Protein AF-A0A8T7MCA6-F1 (afdb_monomer)

pLDDT: mean 88.68, std 16.85, range [22.23, 98.94]

Mean predicted aligned error: 16.2 Å

Solvent-accessible surface area (backbone atoms only — not comparable to full-atom values): 36313 Å² total; per-residue (Å²): 134,82,89,86,83,89,87,86,90,84,88,85,86,79,86,85,81,88,82,90,80,91,78,89,70,98,66,91,70,82,91,66,84,82,69,84,79,74,80,73,45,58,72,67,42,73,68,58,46,52,60,44,46,25,47,30,48,39,39,66,70,66,76,43,86,56,69,65,77,42,37,90,57,46,75,36,53,56,42,80,40,65,19,64,82,14,74,93,35,35,20,44,32,34,36,16,40,30,25,49,43,30,34,49,55,87,87,52,61,81,86,44,85,71,41,58,40,60,61,51,46,35,42,25,33,20,66,8,43,43,72,35,34,97,87,40,64,48,83,51,56,40,32,83,50,60,52,53,59,42,97,85,46,83,44,22,35,20,29,39,35,49,44,89,40,49,68,62,57,72,86,49,63,67,41,72,58,24,45,26,39,36,40,89,48,54,74,45,89,24,50,94,74,39,48,85,68,74,44,31,25,62,44,63,41,80,91,54,25,23,36,37,40,37,72,56,52,54,60,38,67,35,69,40,75,26,36,48,98,86,69,46,82,42,82,37,60,72,37,74,57,60,45,60,76,31,39,57,47,45,22,56,60,33,35,25,48,23,28,48,91,90,40,80,38,68,31,36,38,31,40,17,29,22,24,37,43,37,38,29,80,89,44,59,82,61,55,20,57,45,66,26,54,43,15,47,53,37,51,38,58,74,48,43,66,70,86,73,67,95,66,43,57,36,26,39,37,33,40,29,24,60,41,47,72,52,17,68,54,36,45,31,18,53,52,24,24,51,48,28,47,31,66,78,28,74,64,69,35,43,49,87,76,32,32,59,46,80,46,83,40,61,16,28,37,85,91,72,36,30,70,34,65,68,46,28,38,49,50,40,54,52,48,69,64,36,57,45,52,46,36,36,40,32,27,52,52,45,62,45,33,69,52,25,41,30,59,33,27,65,64,48,33,26,32,35,13,33,50,33,26,50,47,37,75,55,39,70,37,73,64,43,66,37,55,90,57,35,27,57,70,41,27,77,65,75,52,86,33,49,34,28,70,28,42,39,21,63,55,49,12,37,44,51,36,51,50,49,42,74,74,68,51,41,39,30,34,39,34,20,40,72,40,69,50,8,42,21,29,37,30,14,23,61,64,42,20,57,85,68,63,32,44,75,79,46,76,50,71,46,63,54,79,63,95,71,42,53,70,57,25,53,52,51,58,75,67,62,50,57,30,37,39,39,12,35,37,30,82,43,41,46,14,44,43,42,29,32,28,42,73,68,68,52,81,54,48,39,36,36,36,50,51,46,57,51,72,60,18,39,64,54,13,44,84,48,32,54,60,28,34,28,33,37,66,48,72,55,77,90,74,44,54,70,70,32,49,50,49,54,52,53,43,38,76,73,74,39,85,81,42,84,51,21,66,35,19,20,39,47,37,43,54,50,50,51,22,44,53,74,57,60,56,101,45,32,64,55,32,30,52,43,50,62,64,37,60,72,41,79,52,64,91,44,75,36,29,40,42,101,56,24,44,39,67,59,46,36,27,26,36,31,31,25,54,95,80,37,83,39,83,74,51,72,46,73,56,85,129

Sequence (689 aa):
MIQHNKLSKTSKLTGLMVALIFIVSLFFVAVSSLPLATASPTFGDNAFQNLWNRTDKQVANGSTARSYLWGPDPNTTGLQEDYVEAPGGKRLVQYFDKSRMEITNPSGDQKSIYYVTNGLIAKELITGQLQLGDSKFEQRASAEIGVAGDPDDNNGPTYKTLNDLLQPTSDDVGNPITKAIDRSGNKRDGTAEFGKYNLAQATFIKETGHNIAKPFWDYLNQTGSVLNQAGQQVRGRIFEPVFFATGLPITEAWWAKVKVAGEVKDVLVQAFERRVLTYTPANSAAYQVEMGNVGQHYYQWRYSSSNTGSGTTVRIYSSLPLTGSSREESLSMVNAMQLALDDFTGGTRKIGDLTIDYIPLDDATAAKGQWDADQEKANANKVVNDPQTLAYIGTFNSGAAKVSLPILNQAGIAMISPANVNTCLTIFDADSGCDKSEPEVYYPSKIRNYFRLAARDNLQGKALASFVKSLGFKSIYVIDDSQIYGIGLANSFSTAAPALGLELIARNSISGWESDYKSLANTIKAQNPEAIVFGGISQQQAGRLVADIRAAGIKVPFFGGDGILDDVFIKDAGAAAEGTYATIAGALEQDLDPKAQDVLKRYRAKYGSTQAYTLFGYESMNVTLNAIKNVGKKDKAAVIQALSNIQDFEGVLGKWSFDKNGDISLSTFIVNQVKEGRWVEQSQISIRN

Nearest PDB structures (foldseek):
  3hut-assembly1_A  TM=7.286E-01  e=1.321E-25  Rhodospirillum rubrum ATCC 11170
  4evs-assembly1_A  TM=8.611E-01  e=3.607E-21  Rhodopseudomonas palustris CGA009
  4f06-assembly1_A  TM=8.631E-01  e=8.727E-21  Rhodopseudomonas palustris HaA2
  3n0w-assembly2_B  TM=8.144E-01  e=2.065E-18  Paraburkholderia xenovorans LB400
  3h5l-assembly1_A  TM=7.657E-01  e=9.020E-19  Ruegeria pomeroyi

Foldseek 3Di:
DDDDDDDDDDDDDDDDDDDDDDDDDLDDDDDDPDDDDDDAADEQDVLSVQLQLQFCVCVLVVVDQFAHLFANGWPDHWDWAAECQAVVRTWIWTFGQQFIWIARYPVDDSPDPPRIATALLLQCLLQVWDHRYPPDTDHDDRHLAFQDADRPKQWGAGSPLCNVFQDADADFFFPFAQWAATNVNDIDGRCVPCVVVVKGFHDADPVRNETDIPVLQPLLQDWDWTADPVRDTDIGGSHVVSCRSQAAWRGYWHWTFHYHPNDTFTWIWTHHSTWIWIAGPPDDPSVRIHTGSSRVSSCCVVQQPDDDDLQLEAEEEEEEACFADCNVVRVLLVLLLVVLCCVVVVPPCDQQSHRYDYYYDHQDDPVLRHGDLVSLLVVLVVQLRHNRYQAYEDDQELVSCLRNQLSCLVSLHAYEYLHHAAPQCQDDDVLLVHDPCTPVNSHVVPDQRYAYPWHHLLLQLLQQLVVCVVVPFAEEEEEEQPDSQFSSNSSSVVVNNVVSNHHHQYYYYHHLPDPACLVVLVVCVVSDGLEYETRAALSSVLLRNLQNNVVSVNDHEYEYELRCQDLSSLVSNPVSQAFHKYKTFADDLVPWDPVLVVSLVVSCVPPNDHGDSSQSSNVSSNLLSVLCSVVVDRDNNSSSVSQQPAAQDQGRRGTWGADNRNYIPGSKMWMWGQDPSHTDTDDIDGDDD

Structure (mmCIF, N/CA/C/O backbone):
data_AF-A0A8T7MCA6-F1
#
_entry.id   AF-A0A8T7MCA6-F1
#
loop_
_atom_site.group_PDB
_atom_site.id
_atom_site.type_symbol
_atom_site.label_atom_id
_atom_site.label_alt_id
_atom_site.label_comp_id
_atom_site.label_asym_id
_atom_site.label_entity_id
_atom_site.label_seq_id
_atom_site.pdbx_PDB_ins_code
_atom_site.Cartn_x
_atom_site.Cartn_y
_atom_site.Cartn_z
_atom_site.occupancy
_atom_site.B_iso_or_equiv
_atom_site.auth_seq_id
_atom_site.auth_comp_id
_atom_site.auth_asym_id
_atom_site.auth_atom_id
_atom_site.pdbx_PDB_model_num
ATOM 1 N N . MET A 1 1 ? 34.398 56.572 29.960 1.00 33.31 1 MET A N 1
ATOM 2 C CA . MET A 1 1 ? 35.804 56.939 29.707 1.00 33.31 1 MET A CA 1
ATOM 3 C C . MET A 1 1 ? 36.659 56.013 30.576 1.00 33.31 1 MET A C 1
ATOM 5 O O . MET A 1 1 ? 36.534 56.121 31.782 1.00 33.31 1 MET A O 1
ATOM 9 N N . ILE A 1 2 ? 37.422 55.096 29.947 1.00 33.28 2 ILE A N 1
ATOM 10 C CA . ILE A 1 2 ? 38.595 54.339 30.479 1.00 33.28 2 ILE A CA 1
ATOM 11 C C . ILE A 1 2 ? 38.264 53.245 31.539 1.00 33.28 2 ILE A C 1
ATOM 13 O O . ILE A 1 2 ? 37.758 53.558 32.604 1.00 33.28 2 ILE A O 1
ATOM 17 N N . GLN A 1 3 ? 38.282 51.934 31.205 1.00 26.94 3 GLN A N 1
ATOM 18 C CA . GLN A 1 3 ? 39.416 50.958 31.231 1.00 26.94 3 GLN A CA 1
ATOM 19 C C . GLN A 1 3 ? 40.078 50.813 32.626 1.00 26.94 3 GLN A C 1
ATOM 21 O O . GLN A 1 3 ? 40.249 51.804 33.309 1.00 26.94 3 GLN A O 1
ATOM 26 N N . HIS A 1 4 ? 40.533 49.669 33.151 1.00 29.19 4 HIS A N 1
ATOM 27 C CA . HIS A 1 4 ? 40.910 48.350 32.630 1.00 29.19 4 HIS A CA 1
ATOM 28 C C . HIS A 1 4 ? 41.186 47.422 33.843 1.00 29.19 4 HIS A C 1
ATOM 30 O O . HIS A 1 4 ? 41.758 47.898 34.819 1.00 29.19 4 HIS A O 1
ATOM 36 N N . ASN A 1 5 ? 40.953 46.103 33.743 1.00 26.33 5 ASN A N 1
ATOM 37 C CA . ASN A 1 5 ? 41.987 45.125 34.128 1.00 26.33 5 ASN A CA 1
ATOM 38 C C . ASN A 1 5 ? 41.792 43.721 33.499 1.00 26.33 5 ASN A C 1
ATOM 40 O O . ASN A 1 5 ? 40.780 43.059 33.691 1.00 26.33 5 ASN A O 1
ATOM 44 N N . LYS A 1 6 ? 42.813 43.358 32.704 1.00 30.47 6 LYS A N 1
ATOM 45 C CA . LYS A 1 6 ? 43.424 42.061 32.304 1.00 30.47 6 LYS A CA 1
ATOM 46 C C . LYS A 1 6 ? 43.133 40.843 33.220 1.00 30.47 6 LYS A C 1
ATOM 48 O O . LYS A 1 6 ? 42.987 41.054 34.411 1.00 30.47 6 LYS A O 1
ATOM 53 N N . LEU A 1 7 ? 43.129 39.548 32.846 1.00 27.17 7 LEU A N 1
ATOM 54 C CA . LEU A 1 7 ? 43.626 38.651 31.764 1.00 27.17 7 LEU A CA 1
ATOM 55 C C . LEU A 1 7 ? 42.757 37.350 31.851 1.00 27.17 7 LEU A C 1
ATOM 57 O O . LEU A 1 7 ? 42.269 37.061 32.934 1.00 27.17 7 LEU A O 1
ATOM 61 N N . SER A 1 8 ? 42.522 36.505 30.835 1.00 25.16 8 SER A N 1
ATOM 62 C CA . SER A 1 8 ? 43.515 35.621 30.208 1.00 25.16 8 SER A CA 1
ATOM 63 C C . SER A 1 8 ? 43.006 34.926 28.918 1.00 25.16 8 SER A C 1
ATOM 65 O O . SER A 1 8 ? 41.817 34.754 28.675 1.00 25.16 8 SER A O 1
ATOM 67 N N . LYS A 1 9 ? 44.003 34.582 28.093 1.00 27.22 9 LYS A N 1
ATOM 68 C CA . LYS A 1 9 ? 44.077 33.866 26.801 1.00 27.22 9 LYS A CA 1
ATOM 69 C C . LYS A 1 9 ? 43.139 32.637 26.686 1.00 27.22 9 LYS A C 1
ATOM 71 O O . LYS A 1 9 ? 43.083 31.837 27.606 1.00 27.22 9 LYS A O 1
ATOM 76 N N . THR A 1 10 ? 42.493 32.337 25.553 1.00 26.66 10 THR A N 1
ATOM 77 C CA . THR A 1 10 ? 43.125 31.807 24.322 1.00 26.66 10 THR A CA 1
ATOM 78 C C . THR A 1 10 ? 42.115 31.679 23.153 1.00 26.66 10 THR A C 1
ATOM 80 O O . THR A 1 10 ? 40.918 31.536 23.364 1.00 26.66 10 THR A O 1
ATOM 83 N N . SER A 1 11 ? 42.664 31.730 21.928 1.00 25.22 11 SER A N 1
ATOM 84 C CA . SER A 1 11 ? 42.131 31.387 20.589 1.00 25.22 11 SER A CA 1
ATOM 85 C C . SER A 1 11 ? 40.926 32.149 20.007 1.00 25.22 11 SER A C 1
ATOM 87 O O . SER A 1 11 ? 39.789 31.690 20.040 1.00 25.22 11 SER A O 1
ATOM 89 N N . LYS A 1 12 ? 41.234 33.246 19.298 1.00 25.12 12 LYS A N 1
ATOM 90 C CA . LYS A 1 12 ? 40.539 33.642 18.063 1.00 25.12 12 LYS A CA 1
ATOM 91 C C . LYS A 1 12 ? 41.435 33.313 16.868 1.00 25.12 12 LYS A C 1
ATOM 93 O O . LYS A 1 12 ? 42.558 33.805 16.812 1.00 25.12 12 LYS A O 1
ATOM 98 N N . LEU A 1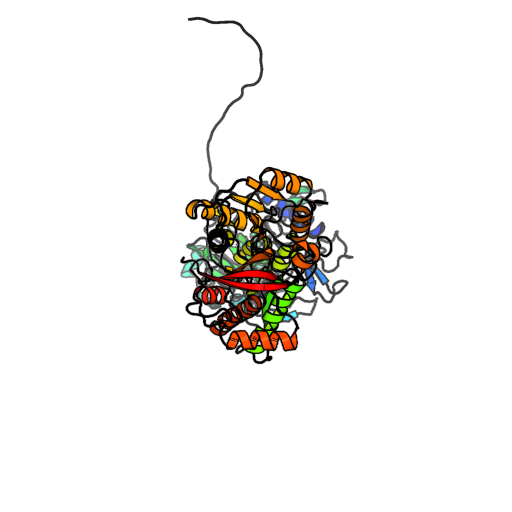 13 ? 40.901 32.585 15.897 1.00 25.23 13 LEU A N 1
ATOM 99 C CA . LEU A 1 13 ? 41.146 32.859 14.482 1.00 25.23 13 LEU A CA 1
ATOM 100 C C . LEU A 1 13 ? 39.852 32.557 13.724 1.00 25.23 13 LEU A C 1
ATOM 102 O O . LEU A 1 13 ? 39.540 31.434 13.351 1.00 25.23 13 LEU A O 1
ATOM 106 N N . THR A 1 14 ? 39.055 33.611 13.611 1.00 27.12 14 THR A N 1
ATOM 107 C CA . THR A 1 14 ? 37.921 33.756 12.707 1.00 27.12 14 THR A CA 1
ATOM 108 C C . THR A 1 14 ? 38.413 34.010 11.286 1.00 27.12 14 THR A C 1
ATOM 110 O O . THR A 1 14 ? 39.241 34.894 11.093 1.00 27.12 14 THR A O 1
ATOM 113 N N . GLY A 1 15 ? 37.787 33.331 10.323 1.00 25.53 15 GLY A N 1
ATOM 114 C CA . GLY A 1 15 ? 37.321 33.937 9.075 1.00 25.53 15 GLY A CA 1
ATOM 115 C C . GLY A 1 15 ? 38.341 34.159 7.958 1.00 25.53 15 GLY A C 1
ATOM 116 O O . GLY A 1 15 ? 39.076 35.140 7.966 1.00 25.53 15 GLY A O 1
ATOM 117 N N . LEU A 1 16 ? 38.217 33.356 6.900 1.00 24.52 16 LEU A N 1
ATOM 118 C CA . LEU A 1 16 ? 38.280 33.885 5.540 1.00 24.52 16 LEU A CA 1
ATOM 119 C C . LEU A 1 16 ? 37.115 33.299 4.728 1.00 24.52 16 LEU A C 1
ATOM 121 O O . LEU A 1 16 ? 36.999 32.088 4.554 1.00 24.52 16 LEU A O 1
ATOM 125 N N . MET A 1 17 ? 36.219 34.188 4.309 1.00 24.05 17 MET A N 1
ATOM 126 C CA . MET A 1 17 ? 35.115 33.953 3.383 1.00 24.05 17 MET A CA 1
ATOM 127 C C . MET A 1 17 ? 35.634 33.951 1.936 1.00 24.05 17 MET A C 1
ATOM 129 O O . MET A 1 17 ? 36.455 34.792 1.593 1.00 24.05 17 MET A O 1
ATOM 133 N N . VAL A 1 18 ? 35.019 33.085 1.119 1.00 27.05 18 VAL A N 1
ATOM 134 C CA . VAL A 1 18 ? 34.605 33.298 -0.287 1.00 27.05 18 VAL A CA 1
ATOM 135 C C . VAL A 1 18 ? 35.699 33.583 -1.327 1.00 27.05 18 VAL A C 1
ATOM 137 O O . VAL A 1 18 ? 36.245 34.677 -1.371 1.00 27.05 18 VAL A O 1
ATOM 140 N N . ALA A 1 19 ? 35.871 32.648 -2.276 1.00 22.23 19 ALA A N 1
ATOM 141 C CA . ALA A 1 19 ? 35.573 32.872 -3.703 1.00 22.23 19 ALA A CA 1
ATOM 142 C C . ALA A 1 19 ? 35.907 31.643 -4.588 1.00 22.23 19 ALA A C 1
ATOM 144 O O . ALA A 1 19 ? 37.055 31.218 -4.618 1.00 22.23 19 ALA A O 1
ATOM 145 N N . LEU A 1 20 ? 34.905 31.224 -5.391 1.00 22.80 20 LEU A N 1
ATOM 146 C CA . LEU A 1 20 ? 35.000 30.769 -6.801 1.00 22.80 20 LEU A CA 1
ATOM 147 C C . LEU A 1 20 ? 35.657 29.375 -7.068 1.00 22.80 20 LEU A C 1
ATOM 149 O O . LEU A 1 20 ? 36.683 29.060 -6.495 1.00 22.80 20 LEU A O 1
ATOM 153 N N . ILE A 1 21 ? 35.178 28.450 -7.924 1.00 24.88 21 ILE A N 1
ATOM 154 C CA . ILE A 1 21 ? 34.431 28.517 -9.199 1.00 24.88 21 ILE A CA 1
ATOM 155 C C . ILE A 1 21 ? 33.682 27.186 -9.452 1.00 24.88 21 ILE A C 1
ATOM 157 O O . ILE A 1 21 ? 34.200 26.108 -9.175 1.00 24.88 21 ILE A O 1
ATOM 161 N N . PHE A 1 22 ? 32.483 27.295 -10.034 1.00 27.45 22 PHE A N 1
ATOM 162 C CA . PHE A 1 22 ? 31.677 26.256 -10.688 1.00 27.45 22 PHE A CA 1
ATOM 163 C C . PHE A 1 22 ? 32.476 25.261 -11.556 1.00 27.45 22 PHE A C 1
ATOM 165 O O . PHE A 1 22 ? 33.197 25.678 -12.459 1.00 27.45 22 PHE A O 1
ATOM 172 N N . ILE A 1 23 ? 32.202 23.959 -11.422 1.00 25.97 23 ILE A N 1
ATOM 173 C CA . ILE A 1 23 ? 32.315 23.017 -12.546 1.00 25.97 23 ILE A CA 1
ATOM 174 C C . ILE A 1 23 ? 30.997 22.255 -12.660 1.00 25.97 23 ILE A C 1
ATOM 176 O O . ILE A 1 23 ? 30.527 21.628 -11.718 1.00 25.97 23 ILE A O 1
ATOM 180 N N . VAL A 1 24 ? 30.401 22.401 -13.839 1.00 25.50 24 VAL A N 1
ATOM 181 C CA . VAL A 1 24 ? 29.119 21.865 -14.288 1.00 25.50 24 VAL A CA 1
ATOM 182 C C . VAL A 1 24 ? 29.066 20.344 -14.127 1.00 25.50 24 VAL A C 1
ATOM 184 O O . VAL A 1 24 ? 29.687 19.614 -14.897 1.00 25.50 24 VAL A O 1
ATOM 187 N N . SER A 1 25 ? 28.270 19.883 -13.163 1.00 31.36 25 SER A N 1
ATOM 188 C CA . SER A 1 25 ? 27.605 18.583 -13.218 1.00 31.36 25 SER A CA 1
ATOM 189 C C . SER A 1 25 ? 26.272 18.811 -13.925 1.00 31.36 25 SER A C 1
ATOM 191 O O . SER A 1 25 ? 25.425 19.548 -13.421 1.00 31.36 25 SER A O 1
ATOM 193 N N . LEU A 1 26 ? 26.077 18.220 -15.101 1.00 29.33 26 LEU A N 1
ATOM 194 C CA . LEU A 1 26 ? 24.770 18.148 -15.757 1.00 29.33 26 LEU A CA 1
ATOM 195 C C . LEU A 1 26 ? 23.874 17.175 -14.967 1.00 29.33 26 LEU A C 1
ATOM 197 O O . LEU A 1 26 ? 23.645 16.045 -15.367 1.00 29.33 26 LEU A O 1
ATOM 201 N N . PHE A 1 27 ? 23.407 17.627 -13.806 1.00 31.83 27 PHE A N 1
ATOM 202 C CA . PHE A 1 27 ? 22.315 17.051 -13.031 1.00 31.83 27 PHE A CA 1
ATOM 203 C C . PHE A 1 27 ? 21.510 18.225 -12.476 1.00 31.83 27 PHE A C 1
ATOM 205 O O . PHE A 1 27 ? 21.839 18.776 -11.428 1.00 31.83 27 PHE A O 1
ATOM 212 N N . PHE A 1 28 ? 20.462 18.637 -13.186 1.00 27.94 28 PHE A N 1
ATOM 213 C CA . PHE A 1 28 ? 19.410 19.448 -12.582 1.00 27.94 28 PHE A CA 1
ATOM 214 C C . PHE A 1 28 ? 18.297 18.505 -12.122 1.00 27.94 28 PHE A C 1
ATOM 216 O O . PHE A 1 28 ? 17.383 18.182 -12.872 1.00 27.94 28 PHE A O 1
ATOM 223 N N . VAL A 1 29 ? 18.382 18.075 -10.865 1.00 31.11 29 VAL A N 1
ATOM 224 C CA . VAL A 1 29 ? 17.187 17.860 -10.045 1.00 31.11 29 VAL A CA 1
ATOM 225 C C . VAL A 1 29 ? 17.103 19.076 -9.131 1.00 31.11 29 VAL A C 1
ATOM 227 O O . VAL A 1 29 ? 18.103 19.480 -8.537 1.00 31.11 29 VAL A O 1
ATOM 230 N N . ALA A 1 30 ? 15.932 19.710 -9.091 1.00 26.88 30 ALA A N 1
ATOM 231 C CA . ALA A 1 30 ? 15.668 20.878 -8.265 1.00 26.88 30 ALA A CA 1
ATOM 232 C C . ALA A 1 30 ? 16.125 20.638 -6.817 1.00 26.88 30 ALA A C 1
ATOM 234 O O . ALA A 1 30 ? 15.816 19.606 -6.223 1.00 26.88 30 ALA A O 1
ATOM 235 N N . VAL A 1 31 ? 16.853 21.604 -6.253 1.00 28.55 31 VAL A N 1
ATOM 236 C CA . VAL A 1 31 ? 17.280 21.599 -4.850 1.00 28.55 31 VAL A CA 1
ATOM 237 C C . VAL A 1 31 ? 16.044 21.796 -3.970 1.00 28.55 31 VAL A C 1
ATOM 239 O O . VAL A 1 31 ? 15.683 22.911 -3.604 1.00 28.55 31 VAL A O 1
ATOM 242 N N . SER A 1 32 ? 15.363 20.698 -3.661 1.00 27.66 32 SER A N 1
ATOM 243 C CA . SER A 1 32 ? 14.471 20.580 -2.514 1.00 27.66 32 SER A CA 1
ATOM 244 C C . SER A 1 32 ? 15.310 20.230 -1.286 1.00 27.66 32 SER A C 1
ATOM 246 O O . SER A 1 32 ? 16.195 19.380 -1.360 1.00 27.66 32 SER A O 1
ATOM 248 N N . SER A 1 33 ? 15.042 20.912 -0.172 1.00 28.70 33 SER A N 1
ATOM 249 C CA . SER A 1 33 ? 15.604 20.665 1.161 1.00 28.70 33 SER A CA 1
ATOM 250 C C . SER A 1 33 ? 15.869 19.178 1.420 1.00 28.70 33 SER A C 1
ATOM 252 O O . SER A 1 33 ? 14.946 18.370 1.333 1.00 28.70 33 SER A O 1
ATOM 254 N N . LEU A 1 34 ? 17.127 18.845 1.725 1.00 24.34 34 LEU A N 1
ATOM 255 C CA . LEU A 1 34 ? 17.605 17.479 1.940 1.00 24.34 34 LEU A CA 1
ATOM 256 C C . LEU A 1 34 ? 16.741 16.749 2.988 1.00 24.34 34 LEU A C 1
ATOM 258 O O . LEU A 1 34 ? 16.735 17.172 4.148 1.00 24.34 34 LEU A O 1
ATOM 262 N N . PRO A 1 35 ? 16.041 15.658 2.628 1.00 30.53 35 PRO A N 1
ATOM 263 C CA . PRO A 1 35 ? 15.542 14.718 3.618 1.00 30.53 35 PRO A CA 1
ATOM 264 C C . PRO A 1 35 ? 16.742 14.021 4.280 1.00 30.53 35 PRO A C 1
ATOM 266 O O . PRO A 1 35 ? 17.801 13.869 3.666 1.00 30.53 35 PRO A O 1
ATOM 269 N N . LEU A 1 36 ? 16.595 13.606 5.540 1.00 28.95 36 LEU A N 1
ATOM 270 C CA . LEU A 1 36 ? 17.567 12.734 6.207 1.00 28.95 36 LEU A CA 1
ATOM 271 C C . LEU A 1 36 ? 17.847 11.527 5.300 1.00 28.95 36 LEU A C 1
ATOM 273 O O . LEU A 1 36 ? 16.916 10.819 4.919 1.00 28.95 36 LEU A O 1
ATOM 277 N N . ALA A 1 37 ? 19.113 11.329 4.927 1.00 29.48 37 ALA A N 1
ATOM 278 C CA . ALA A 1 37 ? 19.530 10.254 4.037 1.00 29.48 37 ALA A CA 1
ATOM 279 C C . ALA A 1 37 ? 19.065 8.901 4.597 1.00 29.48 37 ALA A C 1
ATOM 281 O O . ALA A 1 37 ? 19.524 8.459 5.651 1.00 29.48 37 ALA A O 1
ATOM 282 N N . THR A 1 38 ? 18.146 8.241 3.893 1.00 41.38 38 THR A N 1
ATOM 283 C CA . THR A 1 38 ? 17.886 6.814 4.083 1.00 41.38 38 THR A CA 1
ATOM 284 C C . THR A 1 38 ? 19.188 6.074 3.797 1.00 41.38 38 THR A C 1
ATOM 286 O O . THR A 1 38 ? 19.791 6.309 2.751 1.00 41.38 38 THR A O 1
ATOM 289 N N . ALA A 1 39 ? 19.652 5.224 4.713 1.00 45.50 39 ALA A N 1
ATOM 290 C CA . ALA A 1 39 ? 20.901 4.493 4.519 1.00 45.50 39 ALA A CA 1
ATOM 291 C C . ALA A 1 39 ? 20.846 3.661 3.225 1.00 45.50 39 ALA A C 1
ATOM 293 O O . ALA A 1 39 ? 19.875 2.932 3.005 1.00 45.50 39 ALA A O 1
ATOM 294 N N . SER A 1 40 ? 21.877 3.780 2.384 1.00 62.28 40 SER A N 1
ATOM 295 C CA . SER A 1 40 ? 22.012 2.990 1.159 1.00 62.28 40 SER A CA 1
ATOM 296 C C . SER A 1 40 ? 21.971 1.485 1.483 1.00 62.28 40 SER A C 1
ATOM 298 O O . SER A 1 40 ? 22.470 1.078 2.541 1.00 62.28 40 SER A O 1
ATOM 300 N N . PRO A 1 41 ? 21.390 0.638 0.610 1.00 76.75 41 PRO A N 1
ATOM 301 C CA . PRO A 1 41 ? 21.405 -0.810 0.787 1.00 76.75 41 PRO A CA 1
ATOM 302 C C . PRO A 1 41 ? 22.819 -1.344 1.032 1.00 76.75 41 PRO A C 1
ATOM 304 O O . PRO A 1 41 ? 23.789 -0.911 0.409 1.00 76.75 41 PRO A O 1
ATOM 307 N N . THR A 1 42 ? 22.944 -2.321 1.928 1.00 88.69 42 THR A N 1
ATOM 308 C CA . THR A 1 42 ? 24.229 -2.971 2.192 1.00 88.69 42 THR A CA 1
ATOM 309 C C . THR A 1 42 ? 24.663 -3.829 1.002 1.00 88.69 42 THR A C 1
ATOM 311 O O . THR A 1 42 ? 23.839 -4.389 0.273 1.00 88.69 42 THR A O 1
ATOM 314 N N . PHE A 1 43 ? 25.977 -3.959 0.796 1.00 91.81 43 PHE A N 1
ATOM 315 C CA . PHE A 1 43 ? 26.519 -4.886 -0.198 1.00 91.81 43 PHE A CA 1
ATOM 316 C C . PHE A 1 43 ? 26.112 -6.324 0.146 1.00 91.81 43 PHE A C 1
ATOM 318 O O . PHE A 1 43 ? 26.262 -6.760 1.285 1.00 91.81 43 PHE A O 1
ATOM 325 N N . GLY A 1 44 ? 25.601 -7.053 -0.847 1.00 86.56 44 GLY A N 1
ATOM 326 C CA . GLY A 1 44 ? 25.152 -8.437 -0.692 1.00 86.56 44 GLY A CA 1
ATOM 327 C C . GLY A 1 44 ? 26.295 -9.435 -0.489 1.00 86.56 44 GLY A C 1
ATOM 328 O O . GLY A 1 44 ? 26.044 -10.539 -0.022 1.00 86.56 44 GLY A O 1
ATOM 329 N N . ASP A 1 45 ? 27.529 -9.044 -0.823 1.00 95.31 45 ASP A N 1
ATOM 330 C CA . ASP A 1 45 ? 28.753 -9.817 -0.602 1.00 95.31 45 ASP A CA 1
ATOM 331 C C . ASP A 1 45 ? 29.981 -8.884 -0.523 1.00 95.31 45 ASP A C 1
ATOM 333 O O . ASP A 1 45 ? 30.025 -7.827 -1.165 1.00 95.31 45 ASP A O 1
ATOM 337 N N . ASN A 1 46 ? 31.014 -9.285 0.224 1.00 93.94 46 ASN A N 1
ATOM 338 C CA . ASN A 1 46 ? 32.269 -8.532 0.335 1.00 93.94 46 ASN A CA 1
ATOM 339 C C . ASN A 1 46 ? 32.993 -8.390 -1.013 1.00 93.94 46 ASN A C 1
ATOM 341 O O . ASN A 1 46 ? 33.655 -7.381 -1.256 1.00 93.94 46 ASN A O 1
ATOM 345 N N . ALA A 1 47 ? 32.872 -9.369 -1.910 1.00 94.88 47 ALA A N 1
ATOM 346 C CA . ALA A 1 47 ? 33.460 -9.304 -3.241 1.00 94.88 47 ALA A CA 1
ATOM 347 C C . ALA A 1 47 ? 32.832 -8.187 -4.090 1.00 94.88 47 ALA A C 1
ATOM 349 O O . ALA A 1 47 ? 33.557 -7.487 -4.802 1.00 94.88 47 ALA A O 1
ATOM 350 N N . PHE A 1 48 ? 31.520 -7.948 -3.957 1.00 95.94 48 PHE A N 1
ATOM 351 C CA . PHE A 1 48 ? 30.851 -6.813 -4.602 1.00 95.94 48 PHE A CA 1
ATOM 352 C C . PHE A 1 48 ? 31.388 -5.485 -4.070 1.00 95.94 48 PHE A C 1
ATOM 354 O O . PHE A 1 48 ? 31.766 -4.603 -4.846 1.00 95.94 48 PHE A O 1
ATOM 361 N N . GLN A 1 49 ? 31.510 -5.371 -2.746 1.00 94.69 49 GLN A N 1
ATOM 362 C CA . GLN A 1 49 ? 32.065 -4.177 -2.117 1.00 94.69 49 GLN A CA 1
ATOM 363 C C . GLN A 1 49 ? 33.514 -3.923 -2.546 1.00 94.69 49 GLN A C 1
ATOM 365 O O . GLN A 1 49 ? 33.879 -2.788 -2.841 1.00 94.69 49 GLN A O 1
ATOM 370 N N . ASN A 1 50 ? 34.347 -4.961 -2.620 1.00 92.75 50 ASN A N 1
ATOM 371 C CA . ASN A 1 50 ? 35.740 -4.845 -3.048 1.00 92.75 50 ASN A CA 1
ATOM 372 C C . ASN A 1 50 ? 35.857 -4.380 -4.505 1.00 92.75 50 ASN A C 1
ATOM 374 O O . ASN A 1 50 ? 36.674 -3.505 -4.808 1.00 92.75 50 ASN A O 1
ATOM 378 N N . LEU A 1 51 ? 35.013 -4.909 -5.396 1.00 93.38 51 LEU A N 1
ATOM 379 C CA . LEU A 1 51 ? 34.984 -4.502 -6.799 1.00 93.38 51 LEU A CA 1
ATOM 380 C C . LEU A 1 51 ? 34.520 -3.047 -6.967 1.00 93.38 51 LEU A C 1
ATOM 382 O O . LEU A 1 51 ? 35.124 -2.287 -7.732 1.00 93.38 51 LEU A O 1
ATOM 386 N N . TRP A 1 52 ? 33.501 -2.632 -6.210 1.00 94.81 52 TRP A N 1
ATOM 387 C CA . TRP A 1 52 ? 33.054 -1.240 -6.170 1.00 94.81 52 TRP A CA 1
ATOM 388 C C . TRP A 1 52 ? 34.148 -0.321 -5.601 1.00 94.81 52 TRP A C 1
ATOM 390 O O . TRP A 1 52 ? 34.523 0.671 -6.229 1.00 94.81 52 TRP A O 1
ATOM 400 N N . ASN A 1 53 ? 34.761 -0.706 -4.477 1.00 94.00 53 ASN A N 1
ATOM 401 C CA . ASN A 1 53 ? 35.833 0.036 -3.808 1.00 94.00 53 ASN A CA 1
ATOM 402 C C . ASN A 1 53 ? 37.028 0.304 -4.722 1.00 94.00 53 ASN A C 1
ATOM 404 O O . ASN A 1 53 ? 37.605 1.392 -4.678 1.00 94.00 53 ASN A O 1
ATOM 408 N N . ARG A 1 54 ? 37.388 -0.673 -5.562 1.00 92.94 54 ARG A N 1
ATOM 409 C CA . ARG A 1 54 ? 38.475 -0.550 -6.538 1.00 92.94 54 ARG A CA 1
ATOM 410 C C . ARG A 1 54 ? 38.327 0.698 -7.406 1.00 92.94 54 ARG A C 1
ATOM 412 O O . ARG A 1 54 ? 39.330 1.295 -7.779 1.00 92.94 54 ARG A O 1
ATOM 419 N N . THR A 1 55 ? 37.099 1.069 -7.760 1.00 92.94 55 THR A N 1
ATOM 420 C CA . THR A 1 55 ? 36.825 2.098 -8.768 1.00 92.94 55 THR A CA 1
ATOM 421 C C . THR A 1 55 ? 36.017 3.255 -8.198 1.00 92.94 55 THR A C 1
ATOM 423 O O . THR A 1 55 ? 36.528 4.372 -8.112 1.00 92.94 55 THR A O 1
ATOM 426 N N . ASP A 1 56 ? 34.777 3.011 -7.803 1.00 93.94 56 ASP A N 1
ATOM 427 C CA . ASP A 1 56 ? 33.784 4.057 -7.572 1.00 93.94 56 ASP A CA 1
ATOM 428 C C . ASP A 1 56 ? 33.870 4.700 -6.192 1.00 93.94 56 ASP A C 1
ATOM 430 O O . ASP A 1 56 ? 33.508 5.866 -6.063 1.00 93.94 56 ASP A O 1
ATOM 434 N N . LYS A 1 57 ? 34.502 4.052 -5.203 1.00 91.88 57 LYS A N 1
ATOM 435 C CA . LYS A 1 57 ? 34.791 4.689 -3.903 1.00 91.88 57 LYS A CA 1
ATOM 436 C C . LYS A 1 57 ? 35.558 6.002 -4.033 1.00 91.88 57 LYS A C 1
ATOM 438 O O . LYS A 1 57 ? 35.319 6.928 -3.267 1.00 91.88 57 LYS A O 1
ATOM 443 N N . GLN A 1 58 ? 36.477 6.078 -4.996 1.00 87.81 58 GLN A N 1
ATOM 444 C CA . GLN A 1 58 ? 37.284 7.273 -5.258 1.00 87.81 58 GLN A CA 1
ATOM 445 C C . GLN A 1 58 ? 36.484 8.393 -5.940 1.00 87.81 58 GLN A C 1
ATOM 447 O O . GLN A 1 58 ? 36.859 9.558 -5.865 1.00 87.81 58 GLN A O 1
ATOM 452 N N . VAL A 1 59 ? 35.406 8.041 -6.642 1.00 88.38 59 VAL A N 1
ATOM 453 C CA . VAL A 1 59 ? 34.479 9.013 -7.234 1.00 88.38 59 VAL A CA 1
ATOM 454 C C . VAL A 1 59 ? 33.505 9.486 -6.153 1.00 88.38 59 VAL A C 1
ATOM 456 O O . VAL A 1 59 ? 33.359 10.685 -5.942 1.00 88.38 59 VAL A O 1
ATOM 459 N N . ALA A 1 60 ? 32.935 8.547 -5.390 1.00 86.12 60 ALA A N 1
ATOM 460 C CA . ALA A 1 60 ? 31.983 8.804 -4.311 1.00 86.12 60 ALA A CA 1
ATOM 461 C C . ALA A 1 60 ? 32.560 9.681 -3.188 1.00 86.12 60 ALA A C 1
ATOM 463 O O . ALA A 1 60 ? 31.861 10.524 -2.635 1.00 86.12 60 ALA A O 1
ATOM 464 N N . ASN A 1 61 ? 33.848 9.531 -2.865 1.00 87.50 61 ASN A N 1
ATOM 465 C CA . ASN A 1 61 ? 34.522 10.365 -1.867 1.00 87.50 61 ASN A CA 1
ATOM 466 C C . ASN A 1 61 ? 35.114 11.673 -2.442 1.00 87.50 61 ASN A C 1
ATOM 468 O O . ASN A 1 61 ? 35.830 12.374 -1.729 1.00 87.50 61 ASN A O 1
ATOM 472 N N . GLY A 1 62 ? 34.884 11.972 -3.727 1.00 84.00 62 GLY A N 1
ATOM 473 C CA . GLY A 1 62 ? 35.394 13.170 -4.398 1.00 84.00 62 GLY A CA 1
ATOM 474 C C . GLY A 1 62 ? 36.904 13.183 -4.674 1.00 84.00 62 GLY A C 1
ATOM 475 O O . GLY A 1 62 ? 37.442 14.230 -5.026 1.00 84.00 62 GLY A O 1
ATOM 476 N N . SER A 1 63 ? 37.610 12.054 -4.538 1.00 83.19 63 SER A N 1
ATOM 477 C CA . SER A 1 63 ? 39.065 11.972 -4.775 1.00 83.19 63 SER A CA 1
ATOM 478 C C . SER A 1 63 ? 39.444 11.978 -6.260 1.00 83.19 63 SER A C 1
ATOM 480 O O . SER A 1 63 ? 40.611 12.169 -6.603 1.00 83.19 63 SER A O 1
ATOM 482 N N . THR A 1 64 ? 38.492 11.749 -7.168 1.00 84.88 64 THR A N 1
ATOM 483 C CA . THR A 1 64 ? 38.711 11.844 -8.614 1.00 84.88 64 THR A CA 1
ATOM 484 C C . THR A 1 64 ? 37.444 12.290 -9.346 1.00 84.88 64 THR A C 1
ATOM 486 O O . THR A 1 64 ? 36.341 11.877 -8.999 1.00 84.88 64 THR A O 1
ATOM 489 N N . ALA A 1 65 ? 37.603 13.123 -10.377 1.00 83.19 65 ALA A N 1
ATOM 490 C CA . ALA A 1 65 ? 36.507 13.629 -11.201 1.00 83.19 65 ALA A CA 1
ATOM 491 C C . ALA A 1 65 ? 36.401 12.822 -12.507 1.00 83.19 65 ALA A C 1
ATOM 493 O O . ALA A 1 65 ? 37.057 13.139 -13.499 1.00 83.19 65 ALA A O 1
ATOM 494 N N . ARG A 1 66 ? 35.598 11.752 -12.485 1.00 86.38 66 ARG A N 1
ATOM 495 C CA . ARG A 1 66 ? 35.217 10.935 -13.652 1.00 86.38 66 ARG A CA 1
ATOM 496 C C . ARG A 1 66 ? 33.829 10.325 -13.439 1.00 86.38 66 ARG A C 1
ATOM 498 O O . ARG A 1 66 ? 33.361 10.267 -12.306 1.00 86.38 66 ARG A O 1
ATOM 505 N N . SER A 1 67 ? 33.209 9.811 -14.500 1.00 84.81 67 SER A N 1
ATOM 506 C CA . SER A 1 67 ? 31.946 9.068 -14.402 1.00 84.81 67 SER A CA 1
ATOM 507 C C . SER A 1 67 ? 32.076 7.773 -13.578 1.00 84.81 67 SER A C 1
ATOM 509 O O . SER A 1 67 ? 33.139 7.137 -13.541 1.00 84.81 67 SER A O 1
ATOM 511 N N . TYR A 1 68 ? 30.981 7.395 -12.906 1.00 88.88 68 TYR A N 1
ATOM 512 C CA . TYR A 1 68 ? 30.848 6.131 -12.172 1.00 88.88 68 TYR A CA 1
ATOM 513 C C . TYR A 1 68 ? 30.887 4.925 -13.119 1.00 88.88 68 TYR A C 1
ATOM 515 O O . TYR A 1 68 ? 30.329 4.976 -14.216 1.00 88.88 68 TYR A O 1
ATOM 523 N N . LEU A 1 69 ? 31.510 3.831 -12.674 1.00 91.50 69 LEU A N 1
ATOM 524 C CA . LEU A 1 69 ? 31.543 2.554 -13.392 1.00 91.50 69 LEU A CA 1
ATOM 525 C C . LEU A 1 69 ? 30.348 1.650 -13.035 1.00 91.50 69 LEU A C 1
ATOM 527 O O . LEU A 1 69 ? 29.857 0.894 -13.875 1.00 91.50 69 LEU A O 1
ATOM 531 N N . TRP A 1 70 ? 29.896 1.739 -11.788 1.00 93.31 70 TRP A N 1
ATOM 532 C CA . TRP A 1 70 ? 28.805 0.986 -11.177 1.00 93.31 70 TRP A CA 1
ATOM 533 C C . TRP A 1 70 ? 27.677 1.924 -10.764 1.00 93.31 70 TRP A C 1
ATOM 535 O O . TRP A 1 70 ? 26.532 1.695 -11.138 1.00 93.31 70 TRP A O 1
ATOM 545 N N . GLY A 1 71 ? 28.008 2.991 -10.040 1.00 91.06 71 GLY A N 1
ATOM 546 C CA . GLY A 1 71 ? 27.061 3.925 -9.438 1.00 91.06 71 GLY A CA 1
ATOM 547 C C . GLY A 1 71 ? 27.564 4.432 -8.082 1.00 91.06 71 GLY A C 1
ATOM 548 O O . GLY A 1 71 ? 28.552 3.902 -7.563 1.00 91.06 71 GLY A O 1
ATOM 549 N N . PRO A 1 72 ? 26.906 5.449 -7.505 1.00 86.06 72 PRO A N 1
ATOM 550 C CA . PRO A 1 72 ? 27.278 5.995 -6.204 1.00 86.06 72 PRO A CA 1
ATOM 551 C C . PRO A 1 72 ? 27.131 4.972 -5.073 1.00 86.06 72 PRO A C 1
ATOM 553 O O . PRO A 1 72 ? 27.945 4.994 -4.163 1.00 86.06 72 PRO A O 1
ATOM 556 N N . ASP A 1 73 ? 26.155 4.065 -5.165 1.00 87.62 73 ASP A N 1
ATOM 557 C CA . ASP A 1 73 ? 25.853 3.013 -4.189 1.00 87.62 73 ASP A CA 1
ATOM 558 C C . ASP A 1 73 ? 25.083 1.853 -4.867 1.00 87.62 73 ASP A C 1
ATOM 560 O O . ASP A 1 73 ? 24.674 1.985 -6.028 1.00 87.62 73 ASP A O 1
ATOM 564 N N . PRO A 1 74 ? 24.871 0.704 -4.189 1.00 87.19 74 PRO A N 1
ATOM 565 C CA . PRO A 1 74 ? 23.928 -0.316 -4.645 1.00 87.19 74 PRO A CA 1
ATOM 566 C C . PRO A 1 74 ? 22.471 0.175 -4.627 1.00 87.19 74 PRO A C 1
ATOM 568 O O . PRO A 1 74 ? 22.032 0.814 -3.676 1.00 87.19 74 PRO A O 1
ATOM 571 N N . ASN A 1 75 ? 21.688 -0.220 -5.631 1.00 76.94 75 ASN A N 1
ATOM 572 C CA . ASN A 1 75 ? 20.258 0.098 -5.750 1.00 76.94 75 ASN A CA 1
ATOM 573 C C . ASN A 1 75 ? 19.352 -0.911 -5.030 1.00 76.94 75 ASN A C 1
ATOM 575 O O . ASN A 1 75 ? 18.196 -0.617 -4.736 1.00 76.94 75 ASN A O 1
ATOM 579 N N . THR A 1 76 ? 19.859 -2.114 -4.762 1.00 74.50 76 THR A N 1
ATOM 580 C CA . THR A 1 76 ? 19.126 -3.208 -4.110 1.00 74.50 76 THR A CA 1
ATOM 581 C C . THR A 1 76 ? 19.979 -3.821 -3.009 1.00 74.50 76 THR A C 1
ATOM 583 O O . THR A 1 76 ? 21.200 -3.683 -3.023 1.00 74.50 76 THR A O 1
ATOM 586 N N . THR A 1 77 ? 19.374 -4.574 -2.092 1.00 84.31 77 THR A N 1
ATOM 587 C CA . THR A 1 77 ? 20.109 -5.599 -1.332 1.00 84.31 77 THR A CA 1
ATOM 588 C C . THR A 1 77 ? 20.542 -6.743 -2.266 1.00 84.31 77 THR A C 1
ATOM 590 O O . THR A 1 77 ? 20.218 -6.742 -3.459 1.00 84.31 77 THR A O 1
ATOM 593 N N . GLY A 1 78 ? 21.296 -7.720 -1.752 1.00 84.25 78 GLY A N 1
ATOM 594 C CA . GLY A 1 78 ? 21.586 -8.951 -2.493 1.00 84.25 78 GLY A CA 1
ATOM 595 C C . GLY A 1 78 ? 20.306 -9.743 -2.796 1.00 84.25 78 GLY A C 1
ATOM 596 O O . GLY A 1 78 ? 19.504 -9.992 -1.897 1.00 84.25 78 GLY A O 1
ATOM 597 N N . LEU A 1 79 ? 20.124 -10.139 -4.054 1.00 80.44 79 LEU A N 1
ATOM 598 C CA . LEU A 1 79 ? 18.975 -10.894 -4.558 1.00 80.44 79 LEU A CA 1
ATOM 599 C C . LEU A 1 79 ? 19.417 -12.268 -5.069 1.00 80.44 79 LEU A C 1
ATOM 601 O O . LEU A 1 79 ? 20.546 -12.434 -5.520 1.00 80.44 79 LEU A O 1
ATOM 605 N N . GLN A 1 80 ? 18.512 -13.243 -5.042 1.00 89.31 80 GLN A N 1
ATOM 606 C CA . GLN A 1 80 ? 18.747 -14.579 -5.595 1.00 89.31 80 GLN A CA 1
ATOM 607 C C . GLN A 1 80 ? 17.994 -14.736 -6.918 1.00 89.31 80 GLN A C 1
ATOM 609 O O . GLN A 1 80 ? 16.769 -14.632 -6.955 1.00 89.31 80 GLN A O 1
ATOM 614 N N . GLU A 1 81 ? 18.716 -15.013 -8.002 1.00 86.81 81 GLU A N 1
ATOM 615 C CA . GLU A 1 81 ? 18.155 -15.227 -9.341 1.00 86.81 81 GLU A CA 1
ATOM 616 C C . GLU A 1 81 ? 18.354 -16.669 -9.803 1.00 86.81 81 GLU A C 1
ATOM 618 O O . GLU A 1 81 ? 19.379 -17.268 -9.500 1.00 86.81 81 GLU A O 1
ATOM 623 N N . ASP A 1 82 ? 17.407 -17.216 -10.571 1.00 87.69 82 ASP A N 1
ATOM 624 C CA . ASP A 1 82 ? 17.570 -18.531 -11.202 1.00 87.69 82 ASP A CA 1
ATOM 625 C C . ASP A 1 82 ? 18.778 -18.564 -12.142 1.00 87.69 82 ASP A C 1
ATOM 627 O O . ASP A 1 82 ? 18.918 -17.717 -13.030 1.00 87.69 82 ASP A O 1
ATOM 631 N N . TYR A 1 83 ? 19.629 -19.567 -11.940 1.00 92.94 83 TYR A N 1
ATOM 632 C CA . TYR A 1 83 ? 20.734 -19.910 -12.822 1.00 92.94 83 TYR A CA 1
ATOM 633 C C . TYR A 1 83 ? 21.007 -21.410 -12.703 1.00 92.94 83 TYR A C 1
ATOM 635 O O . TYR A 1 83 ? 21.457 -21.872 -11.655 1.00 92.94 83 TYR A O 1
ATOM 643 N N . VAL A 1 84 ? 20.682 -22.178 -13.743 1.00 92.75 84 VAL A N 1
ATOM 644 C CA . VAL A 1 84 ? 20.611 -23.650 -13.677 1.00 92.75 84 VAL A CA 1
ATOM 645 C C . VAL A 1 84 ? 21.917 -24.287 -13.204 1.00 92.75 84 VAL A C 1
ATOM 647 O O . VAL A 1 84 ? 21.884 -25.232 -12.422 1.00 92.75 84 VAL A O 1
ATOM 650 N N . GLU A 1 85 ? 23.053 -23.761 -13.642 1.00 93.56 85 GLU A N 1
ATOM 651 C CA . GLU A 1 85 ? 24.379 -24.295 -13.340 1.00 93.56 85 GLU A CA 1
ATOM 652 C C . GLU A 1 85 ? 24.955 -23.780 -12.006 1.00 93.56 85 GLU A C 1
ATOM 654 O O . GLU A 1 85 ? 26.007 -24.245 -11.568 1.00 93.56 85 GLU A O 1
ATOM 659 N N . ALA A 1 86 ? 24.282 -22.844 -11.329 1.00 92.69 86 ALA A N 1
ATOM 660 C CA . ALA A 1 86 ? 24.723 -22.352 -10.028 1.00 92.69 86 ALA A CA 1
ATOM 661 C C . ALA A 1 86 ? 24.393 -23.364 -8.911 1.00 92.69 86 ALA A C 1
ATOM 663 O O . ALA A 1 86 ? 23.363 -24.045 -8.981 1.00 92.69 86 ALA A O 1
ATOM 664 N N . PRO A 1 87 ? 25.205 -23.471 -7.841 1.00 88.81 87 PRO A N 1
ATOM 665 C CA . PRO A 1 87 ? 24.878 -24.312 -6.692 1.00 88.81 87 PRO A CA 1
ATOM 666 C C . PRO A 1 87 ? 23.496 -23.974 -6.113 1.00 88.81 87 PRO A C 1
ATOM 668 O O . PRO A 1 87 ? 23.227 -22.841 -5.728 1.00 88.81 87 PRO A O 1
ATOM 671 N N . GLY A 1 88 ? 22.599 -24.963 -6.068 1.00 89.06 88 GLY A N 1
ATOM 672 C CA . GLY A 1 88 ? 21.207 -24.757 -5.645 1.00 89.06 88 GLY A CA 1
ATOM 673 C C . GLY A 1 88 ? 20.304 -24.097 -6.696 1.00 89.06 88 GLY A C 1
ATOM 674 O O . GLY A 1 88 ? 19.191 -23.694 -6.365 1.00 89.06 88 GLY A O 1
ATOM 675 N N . GLY A 1 89 ? 20.758 -23.981 -7.949 1.00 91.12 89 GLY A N 1
ATOM 676 C CA . GLY A 1 89 ? 20.008 -23.396 -9.064 1.00 91.12 89 GLY A CA 1
ATOM 677 C C . GLY A 1 89 ? 19.831 -21.879 -8.972 1.00 91.12 89 GLY A C 1
ATOM 678 O O . GLY A 1 89 ? 18.993 -21.320 -9.683 1.00 91.12 89 GLY A O 1
ATOM 679 N N . LYS A 1 90 ? 20.569 -21.210 -8.077 1.00 88.56 90 LYS A N 1
ATOM 680 C CA . LYS A 1 90 ? 20.452 -19.775 -7.805 1.00 88.56 90 LYS A CA 1
ATOM 681 C C . LYS A 1 90 ? 21.821 -19.104 -7.798 1.00 88.56 90 LYS A C 1
ATOM 683 O O . LYS A 1 90 ? 22.769 -19.636 -7.229 1.00 88.56 90 LYS A O 1
ATOM 688 N N . ARG A 1 91 ? 21.903 -17.907 -8.377 1.00 94.12 91 ARG A N 1
ATOM 689 C CA . ARG A 1 91 ? 23.057 -17.004 -8.269 1.00 94.12 91 ARG A CA 1
ATOM 690 C C . ARG A 1 91 ? 22.705 -15.790 -7.414 1.00 94.12 91 ARG A C 1
ATOM 692 O O . ARG A 1 91 ? 21.585 -15.280 -7.486 1.00 94.12 91 ARG A O 1
ATOM 699 N N . LEU A 1 92 ? 23.688 -15.286 -6.675 1.00 95.56 92 LEU A N 1
ATOM 700 C CA . LEU A 1 92 ? 23.566 -14.020 -5.959 1.00 95.56 92 LEU A CA 1
ATOM 701 C C . LEU A 1 92 ? 23.795 -12.867 -6.937 1.00 95.56 92 LEU A C 1
ATOM 703 O O . LEU A 1 92 ? 24.796 -12.863 -7.650 1.00 95.56 92 LEU A O 1
ATOM 707 N N . VAL A 1 93 ? 22.912 -11.873 -6.943 1.00 95.94 93 VAL A N 1
ATOM 708 C CA . VAL A 1 93 ? 23.056 -10.654 -7.747 1.00 95.94 93 VAL A CA 1
ATOM 709 C C . VAL A 1 93 ? 22.814 -9.398 -6.918 1.00 95.94 93 VAL A C 1
ATOM 711 O O . VAL A 1 93 ? 22.096 -9.428 -5.921 1.00 95.94 93 VAL A O 1
ATOM 714 N N . GLN A 1 94 ? 23.360 -8.269 -7.357 1.00 94.94 94 GLN A N 1
ATOM 715 C CA . GLN A 1 94 ? 23.040 -6.955 -6.800 1.00 94.94 94 GLN A CA 1
ATOM 716 C C . GLN A 1 94 ? 23.080 -5.884 -7.891 1.00 94.94 94 GLN A C 1
ATOM 718 O O . GLN A 1 94 ? 23.993 -5.877 -8.719 1.00 94.94 94 GLN A O 1
ATOM 723 N N . TYR A 1 95 ? 22.089 -4.992 -7.900 1.00 91.75 95 TYR A N 1
ATOM 724 C CA . TYR A 1 95 ? 21.930 -3.963 -8.928 1.00 91.75 95 TYR A CA 1
ATOM 725 C C . TYR A 1 95 ? 22.532 -2.624 -8.501 1.00 91.75 95 TYR A C 1
ATOM 727 O O . TYR A 1 95 ? 22.501 -2.259 -7.331 1.00 91.75 95 TYR A O 1
ATOM 735 N N . PHE A 1 96 ? 23.050 -1.890 -9.481 1.00 93.88 96 PHE A N 1
ATOM 736 C CA . PHE A 1 96 ? 23.625 -0.548 -9.398 1.00 93.88 96 PHE A CA 1
ATOM 737 C C . PHE A 1 96 ? 23.100 0.277 -10.587 1.00 93.88 96 PHE A C 1
ATOM 739 O O . PHE A 1 96 ? 22.467 -0.273 -11.490 1.00 93.88 96 PHE A O 1
ATOM 746 N N . ASP A 1 97 ? 23.374 1.579 -10.642 1.00 86.44 97 ASP A N 1
ATOM 747 C CA . ASP A 1 97 ? 22.891 2.434 -11.739 1.00 86.44 97 ASP A CA 1
ATOM 748 C C . ASP A 1 97 ? 23.340 1.920 -13.106 1.00 86.44 97 ASP A C 1
ATOM 750 O O . ASP A 1 97 ? 22.542 1.746 -14.029 1.00 86.44 97 ASP A O 1
ATOM 754 N N . LYS A 1 98 ? 24.635 1.631 -13.231 1.00 91.31 98 LYS A N 1
ATOM 755 C CA . LYS A 1 98 ? 25.282 1.304 -14.502 1.00 91.31 98 LYS A CA 1
ATOM 756 C C . LYS A 1 98 ? 25.289 -0.198 -14.797 1.00 91.31 98 LYS A C 1
ATOM 758 O O . LYS A 1 98 ? 25.508 -0.572 -15.945 1.00 91.31 98 LYS A O 1
ATOM 763 N N . SER A 1 99 ? 25.050 -1.062 -13.801 1.00 93.25 99 SER A N 1
ATOM 764 C CA . SER A 1 99 ? 25.178 -2.526 -13.936 1.00 93.25 99 SER A CA 1
ATOM 765 C C . SER A 1 99 ? 24.407 -3.352 -12.906 1.00 93.25 99 SER A C 1
ATOM 767 O O . SER A 1 99 ? 23.782 -2.823 -12.000 1.00 93.25 99 SER A O 1
ATOM 769 N N . ARG A 1 100 ? 24.579 -4.675 -12.974 1.00 94.50 100 ARG A N 1
ATOM 770 C CA . ARG A 1 100 ? 24.594 -5.561 -11.808 1.00 94.50 100 ARG A CA 1
ATOM 771 C C . ARG A 1 100 ? 25.968 -6.205 -11.583 1.00 94.50 100 ARG A C 1
ATOM 773 O O . ARG A 1 100 ? 26.775 -6.271 -12.514 1.00 94.50 100 ARG A O 1
ATOM 780 N N . MET A 1 101 ? 26.193 -6.712 -10.379 1.00 96.88 101 MET A N 1
ATOM 781 C CA . MET A 1 101 ? 27.243 -7.682 -10.052 1.00 96.88 101 MET A CA 1
ATOM 782 C C . MET A 1 101 ? 26.595 -9.032 -9.740 1.00 96.88 101 MET A C 1
ATOM 784 O O . MET A 1 101 ? 25.487 -9.055 -9.203 1.00 96.88 101 MET A O 1
ATOM 788 N N . GLU A 1 102 ? 27.255 -10.140 -10.076 1.00 96.25 102 GLU A N 1
ATOM 789 C CA . GLU A 1 102 ? 26.728 -11.485 -9.816 1.00 96.25 102 GLU A CA 1
ATOM 790 C C . GLU A 1 102 ? 27.822 -12.476 -9.376 1.00 96.25 102 GLU A C 1
ATOM 792 O O . GLU A 1 102 ? 28.963 -12.397 -9.832 1.00 96.25 102 GLU A O 1
ATOM 797 N N . ILE A 1 103 ? 27.465 -13.397 -8.476 1.00 97.06 103 ILE A N 1
ATOM 798 C CA . ILE A 1 103 ? 28.270 -14.557 -8.071 1.00 97.06 103 ILE A CA 1
ATOM 799 C C . ILE A 1 103 ? 27.460 -15.807 -8.414 1.00 97.06 103 ILE A C 1
ATOM 801 O O . ILE A 1 103 ? 26.470 -16.130 -7.753 1.00 97.06 103 ILE A O 1
ATOM 805 N N . THR A 1 104 ? 27.894 -16.507 -9.462 1.00 93.88 104 THR A N 1
ATOM 806 C CA . THR A 1 104 ? 27.257 -17.742 -9.950 1.00 93.88 104 THR A CA 1
ATOM 807 C C . THR A 1 104 ? 27.823 -18.987 -9.266 1.00 93.88 104 THR A C 1
ATOM 809 O O . THR A 1 104 ? 27.090 -19.932 -9.000 1.00 93.88 104 THR A O 1
ATOM 812 N N . ASN A 1 105 ? 29.118 -18.988 -8.931 1.00 93.75 105 ASN A N 1
ATOM 813 C CA . ASN A 1 105 ? 29.766 -20.073 -8.194 1.00 93.75 105 ASN A CA 1
ATOM 814 C C . ASN A 1 105 ? 30.380 -19.535 -6.887 1.00 93.75 105 ASN A C 1
ATOM 816 O O . ASN A 1 105 ? 31.541 -19.119 -6.890 1.00 93.75 105 ASN A O 1
ATOM 820 N N . PRO A 1 106 ? 29.637 -19.551 -5.764 1.00 92.69 106 PRO A N 1
ATOM 821 C CA . PRO A 1 106 ? 30.128 -19.051 -4.477 1.00 92.69 106 PRO A CA 1
ATOM 822 C C . PRO A 1 106 ? 31.304 -19.861 -3.907 1.00 92.69 106 PRO A C 1
ATOM 824 O O . PRO A 1 106 ? 32.018 -19.375 -3.034 1.00 92.69 106 PRO A O 1
ATOM 827 N N . SER A 1 107 ? 31.538 -21.082 -4.399 1.00 91.69 107 SER A N 1
ATOM 828 C CA . SER A 1 107 ? 32.702 -21.906 -4.041 1.00 91.69 107 SER A CA 1
ATOM 829 C C . SER A 1 107 ? 33.901 -21.699 -4.977 1.00 91.69 107 SER A C 1
ATOM 831 O O . SER A 1 107 ? 34.897 -22.411 -4.860 1.00 91.69 107 SER A O 1
ATOM 833 N N . GLY A 1 108 ? 33.807 -20.762 -5.925 1.00 91.50 108 GLY A N 1
ATOM 834 C CA . GLY A 1 108 ? 34.884 -20.423 -6.850 1.00 91.50 108 GLY A CA 1
ATOM 835 C C . GLY A 1 108 ? 36.054 -19.687 -6.187 1.00 91.50 108 GLY A C 1
ATOM 836 O O . GLY A 1 108 ? 35.990 -19.261 -5.034 1.00 91.50 108 GLY A O 1
ATOM 837 N N . ASP A 1 109 ? 37.139 -19.508 -6.942 1.00 92.75 109 ASP A N 1
ATOM 838 C CA . ASP A 1 109 ? 38.301 -18.745 -6.480 1.00 92.75 109 ASP A CA 1
ATOM 839 C C . ASP A 1 109 ? 37.967 -17.251 -6.360 1.00 92.75 109 ASP A C 1
ATOM 841 O O . ASP A 1 109 ? 37.918 -16.538 -7.361 1.00 92.75 109 ASP A O 1
ATOM 845 N N . GLN A 1 110 ? 37.804 -16.763 -5.128 1.00 90.38 110 GLN A N 1
ATOM 846 C CA . GLN A 1 110 ? 37.508 -15.358 -4.820 1.00 90.38 110 GLN A CA 1
ATOM 847 C C . GLN A 1 110 ? 38.605 -14.374 -5.251 1.00 90.38 110 GLN A C 1
ATOM 849 O O . GLN A 1 110 ? 38.367 -13.167 -5.296 1.00 90.38 110 GLN A O 1
ATOM 854 N N . LYS A 1 111 ? 39.815 -14.862 -5.557 1.00 86.56 111 LYS A N 1
ATOM 855 C CA . LYS A 1 111 ? 40.909 -14.032 -6.082 1.00 86.56 111 LYS A CA 1
ATOM 856 C C . LYS A 1 111 ? 40.835 -13.858 -7.594 1.00 86.56 111 LYS A C 1
ATOM 858 O O . LYS A 1 111 ? 41.497 -12.967 -8.128 1.00 86.56 111 LYS A O 1
ATOM 863 N N . SER A 1 112 ? 40.050 -14.687 -8.278 1.00 89.38 112 SER A N 1
ATOM 864 C CA . SER A 1 112 ? 39.815 -14.546 -9.705 1.00 89.38 112 SER A CA 1
ATOM 865 C C . SER A 1 112 ? 39.095 -13.232 -9.987 1.00 89.38 112 SER A C 1
ATOM 867 O O . SER A 1 112 ? 38.080 -12.910 -9.372 1.00 89.38 112 SER A O 1
ATOM 869 N N . ILE A 1 113 ? 39.570 -12.502 -10.995 1.00 83.06 113 ILE A N 1
ATOM 870 C CA . ILE A 1 113 ? 38.879 -11.313 -11.513 1.00 83.06 113 ILE A CA 1
ATOM 871 C C . ILE A 1 113 ? 37.485 -11.639 -12.072 1.00 83.06 113 ILE A C 1
ATOM 873 O O . ILE A 1 113 ? 36.665 -10.741 -12.212 1.00 83.06 113 ILE A O 1
ATOM 877 N N . TYR A 1 114 ? 37.213 -12.914 -12.362 1.00 89.62 114 TYR A N 1
ATOM 878 C CA . TYR A 1 114 ? 35.926 -13.412 -12.844 1.00 89.62 114 TYR A CA 1
ATOM 879 C C . TYR A 1 114 ? 35.076 -14.047 -11.736 1.00 89.62 114 TYR A C 1
ATOM 881 O O . TYR A 1 114 ? 34.052 -14.646 -12.042 1.00 89.62 114 TYR A O 1
ATOM 889 N N . TYR A 1 115 ? 35.477 -13.942 -10.462 1.00 94.56 115 TYR A N 1
ATOM 890 C CA . TYR A 1 115 ? 34.635 -14.394 -9.348 1.00 94.56 115 TYR A CA 1
ATOM 891 C C . TYR A 1 115 ? 33.326 -13.603 -9.279 1.00 94.56 115 TYR A C 1
ATOM 893 O O . TYR A 1 115 ? 32.251 -14.178 -9.126 1.00 94.56 115 TYR A O 1
ATOM 901 N N . VAL A 1 116 ? 33.428 -12.281 -9.443 1.00 95.12 116 VAL A N 1
ATOM 902 C CA . VAL A 1 116 ? 32.279 -11.411 -9.684 1.00 95.12 116 VAL A CA 1
ATOM 903 C C . VAL A 1 116 ? 32.165 -11.200 -11.183 1.00 95.12 116 VAL A C 1
ATOM 905 O O . VAL A 1 116 ? 33.050 -10.605 -11.802 1.00 95.12 116 VAL A O 1
ATOM 908 N N . THR A 1 117 ? 31.068 -11.658 -11.771 1.00 93.06 117 THR A N 1
ATOM 909 C CA . THR A 1 117 ? 30.762 -11.396 -13.176 1.00 93.06 117 THR A CA 1
ATOM 910 C C . THR A 1 117 ? 29.705 -10.309 -13.307 1.00 93.06 117 THR A C 1
ATOM 912 O O . THR A 1 117 ? 29.231 -9.705 -12.341 1.00 93.06 117 THR A O 1
ATOM 915 N N . ASN A 1 118 ? 29.400 -9.992 -14.557 1.00 91.94 118 ASN A N 1
ATOM 916 C CA . ASN A 1 118 ? 28.401 -9.020 -14.940 1.00 91.94 118 ASN A CA 1
ATOM 917 C C . ASN A 1 118 ? 27.492 -9.713 -15.948 1.00 91.94 118 ASN A C 1
ATOM 919 O O . ASN A 1 118 ? 27.986 -10.254 -16.946 1.00 91.94 118 ASN A O 1
ATOM 923 N N . GLY A 1 119 ? 26.187 -9.616 -15.719 1.00 90.12 119 GLY A N 1
ATOM 924 C CA . GLY A 1 119 ? 25.199 -10.119 -16.659 1.00 90.12 119 GLY A CA 1
ATOM 925 C C . GLY A 1 119 ? 25.341 -9.502 -18.043 1.00 90.12 119 GLY A C 1
ATOM 926 O O . GLY A 1 119 ? 25.862 -8.393 -18.189 1.00 90.12 119 GLY A O 1
ATOM 927 N N . LEU A 1 120 ? 24.787 -10.171 -19.053 1.00 94.94 120 LEU A N 1
ATOM 928 C CA . LEU A 1 120 ? 24.698 -9.674 -20.431 1.00 94.94 120 LEU A CA 1
ATOM 929 C C . LEU A 1 120 ? 23.596 -8.608 -20.570 1.00 94.94 120 LEU A C 1
ATOM 931 O O . LEU A 1 120 ? 22.858 -8.572 -21.546 1.00 94.94 120 LEU A O 1
ATOM 935 N N . ILE A 1 121 ? 23.452 -7.742 -19.565 1.00 95.44 121 ILE A N 1
ATOM 936 C CA . ILE A 1 121 ? 22.236 -6.968 -19.307 1.00 95.44 121 ILE A CA 1
ATOM 937 C C . ILE A 1 121 ? 21.827 -6.059 -20.471 1.00 95.44 121 ILE A C 1
ATOM 939 O O . ILE A 1 121 ? 20.639 -5.909 -20.729 1.00 95.44 121 ILE A O 1
ATOM 943 N N . ALA A 1 122 ? 22.776 -5.495 -21.221 1.00 97.12 122 ALA A N 1
ATOM 944 C CA . ALA A 1 122 ? 22.451 -4.691 -22.396 1.00 97.12 122 ALA A CA 1
ATOM 945 C C . ALA A 1 122 ? 21.983 -5.577 -23.557 1.00 97.12 122 ALA A C 1
ATOM 947 O O . ALA A 1 122 ? 20.957 -5.286 -24.165 1.00 97.12 122 ALA A O 1
ATOM 948 N N . LYS A 1 123 ? 22.673 -6.694 -23.822 1.00 97.56 123 LYS A N 1
ATOM 949 C CA . LYS A 1 123 ? 22.251 -7.678 -24.828 1.00 97.56 123 LYS A CA 1
ATOM 950 C C . LYS A 1 123 ? 20.866 -8.235 -24.512 1.00 97.56 123 LYS A C 1
ATOM 952 O O . LYS A 1 123 ? 20.018 -8.255 -25.391 1.00 97.56 123 LYS A O 1
ATOM 957 N N . GLU A 1 124 ? 20.621 -8.626 -23.267 1.00 96.88 124 GLU A N 1
ATOM 958 C CA . GLU A 1 124 ? 19.335 -9.156 -22.806 1.00 96.88 124 GLU A CA 1
ATOM 959 C C . GLU A 1 124 ? 18.202 -8.117 -22.926 1.00 96.88 124 GLU A C 1
ATOM 961 O O . GLU A 1 124 ? 17.107 -8.468 -23.356 1.00 96.88 124 GLU A O 1
ATOM 966 N N . LEU A 1 125 ? 18.457 -6.831 -22.635 1.00 96.12 125 LEU A N 1
ATOM 967 C CA . LEU A 1 125 ? 17.494 -5.742 -22.877 1.00 96.12 125 LEU A CA 1
ATOM 968 C C . LEU A 1 125 ? 17.172 -5.566 -24.368 1.00 96.12 125 LEU A C 1
ATOM 970 O O . LEU A 1 125 ? 16.026 -5.290 -24.722 1.00 96.12 125 LEU A O 1
ATOM 974 N N . ILE A 1 126 ? 18.176 -5.701 -25.239 1.00 97.56 126 ILE A N 1
ATOM 975 C CA . ILE A 1 126 ? 18.029 -5.536 -26.692 1.00 97.56 126 ILE A CA 1
ATOM 976 C C . ILE A 1 126 ? 17.273 -6.721 -27.303 1.00 97.56 126 ILE A C 1
ATOM 978 O O . ILE A 1 126 ? 16.321 -6.525 -28.058 1.00 97.56 126 ILE A O 1
ATOM 982 N N . THR A 1 127 ? 17.665 -7.950 -26.967 1.00 96.75 127 THR A N 1
ATOM 983 C CA . THR A 1 127 ? 17.122 -9.178 -27.575 1.00 96.75 127 THR A CA 1
ATOM 984 C C . THR A 1 127 ? 15.883 -9.713 -26.864 1.00 96.75 127 THR A C 1
ATOM 986 O O . THR A 1 127 ? 15.174 -10.565 -27.399 1.00 96.75 127 THR A O 1
ATOM 989 N N . GLY A 1 128 ? 15.647 -9.274 -25.630 1.00 93.62 128 GLY A N 1
ATOM 990 C CA . GLY A 1 128 ? 14.639 -9.840 -24.750 1.00 93.62 128 GLY A CA 1
ATOM 991 C C . GLY A 1 128 ? 15.007 -11.213 -24.169 1.00 93.62 128 GLY A C 1
ATOM 992 O O . GLY A 1 128 ? 14.163 -11.841 -23.541 1.00 93.62 128 GLY A O 1
ATOM 993 N N . GLN A 1 129 ? 16.223 -11.725 -24.380 1.00 94.50 129 GLN A N 1
ATOM 994 C CA . GLN A 1 129 ? 16.608 -13.076 -23.949 1.00 94.50 129 GLN A CA 1
ATOM 995 C C . GLN A 1 129 ? 17.167 -13.071 -22.529 1.00 94.50 129 GLN A C 1
ATOM 997 O O . GLN A 1 129 ? 18.365 -12.911 -22.334 1.00 94.50 129 GLN A O 1
ATOM 1002 N N . LEU A 1 130 ? 16.309 -13.276 -21.534 1.00 92.69 130 LEU A N 1
ATOM 1003 C CA . LEU A 1 130 ? 16.703 -13.353 -20.133 1.00 92.69 130 LEU A CA 1
ATOM 1004 C C . LEU A 1 130 ? 17.577 -14.584 -19.875 1.00 92.69 130 LEU A C 1
ATOM 1006 O O . LEU A 1 130 ? 17.114 -15.711 -20.042 1.00 92.69 130 LEU A O 1
ATOM 1010 N N . GLN A 1 131 ? 18.810 -14.399 -19.407 1.00 94.12 131 GLN A N 1
ATOM 1011 C CA . GLN A 1 131 ? 19.688 -15.531 -19.104 1.00 94.12 131 GLN A CA 1
ATOM 1012 C C . GLN A 1 131 ? 19.295 -16.211 -17.782 1.00 94.12 131 GLN A C 1
ATOM 1014 O O . GLN A 1 131 ? 19.249 -15.562 -16.730 1.00 94.12 131 GLN A O 1
ATOM 1019 N N . LEU A 1 132 ? 19.061 -17.525 -17.844 1.00 90.81 132 LEU A N 1
ATOM 1020 C CA . LEU A 1 132 ? 18.710 -18.413 -16.724 1.00 90.81 132 LEU A CA 1
ATOM 1021 C C . LEU A 1 132 ? 19.704 -19.575 -16.550 1.00 90.81 132 LEU A C 1
ATOM 1023 O O . LEU A 1 132 ? 19.457 -20.491 -15.767 1.00 90.81 132 LEU A O 1
ATOM 1027 N N . GLY A 1 133 ? 20.789 -19.577 -17.315 1.00 92.69 133 GLY A N 1
ATOM 1028 C CA . GLY A 1 133 ? 21.861 -20.561 -17.266 1.00 92.69 133 GLY A CA 1
ATOM 1029 C C . GLY A 1 133 ? 22.895 -20.302 -18.360 1.00 92.69 133 GLY A C 1
ATOM 1030 O O . GLY A 1 133 ? 22.739 -19.367 -19.151 1.00 92.69 133 GLY A O 1
ATOM 1031 N N . ASP A 1 134 ? 23.921 -21.142 -18.447 1.00 91.75 134 ASP A N 1
ATOM 1032 C CA . ASP A 1 134 ? 25.006 -21.003 -19.431 1.00 91.75 134 ASP A CA 1
ATOM 1033 C C . ASP A 1 134 ? 24.467 -21.042 -20.868 1.00 91.75 134 ASP A C 1
ATOM 1035 O O . ASP A 1 134 ? 24.902 -20.285 -21.735 1.00 91.75 134 ASP A O 1
ATOM 1039 N N . SER A 1 135 ? 23.467 -21.896 -21.104 1.00 91.19 135 SER A N 1
ATOM 1040 C CA . SER A 1 135 ? 22.793 -22.053 -22.401 1.00 91.19 135 SER A CA 1
ATOM 1041 C C . SER A 1 135 ? 21.269 -21.900 -22.335 1.00 91.19 135 SER A C 1
ATOM 1043 O O . SER A 1 135 ? 20.588 -22.023 -23.355 1.00 91.19 135 SER A O 1
ATOM 1045 N N . LYS A 1 136 ? 20.713 -21.617 -21.150 1.00 92.00 136 LYS A N 1
ATOM 1046 C CA . LYS A 1 136 ? 19.267 -21.501 -20.937 1.00 92.00 136 LYS A CA 1
ATOM 1047 C C . LYS A 1 136 ? 18.833 -20.042 -20.906 1.00 92.00 136 LYS A C 1
ATOM 1049 O O . LYS A 1 136 ? 19.301 -19.263 -20.077 1.00 92.00 136 LYS A O 1
ATOM 1054 N N . PHE A 1 137 ? 17.861 -19.712 -21.750 1.00 91.62 137 PHE A N 1
ATOM 1055 C CA . PHE A 1 137 ? 17.280 -18.377 -21.839 1.00 91.62 137 PHE A CA 1
ATOM 1056 C C . PHE A 1 137 ? 15.754 -18.440 -21.775 1.00 91.62 137 PHE A C 1
ATOM 1058 O O . PHE A 1 137 ? 15.138 -19.384 -22.270 1.00 91.62 137 PHE A O 1
ATOM 1065 N N . GLU A 1 138 ? 15.145 -17.423 -21.180 1.00 87.12 138 GLU A N 1
ATOM 1066 C CA . GLU A 1 138 ? 13.712 -17.144 -21.263 1.00 87.12 138 GLU A CA 1
ATOM 1067 C C . GLU A 1 138 ? 13.503 -15.966 -22.218 1.00 87.12 138 GLU A C 1
ATOM 1069 O O . GLU A 1 138 ? 14.103 -14.906 -22.049 1.00 87.12 138 GLU A O 1
ATOM 1074 N N . GLN A 1 139 ? 12.652 -16.136 -23.230 1.00 91.25 139 GLN A N 1
ATOM 1075 C CA . GLN A 1 139 ? 12.327 -15.050 -24.150 1.00 91.25 139 GLN A CA 1
ATOM 1076 C C . GLN A 1 139 ? 11.291 -14.110 -23.528 1.00 91.25 139 GLN A C 1
ATOM 1078 O O . GLN A 1 139 ? 10.214 -14.531 -23.109 1.00 91.25 139 GLN A O 1
ATOM 1083 N N . ARG A 1 140 ? 11.597 -12.817 -23.546 1.00 83.31 140 ARG A N 1
ATOM 1084 C CA . ARG A 1 140 ? 10.727 -11.706 -23.155 1.00 83.31 140 ARG A CA 1
ATOM 1085 C C . ARG A 1 140 ? 10.636 -10.681 -24.282 1.00 83.31 140 ARG A C 1
ATOM 1087 O O . ARG A 1 140 ? 11.301 -10.796 -25.313 1.00 83.31 140 ARG A O 1
ATOM 1094 N N . ALA A 1 141 ? 9.809 -9.664 -24.070 1.00 83.69 141 ALA A N 1
ATOM 1095 C CA . ALA A 1 141 ? 9.805 -8.461 -24.887 1.00 83.69 141 ALA A CA 1
ATOM 1096 C C . ALA A 1 141 ? 11.164 -7.753 -24.799 1.00 83.69 141 ALA A C 1
ATOM 1098 O O . ALA A 1 141 ? 11.672 -7.561 -23.694 1.00 83.69 141 ALA A O 1
ATOM 1099 N N . SER A 1 142 ? 11.726 -7.312 -25.924 1.00 88.75 142 SER A N 1
ATOM 1100 C CA . SER A 1 142 ? 12.832 -6.347 -25.906 1.00 88.75 142 SER A CA 1
ATOM 1101 C C . SER A 1 142 ? 12.403 -5.060 -25.199 1.00 88.75 142 SER A C 1
ATOM 1103 O O . SER A 1 142 ? 11.253 -4.631 -25.313 1.00 88.75 142 SER A O 1
ATOM 1105 N N . ALA A 1 143 ? 13.319 -4.411 -24.487 1.00 87.12 143 ALA A N 1
ATOM 1106 C CA . ALA A 1 143 ? 12.986 -3.243 -23.686 1.00 87.12 143 ALA A CA 1
ATOM 1107 C C . ALA A 1 143 ? 12.726 -1.995 -24.547 1.00 87.12 143 ALA A C 1
ATOM 1109 O O . ALA A 1 143 ? 13.588 -1.538 -25.299 1.00 87.12 143 ALA A O 1
ATOM 1110 N N . GLU A 1 144 ? 11.560 -1.373 -24.362 1.00 87.69 144 GLU A N 1
ATOM 1111 C CA . GLU A 1 144 ? 11.197 -0.082 -24.978 1.00 87.69 144 GLU A CA 1
ATOM 1112 C C . GLU A 1 144 ? 11.701 1.136 -24.176 1.00 87.69 144 GLU A C 1
ATOM 1114 O O . GLU A 1 144 ? 11.251 2.267 -24.361 1.00 87.69 144 GLU A O 1
ATOM 1119 N N . ILE A 1 145 ? 12.665 0.906 -23.284 1.00 86.25 145 ILE A N 1
ATOM 1120 C CA . ILE A 1 145 ? 13.324 1.933 -22.475 1.00 86.25 145 ILE A CA 1
ATOM 1121 C C . ILE A 1 145 ? 14.369 2.644 -23.345 1.00 86.25 145 ILE A C 1
ATOM 1123 O O . ILE A 1 145 ? 15.116 1.980 -24.070 1.00 86.25 145 ILE A O 1
ATOM 1127 N N . GLY A 1 146 ? 14.430 3.977 -23.270 1.00 89.12 146 GLY A N 1
ATOM 1128 C CA . GLY A 1 146 ? 15.471 4.770 -23.930 1.00 89.12 146 GLY A CA 1
ATOM 1129 C C . GLY A 1 146 ? 16.869 4.343 -23.477 1.00 89.12 146 GLY A C 1
ATOM 1130 O O . GLY A 1 146 ? 17.112 4.124 -22.289 1.00 89.12 146 GLY A O 1
ATOM 1131 N N . VAL A 1 147 ? 17.800 4.194 -24.421 1.00 90.06 147 VAL A N 1
ATOM 1132 C CA . VAL A 1 147 ? 19.184 3.789 -24.098 1.00 90.06 147 VAL A CA 1
ATOM 1133 C C . VAL A 1 147 ? 20.002 4.927 -23.483 1.00 90.06 147 VAL A C 1
ATOM 1135 O O . VAL A 1 147 ? 21.021 4.683 -22.839 1.00 90.06 147 VAL A O 1
ATOM 1138 N N . ALA A 1 148 ? 19.540 6.162 -23.677 1.00 85.06 148 ALA A N 1
ATOM 1139 C CA . ALA A 1 148 ? 20.110 7.400 -23.174 1.00 85.06 148 ALA A CA 1
ATOM 1140 C C . ALA A 1 148 ? 19.006 8.463 -23.073 1.00 85.06 148 ALA A C 1
ATOM 1142 O O . ALA A 1 148 ? 18.014 8.374 -23.796 1.00 85.06 148 ALA A O 1
ATOM 1143 N N . GLY A 1 149 ? 19.217 9.483 -22.239 1.00 81.56 149 GLY A N 1
ATOM 1144 C CA . GLY A 1 149 ? 18.331 10.646 -22.149 1.00 81.56 149 GLY A CA 1
ATOM 1145 C C . GLY A 1 149 ? 17.271 10.588 -21.054 1.00 81.56 149 GLY A C 1
ATOM 1146 O O . GLY A 1 149 ? 17.295 9.726 -20.176 1.00 81.56 149 GLY A O 1
ATOM 1147 N N . ASP A 1 150 ? 16.371 11.565 -21.105 1.00 70.12 150 ASP A N 1
ATOM 1148 C CA . ASP A 1 150 ? 15.268 11.746 -20.169 1.00 70.12 150 ASP A CA 1
ATOM 1149 C C . ASP A 1 150 ? 14.229 10.615 -20.328 1.00 70.12 150 ASP A C 1
ATOM 1151 O O . ASP A 1 150 ? 13.986 10.155 -21.448 1.00 70.12 150 ASP A O 1
ATOM 1155 N N . PRO A 1 151 ? 13.551 10.179 -19.247 1.00 66.81 151 PRO A N 1
ATOM 1156 C CA . PRO A 1 151 ? 12.533 9.125 -19.328 1.00 66.81 151 PRO A CA 1
ATOM 1157 C C . PRO A 1 151 ? 11.359 9.430 -20.273 1.00 66.81 151 PRO A C 1
ATOM 1159 O O . PRO A 1 151 ? 10.686 8.504 -20.721 1.00 66.81 151 PRO A O 1
ATOM 1162 N N . ASP A 1 152 ? 11.101 10.709 -20.562 1.00 70.75 152 ASP A N 1
ATOM 1163 C CA . ASP A 1 152 ? 10.044 11.179 -21.462 1.00 70.75 152 ASP A CA 1
ATOM 1164 C C . ASP A 1 152 ? 10.542 11.483 -22.892 1.00 70.75 152 ASP A C 1
ATOM 1166 O O . ASP A 1 152 ? 9.818 12.093 -23.686 1.00 70.75 152 ASP A O 1
ATOM 1170 N N . ASP A 1 153 ? 11.770 11.076 -23.243 1.00 74.56 153 ASP A N 1
ATOM 1171 C CA . ASP A 1 153 ? 12.318 11.272 -24.584 1.00 74.56 153 ASP A CA 1
ATOM 1172 C C . ASP A 1 153 ? 11.634 10.382 -25.633 1.00 74.56 153 ASP A C 1
ATOM 1174 O O . ASP A 1 153 ? 11.707 9.149 -25.606 1.00 74.56 153 ASP A O 1
ATOM 1178 N N . ASN A 1 154 ? 11.038 11.033 -26.630 1.00 84.25 154 ASN A N 1
ATOM 1179 C CA . ASN A 1 154 ? 10.413 10.385 -27.779 1.00 84.25 154 ASN A CA 1
ATOM 1180 C C . ASN A 1 154 ? 11.316 10.357 -29.028 1.00 84.25 154 ASN A C 1
ATOM 1182 O O . ASN A 1 154 ? 10.888 9.852 -30.065 1.00 84.25 154 ASN A O 1
ATOM 1186 N N . ASN A 1 155 ? 12.549 10.874 -28.953 1.00 88.81 155 ASN A N 1
ATOM 1187 C CA . ASN A 1 155 ? 13.465 10.987 -30.095 1.00 88.81 155 ASN A CA 1
ATOM 1188 C C . ASN A 1 155 ? 14.530 9.885 -30.117 1.00 88.81 155 ASN A C 1
ATOM 1190 O O . ASN A 1 155 ? 14.802 9.309 -31.175 1.00 88.81 155 ASN A O 1
ATOM 1194 N N . GLY A 1 156 ? 15.133 9.603 -28.959 1.00 90.44 156 GLY A N 1
ATOM 1195 C CA . GLY A 1 156 ? 16.259 8.687 -28.842 1.00 90.44 156 GLY A CA 1
ATOM 1196 C C . GLY A 1 156 ? 15.891 7.209 -29.040 1.00 90.44 156 GLY A C 1
ATOM 1197 O O . GLY A 1 156 ? 14.751 6.805 -28.767 1.00 90.44 156 GLY A O 1
ATOM 1198 N N . PRO A 1 157 ? 16.856 6.377 -29.483 1.00 95.31 157 PRO A N 1
ATOM 1199 C CA . PRO A 1 157 ? 16.665 4.940 -29.633 1.00 95.31 157 PRO A CA 1
ATOM 1200 C C . PRO A 1 157 ? 16.384 4.255 -28.290 1.00 95.31 157 PRO A C 1
ATOM 1202 O O . PRO A 1 157 ? 16.892 4.638 -27.234 1.00 95.31 157 PRO A O 1
ATOM 1205 N N . THR A 1 158 ? 15.587 3.193 -28.344 1.00 95.25 158 THR A N 1
ATOM 1206 C CA . THR A 1 158 ? 15.363 2.257 -27.231 1.00 95.25 158 THR A CA 1
ATOM 1207 C C . THR A 1 158 ? 16.253 1.027 -27.369 1.00 95.25 158 THR A C 1
ATOM 1209 O O . THR A 1 158 ? 16.815 0.791 -28.437 1.00 95.25 158 THR A O 1
ATOM 1212 N N . TYR A 1 159 ? 16.365 0.190 -26.334 1.00 96.00 159 TYR A N 1
ATOM 1213 C CA . TYR A 1 159 ? 17.093 -1.081 -26.474 1.00 96.00 159 TYR A CA 1
ATOM 1214 C C . TYR A 1 159 ? 16.498 -1.955 -27.586 1.00 96.00 159 TYR A C 1
ATOM 1216 O O . TYR A 1 159 ? 17.241 -2.489 -28.405 1.00 96.00 159 TYR A O 1
ATOM 1224 N N . LYS A 1 160 ? 15.164 -2.019 -27.692 1.00 94.69 160 LYS A N 1
ATOM 1225 C CA . LYS A 1 160 ? 14.453 -2.681 -28.798 1.00 94.69 160 LYS A CA 1
ATOM 1226 C C . LYS A 1 160 ? 14.869 -2.150 -30.173 1.00 94.69 160 LYS A C 1
ATOM 1228 O O . LYS A 1 160 ? 15.015 -2.937 -31.100 1.00 94.69 160 LYS A O 1
ATOM 1233 N N . THR A 1 161 ? 15.108 -0.843 -30.295 1.00 95.50 161 THR A N 1
ATOM 1234 C CA . THR A 1 161 ? 15.565 -0.210 -31.550 1.00 95.50 161 THR A CA 1
ATOM 1235 C C . THR A 1 161 ? 16.900 -0.788 -32.025 1.00 95.50 161 THR A C 1
ATOM 1237 O O . THR A 1 161 ? 17.134 -0.930 -33.222 1.00 95.50 161 THR A O 1
ATOM 1240 N N . LEU A 1 162 ? 17.785 -1.142 -31.089 1.00 96.50 162 LEU A N 1
ATOM 1241 C CA . LEU A 1 162 ? 19.127 -1.631 -31.403 1.00 96.50 162 LEU A CA 1
ATOM 1242 C C . LEU A 1 162 ? 19.155 -3.103 -31.842 1.00 96.50 162 LEU A C 1
ATOM 1244 O O . LEU A 1 162 ? 20.196 -3.575 -32.293 1.00 96.50 162 LEU A O 1
ATOM 1248 N N . ASN A 1 163 ? 18.043 -3.835 -31.736 1.00 95.38 163 ASN A N 1
ATOM 1249 C CA . ASN A 1 163 ? 17.996 -5.260 -32.071 1.00 95.38 163 ASN A CA 1
ATOM 1250 C C . ASN A 1 163 ? 18.350 -5.516 -33.549 1.00 95.38 163 ASN A C 1
ATOM 1252 O O . ASN A 1 163 ? 19.115 -6.425 -33.868 1.00 95.38 163 ASN A O 1
ATOM 1256 N N . ASP A 1 164 ? 17.910 -4.626 -34.440 1.00 92.00 164 ASP A N 1
ATOM 1257 C CA . ASP A 1 164 ? 18.182 -4.688 -35.885 1.00 92.00 164 ASP A CA 1
ATOM 1258 C C . ASP A 1 164 ? 19.606 -4.227 -36.263 1.00 92.00 164 ASP A C 1
ATOM 1260 O O . ASP A 1 164 ? 19.943 -4.080 -37.448 1.00 92.00 164 ASP A O 1
ATOM 1264 N N . LEU A 1 165 ? 20.447 -3.950 -35.262 1.00 95.94 165 LEU A N 1
ATOM 1265 C CA . LEU A 1 165 ? 21.844 -3.537 -35.408 1.00 95.94 165 LEU A CA 1
ATOM 1266 C C . LEU A 1 165 ? 22.840 -4.593 -34.919 1.00 95.94 165 LEU A C 1
ATOM 1268 O O . LEU A 1 165 ? 24.041 -4.352 -34.996 1.00 95.94 165 LEU A O 1
ATOM 1272 N N . LEU A 1 166 ? 22.365 -5.744 -34.431 1.00 96.75 166 LEU A N 1
ATOM 1273 C CA . LEU A 1 166 ? 23.226 -6.776 -33.843 1.00 96.75 166 LEU A CA 1
ATOM 1274 C C . LEU A 1 166 ? 24.067 -7.557 -34.865 1.00 96.75 166 LEU A C 1
ATOM 1276 O O . LEU A 1 166 ? 24.983 -8.288 -34.486 1.00 96.75 166 LEU A O 1
ATOM 1280 N N . GLN A 1 167 ? 23.745 -7.434 -36.154 1.00 96.31 167 GLN A N 1
ATOM 1281 C CA . GLN A 1 167 ? 24.407 -8.184 -37.219 1.00 96.31 167 GLN A CA 1
ATOM 1282 C C . GLN A 1 167 ? 25.859 -7.718 -37.421 1.00 96.31 167 GLN A C 1
ATOM 1284 O O . GLN A 1 167 ? 26.081 -6.507 -37.458 1.00 96.31 167 GLN A O 1
ATOM 1289 N N . PRO A 1 168 ? 26.822 -8.645 -37.602 1.00 95.62 168 PRO A N 1
ATOM 1290 C CA . PRO A 1 168 ? 28.212 -8.312 -37.902 1.00 95.62 168 PRO A CA 1
ATOM 1291 C C . PRO A 1 168 ? 28.376 -7.404 -39.128 1.00 95.62 168 PRO A C 1
ATOM 1293 O O . PRO A 1 168 ? 27.608 -7.481 -40.091 1.00 95.62 168 PRO A O 1
ATOM 1296 N N . THR A 1 169 ? 29.425 -6.591 -39.112 1.00 95.12 169 THR A N 1
ATOM 1297 C CA . THR A 1 169 ? 29.801 -5.618 -40.141 1.00 95.12 169 THR A CA 1
ATOM 1298 C C . THR A 1 169 ? 31.214 -5.886 -40.677 1.00 95.12 169 THR A C 1
ATOM 1300 O O . THR A 1 169 ? 31.892 -6.838 -40.279 1.00 95.12 169 THR A O 1
ATOM 1303 N N . SER A 1 170 ? 31.649 -5.076 -41.648 1.00 95.94 170 SER A N 1
ATOM 1304 C CA . SER A 1 170 ? 33.026 -5.072 -42.142 1.00 95.94 170 SER A CA 1
ATOM 1305 C C . SER A 1 170 ? 33.978 -4.368 -41.175 1.00 95.94 170 SER A C 1
ATOM 1307 O O . SER A 1 170 ? 33.576 -3.518 -40.381 1.00 95.94 170 SER A O 1
ATOM 1309 N N . ASP A 1 171 ? 35.262 -4.707 -41.279 1.00 97.88 171 ASP A N 1
ATOM 1310 C CA . ASP A 1 171 ? 36.337 -3.937 -40.655 1.00 97.88 171 ASP A CA 1
ATOM 1311 C C . ASP A 1 171 ? 36.429 -2.565 -41.337 1.00 97.88 171 ASP A C 1
ATOM 1313 O O . ASP A 1 171 ? 36.889 -2.446 -42.474 1.00 97.88 171 ASP A O 1
ATOM 1317 N N . ASP A 1 172 ? 35.938 -1.548 -40.634 1.00 97.00 172 ASP A N 1
ATOM 1318 C CA . ASP A 1 172 ? 35.796 -0.175 -41.108 1.00 97.00 172 ASP A CA 1
ATOM 1319 C C . ASP A 1 172 ? 36.728 0.764 -40.319 1.00 97.00 172 ASP A C 1
ATOM 1321 O O . ASP A 1 172 ? 36.462 1.964 -40.203 1.00 97.00 172 ASP A O 1
ATOM 1325 N N . VAL A 1 173 ? 37.817 0.245 -39.736 1.00 98.00 173 VAL A N 1
ATOM 1326 C CA . VAL A 1 173 ? 38.766 1.048 -38.951 1.00 98.00 173 VAL A CA 1
ATOM 1327 C C . VAL A 1 173 ? 39.274 2.246 -39.761 1.00 98.00 173 VAL A C 1
ATOM 1329 O O . VAL A 1 173 ? 39.733 2.123 -40.894 1.00 98.00 173 VAL A O 1
ATOM 1332 N N . GLY A 1 174 ? 39.201 3.433 -39.156 1.00 96.38 174 GLY A N 1
ATOM 1333 C CA . GLY A 1 174 ? 39.550 4.705 -39.789 1.00 96.38 174 GLY A CA 1
ATOM 1334 C C . GLY A 1 174 ? 38.413 5.368 -40.572 1.00 96.38 174 GLY A C 1
ATOM 1335 O O . GLY A 1 174 ? 38.504 6.568 -40.835 1.00 96.38 174 GLY A O 1
ATOM 1336 N N . ASN A 1 175 ? 37.323 4.659 -40.888 1.00 97.44 175 ASN A N 1
ATOM 1337 C CA . ASN A 1 175 ? 36.177 5.256 -41.574 1.00 97.44 175 ASN A CA 1
ATOM 1338 C C . ASN A 1 175 ? 35.418 6.236 -40.657 1.00 97.44 175 ASN A C 1
ATOM 1340 O O . ASN A 1 175 ? 35.343 6.018 -39.440 1.00 97.44 175 ASN A O 1
ATOM 1344 N N . PRO A 1 176 ? 34.826 7.308 -41.222 1.00 97.50 176 PRO A N 1
ATOM 1345 C CA . PRO A 1 176 ? 34.087 8.302 -40.453 1.00 97.50 176 PRO A CA 1
ATOM 1346 C C . PRO A 1 176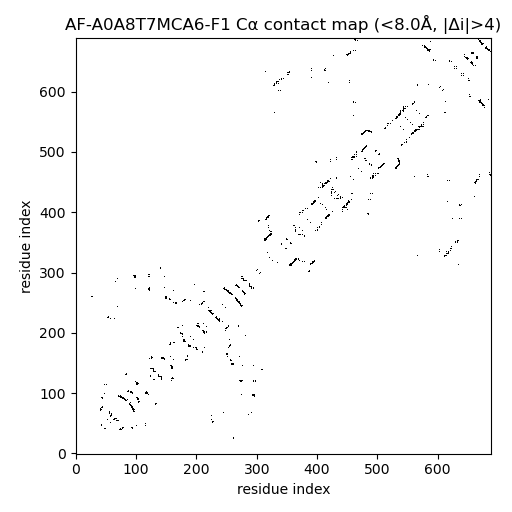 ? 32.756 7.758 -39.916 1.00 97.50 176 PRO A C 1
ATOM 1348 O O . PRO A 1 176 ? 32.054 6.997 -40.582 1.00 97.50 176 PRO A O 1
ATOM 1351 N N . ILE A 1 177 ? 32.369 8.213 -38.722 1.00 97.81 177 ILE A N 1
ATOM 1352 C CA . ILE A 1 177 ? 31.112 7.833 -38.064 1.00 97.81 177 ILE A CA 1
ATOM 1353 C C . ILE A 1 177 ? 30.093 8.955 -38.246 1.00 97.81 177 ILE A C 1
ATOM 1355 O O . ILE A 1 177 ? 30.072 9.926 -37.487 1.00 97.81 177 ILE A O 1
ATOM 1359 N N . THR A 1 178 ? 29.243 8.825 -39.263 1.00 96.88 178 THR A N 1
ATOM 1360 C CA . THR A 1 178 ? 28.236 9.844 -39.610 1.00 96.88 178 THR A CA 1
ATOM 1361 C C . THR A 1 178 ? 26.808 9.321 -39.703 1.00 96.88 178 THR A C 1
ATOM 1363 O O . THR A 1 178 ? 25.873 10.116 -39.775 1.00 96.88 178 THR A O 1
ATOM 1366 N N . LYS A 1 179 ? 26.609 8.001 -39.698 1.00 96.88 179 LYS A N 1
ATOM 1367 C CA . LYS A 1 179 ? 25.277 7.395 -39.790 1.00 96.88 179 LYS A CA 1
ATOM 1368 C C . LYS A 1 179 ? 24.479 7.639 -38.510 1.00 96.88 179 LYS A C 1
ATOM 1370 O O . LYS A 1 179 ? 25.039 7.663 -37.413 1.00 96.88 179 LYS A O 1
ATOM 1375 N N . ALA A 1 180 ? 23.169 7.798 -38.668 1.00 97.31 180 ALA A N 1
ATOM 1376 C CA . ALA A 1 180 ? 22.263 8.107 -37.573 1.00 97.31 180 ALA A CA 1
ATOM 1377 C C . ALA A 1 180 ? 21.047 7.182 -37.538 1.00 97.31 180 ALA A C 1
ATOM 1379 O O . ALA A 1 180 ? 20.660 6.619 -38.565 1.00 97.31 180 ALA A O 1
ATOM 1380 N N . ILE A 1 181 ? 20.464 7.044 -36.350 1.00 96.94 181 ILE A N 1
ATOM 1381 C CA . ILE A 1 181 ? 19.279 6.235 -36.079 1.00 96.94 181 ILE A CA 1
ATOM 1382 C C . ILE A 1 181 ? 18.260 7.032 -35.260 1.00 96.94 181 ILE A C 1
ATOM 1384 O O . ILE A 1 181 ? 18.633 7.835 -34.402 1.00 96.94 181 ILE A O 1
ATOM 1388 N N . ASP A 1 182 ? 16.975 6.826 -35.539 1.00 93.50 182 ASP A N 1
ATOM 1389 C CA . ASP A 1 182 ? 15.871 7.373 -34.745 1.00 93.50 182 ASP A CA 1
ATOM 1390 C C . ASP A 1 182 ? 15.237 6.316 -33.824 1.00 93.50 182 ASP A C 1
ATOM 1392 O O . ASP A 1 182 ? 15.557 5.129 -33.892 1.00 93.50 182 ASP A O 1
ATOM 1396 N N . ARG A 1 183 ? 14.301 6.739 -32.966 1.00 92.81 183 ARG A N 1
ATOM 1397 C CA . ARG A 1 183 ? 13.544 5.849 -32.070 1.00 92.81 183 ARG A CA 1
ATOM 1398 C C . ARG A 1 183 ? 12.801 4.707 -32.770 1.00 92.81 183 ARG A C 1
ATOM 1400 O O . ARG A 1 183 ? 12.554 3.679 -32.149 1.00 92.81 183 ARG A O 1
ATOM 1407 N N . SER A 1 184 ? 12.410 4.886 -34.030 1.00 89.88 184 SER A N 1
ATOM 1408 C CA . SER A 1 184 ? 11.687 3.864 -34.798 1.00 89.88 184 SER A CA 1
ATOM 1409 C C . SER A 1 184 ? 12.628 2.857 -35.466 1.00 89.88 184 SER A C 1
ATOM 1411 O O . SER A 1 184 ? 12.157 1.904 -36.079 1.00 89.88 184 SER A O 1
ATOM 1413 N N . GLY A 1 185 ? 13.945 3.052 -35.354 1.00 92.50 185 GLY A N 1
ATOM 1414 C CA . GLY A 1 185 ? 14.959 2.208 -35.983 1.00 92.50 185 GLY A CA 1
ATOM 1415 C C . GLY A 1 185 ? 15.309 2.622 -37.408 1.00 92.50 185 GLY A C 1
ATOM 1416 O O . GLY A 1 185 ? 16.071 1.920 -38.078 1.00 92.50 185 GLY A O 1
ATOM 1417 N N . ASN A 1 186 ? 14.806 3.765 -37.886 1.00 94.12 186 ASN A N 1
ATOM 1418 C CA . ASN A 1 186 ? 15.128 4.232 -39.226 1.00 94.12 186 ASN A CA 1
ATOM 1419 C C . ASN A 1 186 ? 16.575 4.719 -39.266 1.00 94.12 186 ASN A C 1
ATOM 1421 O O . ASN A 1 186 ? 16.988 5.602 -38.511 1.00 94.12 186 ASN A O 1
ATOM 1425 N N . LYS A 1 187 ? 17.339 4.142 -40.190 1.00 95.69 187 LYS A N 1
ATOM 1426 C CA . LYS A 1 187 ? 18.743 4.471 -40.436 1.00 95.69 187 LYS A CA 1
ATOM 1427 C C . LYS A 1 187 ? 18.802 5.565 -41.498 1.00 95.69 187 LYS A C 1
ATOM 1429 O O . LYS A 1 187 ? 18.134 5.458 -42.526 1.00 95.69 187 LYS A O 1
ATOM 1434 N N . ARG A 1 188 ? 19.627 6.589 -41.293 1.00 95.38 188 ARG A N 1
ATOM 1435 C CA . ARG A 1 188 ? 19.849 7.653 -42.285 1.00 95.38 188 ARG A CA 1
ATOM 1436 C C . ARG A 1 188 ? 21.318 8.032 -42.408 1.00 95.38 188 ARG A C 1
ATOM 1438 O O . ARG A 1 188 ? 22.097 7.871 -41.465 1.00 95.38 188 ARG A O 1
ATOM 1445 N N . ASP A 1 189 ? 21.674 8.579 -43.565 1.00 95.69 189 ASP A N 1
ATOM 1446 C CA . ASP A 1 189 ? 22.942 9.283 -43.729 1.00 95.69 189 ASP A CA 1
ATOM 1447 C C . ASP A 1 189 ? 22.880 10.612 -42.963 1.00 95.69 189 ASP A C 1
ATOM 1449 O O . ASP A 1 189 ? 21.992 11.440 -43.177 1.00 95.69 189 ASP A O 1
ATOM 1453 N N . GLY A 1 190 ? 23.797 10.786 -42.017 1.00 95.44 190 GLY A N 1
ATOM 1454 C CA . GLY A 1 190 ? 23.918 11.984 -41.198 1.00 95.44 190 GLY A CA 1
ATOM 1455 C C . GLY A 1 190 ? 25.196 12.773 -41.479 1.00 95.44 190 GLY A C 1
ATOM 1456 O O . GLY A 1 190 ? 25.571 13.618 -40.672 1.00 95.44 190 GLY A O 1
ATOM 1457 N N . THR A 1 191 ? 25.874 12.537 -42.608 1.00 95.75 191 THR A N 1
ATOM 1458 C CA . THR A 1 191 ? 27.161 13.173 -42.948 1.00 95.75 191 THR A CA 1
ATOM 1459 C C . THR A 1 191 ? 27.122 14.698 -42.876 1.00 95.75 191 THR A C 1
ATOM 1461 O O . THR A 1 191 ? 28.006 15.295 -42.263 1.00 95.75 191 THR A O 1
ATOM 1464 N N . ALA A 1 192 ? 26.069 15.333 -43.398 1.00 94.94 192 ALA A N 1
ATOM 1465 C CA . ALA A 1 192 ? 25.913 16.789 -43.335 1.00 94.94 192 ALA A CA 1
ATOM 1466 C C . ALA A 1 192 ? 25.762 17.333 -41.899 1.00 94.94 192 ALA A C 1
ATOM 1468 O O . ALA A 1 192 ? 26.109 18.479 -41.628 1.00 94.94 192 ALA A O 1
ATOM 1469 N N . GLU A 1 193 ? 25.247 16.523 -40.975 1.00 95.50 193 GLU A N 1
ATOM 1470 C CA . GLU A 1 193 ? 24.899 16.944 -39.618 1.00 95.50 193 GLU A CA 1
ATOM 1471 C C . GLU A 1 193 ? 25.988 16.606 -38.594 1.00 95.50 193 GLU A C 1
ATOM 1473 O O . GLU A 1 193 ? 26.319 17.430 -37.735 1.00 95.50 193 GLU A O 1
ATOM 1478 N N . PHE A 1 194 ? 26.554 15.404 -38.699 1.00 97.00 194 PHE A N 1
ATOM 1479 C CA . PHE A 1 194 ? 27.491 14.842 -37.729 1.00 97.00 194 PHE A CA 1
ATOM 1480 C C . PHE A 1 194 ? 28.939 14.822 -38.223 1.00 97.00 194 PHE A C 1
ATOM 1482 O O . PHE A 1 194 ? 29.850 14.667 -37.412 1.00 97.00 194 PHE A O 1
ATOM 1489 N N . GLY A 1 195 ? 29.187 15.062 -39.518 1.00 95.12 195 GLY A N 1
ATOM 1490 C CA . GLY A 1 195 ? 30.544 15.157 -40.070 1.00 95.12 195 GLY A CA 1
ATOM 1491 C C . GLY A 1 195 ? 31.404 16.222 -39.378 1.00 95.12 195 GLY A C 1
ATOM 1492 O O . GLY A 1 195 ? 32.611 16.045 -39.233 1.00 95.12 195 GLY A O 1
ATOM 1493 N N . LYS A 1 196 ? 30.769 17.271 -38.835 1.00 95.88 196 LYS A N 1
ATOM 1494 C CA . LYS A 1 196 ? 31.409 18.326 -38.029 1.00 95.88 196 LYS A CA 1
ATOM 1495 C C . LYS A 1 196 ? 32.169 17.803 -36.798 1.00 95.88 196 LYS A C 1
ATOM 1497 O O . LYS A 1 196 ? 33.056 18.494 -36.309 1.00 95.88 196 LYS A O 1
ATOM 1502 N N . TYR A 1 197 ? 31.832 16.612 -36.293 1.00 96.25 197 TYR A N 1
ATOM 1503 C CA . TYR A 1 197 ? 32.477 16.018 -35.118 1.00 96.25 197 TYR A CA 1
ATOM 1504 C C . TYR A 1 197 ? 33.754 15.232 -35.441 1.00 96.25 197 TYR A C 1
ATOM 1506 O O . TYR A 1 197 ? 34.503 14.921 -34.519 1.00 96.25 197 TYR A O 1
ATOM 1514 N N . ASN A 1 198 ? 34.016 14.929 -36.720 1.00 95.94 198 ASN A N 1
ATOM 1515 C CA . ASN A 1 198 ? 35.235 14.259 -37.194 1.00 95.94 198 ASN A CA 1
ATOM 1516 C C . ASN A 1 198 ? 35.618 12.993 -36.391 1.00 95.94 198 ASN A C 1
ATOM 1518 O O . ASN A 1 198 ? 36.777 12.790 -36.026 1.00 95.94 198 ASN A O 1
ATOM 1522 N N . LEU A 1 199 ? 34.624 12.158 -36.070 1.00 97.19 199 LEU A N 1
ATOM 1523 C CA . LEU A 1 199 ? 34.832 10.890 -35.369 1.00 97.19 199 LEU A CA 1
ATOM 1524 C C . LEU A 1 199 ? 35.074 9.751 -36.359 1.00 97.19 199 LEU A C 1
ATOM 1526 O O . LEU A 1 199 ? 34.483 9.731 -37.438 1.00 97.19 199 LEU A O 1
ATOM 1530 N N . ALA A 1 200 ? 35.881 8.774 -35.948 1.00 97.38 200 ALA A N 1
ATOM 1531 C CA . ALA A 1 200 ? 36.206 7.594 -36.740 1.00 97.38 200 ALA A CA 1
ATOM 1532 C C . ALA A 1 200 ? 36.148 6.306 -35.907 1.00 97.38 200 ALA A C 1
ATOM 1534 O O . ALA A 1 200 ? 36.238 6.336 -34.671 1.00 97.38 200 ALA A O 1
ATOM 1535 N N . GLN A 1 201 ? 36.024 5.179 -36.602 1.00 97.94 201 GLN A N 1
ATOM 1536 C CA . GLN A 1 201 ? 36.161 3.843 -36.026 1.00 97.94 201 GLN A CA 1
ATOM 1537 C C . GLN A 1 201 ? 37.616 3.598 -35.607 1.00 97.94 201 GLN A C 1
ATOM 1539 O O . GLN A 1 201 ? 38.537 3.878 -36.375 1.00 97.94 201 GLN A O 1
ATOM 1544 N N . ALA A 1 202 ? 37.845 3.097 -34.393 1.00 98.06 202 ALA A N 1
ATOM 1545 C CA . ALA A 1 202 ? 39.191 2.937 -33.833 1.00 98.06 202 ALA A CA 1
ATOM 1546 C C . ALA A 1 202 ? 39.732 1.509 -33.882 1.00 98.06 202 ALA A C 1
ATOM 1548 O O . ALA A 1 202 ? 40.936 1.325 -34.038 1.00 98.06 202 ALA A O 1
ATOM 1549 N N . THR A 1 203 ? 38.877 0.507 -33.698 1.00 98.00 203 THR A N 1
ATOM 1550 C CA . THR A 1 203 ? 39.287 -0.901 -33.701 1.00 98.00 203 THR A CA 1
ATOM 1551 C C . THR A 1 203 ? 38.126 -1.795 -34.117 1.00 98.00 203 THR A C 1
ATOM 1553 O O . THR A 1 203 ? 36.976 -1.440 -33.860 1.00 98.00 203 THR A O 1
ATOM 1556 N N . PHE A 1 204 ? 38.429 -2.949 -34.709 1.00 98.38 204 PHE A N 1
ATOM 1557 C CA . PHE A 1 204 ? 37.463 -3.971 -35.105 1.00 98.38 204 PHE A CA 1
ATOM 1558 C C . PHE A 1 204 ? 37.607 -5.215 -34.225 1.00 98.38 204 PHE A C 1
ATOM 1560 O O . PHE A 1 204 ? 38.703 -5.761 -34.070 1.00 98.38 204 PHE A O 1
ATOM 1567 N N . ILE A 1 205 ? 36.498 -5.668 -33.639 1.00 98.19 205 ILE A N 1
ATOM 1568 C CA . ILE A 1 205 ? 36.454 -6.845 -32.768 1.00 98.19 205 ILE A CA 1
ATOM 1569 C C . ILE A 1 205 ? 35.955 -8.033 -33.582 1.00 98.19 205 ILE A C 1
ATOM 1571 O O . ILE A 1 205 ? 34.774 -8.122 -33.905 1.00 98.19 205 ILE A O 1
ATOM 1575 N N . LYS A 1 206 ? 36.858 -8.959 -33.918 1.00 97.38 206 LYS A N 1
ATOM 1576 C CA . LYS A 1 206 ? 36.566 -10.096 -34.809 1.00 97.38 206 LYS A CA 1
ATOM 1577 C C . LYS A 1 206 ? 35.569 -11.083 -34.208 1.00 97.38 206 LYS A C 1
ATOM 1579 O O . LYS A 1 206 ? 34.842 -11.734 -34.947 1.00 97.38 206 LYS A O 1
ATOM 1584 N N . GLU A 1 207 ? 35.548 -11.196 -32.886 1.00 97.31 207 GLU A N 1
ATOM 1585 C CA . GLU A 1 207 ? 34.703 -12.118 -32.131 1.00 97.31 207 GLU A CA 1
ATOM 1586 C C . GLU A 1 207 ? 33.214 -11.798 -32.286 1.00 97.31 207 GLU A C 1
ATOM 1588 O O . GLU A 1 207 ? 32.392 -12.710 -32.319 1.00 97.31 207 GLU A O 1
ATOM 1593 N N . THR A 1 208 ? 32.868 -10.513 -32.395 1.00 97.62 208 THR A N 1
ATOM 1594 C CA . THR A 1 208 ? 31.485 -10.059 -32.600 1.00 97.62 208 THR A CA 1
ATOM 1595 C C . THR A 1 208 ? 31.251 -9.481 -33.993 1.00 97.62 208 THR A C 1
ATOM 1597 O O . THR A 1 208 ? 30.104 -9.375 -34.418 1.00 97.62 208 THR A O 1
ATOM 1600 N N . GLY A 1 209 ? 32.323 -9.146 -34.711 1.00 98.00 209 GLY A N 1
ATOM 1601 C CA . GLY A 1 209 ? 32.287 -8.515 -36.022 1.00 98.00 209 GLY A CA 1
ATOM 1602 C C . GLY A 1 209 ? 31.782 -7.077 -35.971 1.00 98.00 209 GLY A C 1
ATOM 1603 O O . GLY A 1 209 ? 31.011 -6.697 -36.838 1.00 98.00 209 GLY A O 1
ATOM 1604 N N . HIS A 1 210 ? 32.167 -6.300 -34.955 1.00 98.50 210 HIS A N 1
ATOM 1605 C CA . HIS A 1 210 ? 31.758 -4.897 -34.806 1.00 98.50 210 HIS A CA 1
ATOM 1606 C C . HIS A 1 210 ? 32.963 -3.989 -34.559 1.00 98.50 210 HIS A C 1
ATOM 1608 O O . HIS A 1 210 ? 33.911 -4.361 -33.857 1.00 98.50 210 HIS A O 1
ATOM 1614 N N . ASN A 1 211 ? 32.913 -2.776 -35.103 1.00 98.62 211 ASN A N 1
ATOM 1615 C CA . ASN A 1 211 ? 33.902 -1.733 -34.846 1.00 98.62 211 ASN A CA 1
ATOM 1616 C C . ASN A 1 211 ? 33.576 -0.985 -33.549 1.00 98.62 211 ASN A C 1
ATOM 1618 O O . ASN A 1 211 ? 32.430 -0.951 -33.120 1.00 98.62 211 ASN A O 1
ATOM 1622 N N . ILE A 1 212 ? 34.565 -0.352 -32.918 1.00 98.62 212 ILE A N 1
ATOM 1623 C CA . ILE A 1 212 ? 34.380 0.523 -31.750 1.00 98.62 212 ILE A CA 1
ATOM 1624 C C . ILE A 1 212 ? 34.723 1.958 -32.131 1.00 98.62 212 ILE A C 1
ATOM 1626 O O . ILE A 1 212 ? 35.821 2.226 -32.629 1.00 98.62 212 ILE A O 1
ATOM 1630 N N . ALA A 1 213 ? 33.831 2.899 -31.814 1.00 98.50 213 ALA A N 1
ATOM 1631 C CA . ALA A 1 213 ? 34.098 4.315 -32.046 1.00 98.50 213 ALA A CA 1
ATOM 1632 C C . ALA A 1 213 ? 35.279 4.815 -31.208 1.00 98.50 213 ALA A C 1
ATOM 1634 O O . ALA A 1 213 ? 35.410 4.476 -30.028 1.00 98.50 213 ALA A O 1
ATOM 1635 N N . LYS A 1 214 ? 36.106 5.697 -31.779 1.00 97.94 214 LYS A N 1
ATOM 1636 C CA . LYS A 1 214 ? 37.298 6.221 -31.101 1.00 97.94 214 LYS A CA 1
ATOM 1637 C C . LYS A 1 214 ? 37.055 6.782 -29.690 1.00 97.94 214 LYS A C 1
ATOM 1639 O O . LYS A 1 214 ? 37.806 6.384 -28.800 1.00 97.94 214 LYS A O 1
ATOM 1644 N N . PRO A 1 215 ? 36.027 7.614 -29.421 1.00 97.44 215 PRO A N 1
ATOM 1645 C CA . PRO A 1 215 ? 35.778 8.099 -28.061 1.00 97.44 215 PRO A CA 1
ATOM 1646 C C . PRO A 1 215 ? 35.545 6.968 -27.052 1.00 97.44 215 PRO A C 1
ATOM 1648 O O . PRO A 1 215 ? 36.026 7.030 -25.924 1.00 97.44 215 PRO A O 1
ATOM 1651 N N . PHE A 1 216 ? 34.853 5.905 -27.465 1.00 98.00 216 PHE A N 1
ATOM 1652 C CA . PHE A 1 216 ? 34.593 4.743 -26.619 1.00 98.00 216 PHE A CA 1
ATOM 1653 C C . PHE A 1 216 ? 35.842 3.887 -26.426 1.00 98.00 216 PHE A C 1
ATOM 1655 O O . PHE A 1 216 ? 36.118 3.458 -25.309 1.00 98.00 216 PHE A O 1
ATOM 1662 N N . TRP A 1 217 ? 36.639 3.690 -27.477 1.00 97.81 217 TRP A N 1
ATOM 1663 C CA . TRP A 1 217 ? 37.907 2.972 -27.372 1.00 97.81 217 TRP A CA 1
ATOM 1664 C C . TRP A 1 217 ? 38.897 3.671 -26.432 1.00 97.81 217 TRP A C 1
ATOM 1666 O O . TRP A 1 217 ? 39.512 3.020 -25.583 1.00 97.81 217 TRP A O 1
ATOM 1676 N N . ASP A 1 218 ? 39.012 4.995 -26.538 1.00 96.06 218 ASP A N 1
ATOM 1677 C CA . ASP A 1 218 ? 39.865 5.798 -25.662 1.00 96.06 218 ASP A CA 1
ATOM 1678 C C . ASP A 1 218 ? 39.365 5.734 -24.204 1.00 96.06 218 ASP A C 1
ATOM 1680 O O . ASP A 1 218 ? 40.161 5.526 -23.285 1.00 96.06 218 ASP A O 1
ATOM 1684 N N . TYR A 1 219 ? 38.045 5.820 -23.990 1.00 95.38 219 TYR A N 1
ATOM 1685 C CA . TYR A 1 219 ? 37.421 5.688 -22.669 1.00 95.38 219 TYR A CA 1
ATOM 1686 C C . TYR A 1 219 ? 37.692 4.323 -22.020 1.00 95.38 219 TYR A C 1
ATOM 1688 O O . TYR A 1 219 ? 38.072 4.258 -20.851 1.00 95.38 219 TYR A O 1
ATOM 1696 N N . LEU A 1 220 ? 37.572 3.226 -22.774 1.00 95.56 220 LEU A N 1
ATOM 1697 C CA . LEU A 1 220 ? 37.852 1.875 -22.275 1.00 95.56 220 LEU A CA 1
ATOM 1698 C C . LEU A 1 220 ? 39.337 1.656 -21.945 1.00 95.56 220 LEU A C 1
ATOM 1700 O O . LEU A 1 220 ? 39.669 0.855 -21.073 1.00 95.56 220 LEU A O 1
ATOM 1704 N N . ASN A 1 221 ? 40.245 2.388 -22.594 1.00 95.44 221 ASN A N 1
ATOM 1705 C CA . ASN A 1 221 ? 41.685 2.290 -22.349 1.00 95.44 221 ASN A CA 1
ATOM 1706 C C . ASN A 1 221 ? 42.212 3.269 -21.291 1.00 95.44 221 ASN A C 1
ATOM 1708 O O . ASN A 1 221 ? 43.420 3.304 -21.031 1.00 95.44 221 ASN A O 1
ATOM 1712 N N . GLN A 1 222 ? 41.336 4.042 -20.647 1.00 93.19 222 GLN A N 1
ATOM 1713 C CA . GLN A 1 222 ? 41.758 5.063 -19.700 1.00 93.19 222 GLN A CA 1
ATOM 1714 C C . GLN A 1 222 ? 42.433 4.484 -18.442 1.00 93.19 222 GLN A C 1
ATOM 1716 O O . GLN A 1 222 ? 42.073 3.425 -17.910 1.00 93.19 222 GLN A O 1
ATOM 1721 N N . THR A 1 223 ? 43.388 5.249 -17.911 1.00 93.38 223 THR A N 1
ATOM 1722 C CA . THR A 1 223 ? 44.015 5.002 -16.607 1.00 93.38 223 THR A CA 1
ATOM 1723 C C . THR A 1 223 ? 43.658 6.115 -15.632 1.00 93.38 223 THR A C 1
ATOM 1725 O O . THR A 1 223 ? 43.554 7.279 -16.013 1.00 93.38 223 THR A O 1
ATOM 1728 N N . GLY A 1 224 ? 43.495 5.774 -14.360 1.00 91.62 224 GLY A N 1
ATOM 1729 C CA . GLY A 1 224 ? 43.152 6.723 -13.311 1.00 91.62 224 GLY A CA 1
ATOM 1730 C C . GLY A 1 224 ? 43.391 6.150 -11.921 1.00 91.62 224 GLY A C 1
ATOM 1731 O O . GLY A 1 224 ? 44.052 5.123 -11.764 1.00 91.62 224 GLY A O 1
ATOM 1732 N N . SER A 1 225 ? 42.877 6.846 -10.910 1.00 91.19 225 SER A N 1
ATOM 1733 C CA . SER A 1 225 ? 42.961 6.411 -9.515 1.00 91.19 225 SER A CA 1
ATOM 1734 C C . SER A 1 225 ? 42.087 5.177 -9.275 1.00 91.19 225 SER A C 1
ATOM 1736 O O . SER A 1 225 ? 40.886 5.216 -9.551 1.00 91.19 225 SER A O 1
ATOM 1738 N N . VAL A 1 226 ? 42.681 4.102 -8.757 1.00 92.88 226 VAL A N 1
ATOM 1739 C CA . VAL A 1 226 ? 42.006 2.856 -8.361 1.00 92.88 226 VAL A CA 1
ATOM 1740 C C . VAL A 1 226 ? 42.560 2.362 -7.024 1.00 92.88 226 VAL A C 1
ATOM 1742 O O . VAL A 1 226 ? 43.681 2.711 -6.657 1.00 92.88 226 VAL A O 1
ATOM 1745 N N . LEU A 1 227 ? 41.813 1.535 -6.294 1.00 92.19 227 LEU A N 1
ATOM 1746 C CA . LEU A 1 227 ? 42.349 0.836 -5.120 1.00 92.19 227 LEU A CA 1
ATOM 1747 C C . LEU A 1 227 ? 42.934 -0.522 -5.520 1.00 92.19 227 LEU A C 1
ATOM 1749 O O . LEU A 1 227 ? 42.306 -1.274 -6.262 1.00 92.19 227 LEU A O 1
ATOM 1753 N N . ASN A 1 228 ? 44.130 -0.848 -5.031 1.00 88.88 228 ASN A N 1
ATOM 1754 C CA . ASN A 1 228 ? 44.702 -2.189 -5.159 1.00 88.88 228 ASN A CA 1
ATOM 1755 C C . ASN A 1 228 ? 44.090 -3.160 -4.122 1.00 88.88 228 ASN A C 1
ATOM 1757 O O . ASN A 1 228 ? 43.279 -2.766 -3.285 1.00 88.88 228 ASN A O 1
ATOM 1761 N N . GLN A 1 229 ? 44.496 -4.434 -4.145 1.00 81.62 229 GLN A N 1
ATOM 1762 C CA . GLN A 1 229 ? 43.993 -5.454 -3.208 1.00 81.62 229 GLN A CA 1
ATOM 1763 C C . GLN A 1 229 ? 44.309 -5.156 -1.730 1.00 81.62 229 GLN A C 1
ATOM 1765 O O . GLN A 1 229 ? 43.602 -5.634 -0.850 1.00 81.62 229 GLN A O 1
ATOM 1770 N N . ALA A 1 230 ? 45.333 -4.345 -1.449 1.00 84.94 230 ALA A N 1
ATOM 1771 C CA . ALA A 1 230 ? 45.660 -3.876 -0.102 1.00 84.94 230 ALA A CA 1
ATOM 1772 C C . ALA A 1 230 ? 44.860 -2.618 0.307 1.00 84.94 230 ALA A C 1
ATOM 1774 O O . ALA A 1 230 ? 45.123 -2.035 1.356 1.00 84.94 230 ALA A O 1
ATOM 1775 N N . GLY A 1 231 ? 43.912 -2.164 -0.524 1.00 85.06 231 GLY A N 1
ATOM 1776 C CA . GLY A 1 231 ? 43.117 -0.956 -0.294 1.00 85.06 231 GLY A CA 1
ATOM 1777 C C . GLY A 1 231 ? 43.880 0.351 -0.521 1.00 85.06 231 GLY A C 1
ATOM 1778 O O . GLY A 1 231 ? 43.377 1.418 -0.173 1.00 85.06 231 GLY A O 1
ATOM 1779 N N . GLN A 1 232 ? 45.082 0.292 -1.097 1.00 89.88 232 GLN A N 1
ATOM 1780 C CA . GLN A 1 232 ? 45.913 1.462 -1.360 1.00 89.88 232 GLN A CA 1
ATOM 1781 C C . GLN A 1 232 ? 45.543 2.089 -2.700 1.00 89.88 232 GLN A C 1
ATOM 1783 O O . GLN A 1 232 ? 45.343 1.391 -3.696 1.00 89.88 232 GLN A O 1
ATOM 1788 N N . GLN A 1 233 ? 45.510 3.415 -2.730 1.00 91.69 233 GLN A N 1
ATOM 1789 C CA . GLN A 1 233 ? 45.276 4.175 -3.946 1.00 91.69 233 GLN A CA 1
ATOM 1790 C C . GLN A 1 233 ? 46.500 4.106 -4.866 1.00 91.69 233 GLN A C 1
ATOM 1792 O O . GLN A 1 233 ? 47.605 4.483 -4.481 1.00 91.69 233 GLN A O 1
ATOM 1797 N N . VAL A 1 234 ? 46.297 3.632 -6.092 1.00 94.06 234 VAL A N 1
ATOM 1798 C CA . VAL A 1 234 ? 47.320 3.522 -7.137 1.00 94.06 234 VAL A CA 1
ATOM 1799 C C . VAL A 1 234 ? 46.778 4.058 -8.459 1.00 94.06 234 VAL A C 1
ATOM 1801 O O . VAL A 1 234 ? 45.567 4.137 -8.669 1.00 94.06 234 VAL A O 1
ATOM 1804 N N . ARG A 1 235 ? 47.670 4.415 -9.386 1.00 94.00 235 ARG A N 1
ATOM 1805 C CA . ARG A 1 235 ? 47.273 4.697 -10.769 1.00 94.00 235 ARG A CA 1
ATOM 1806 C C . ARG A 1 235 ? 47.209 3.382 -11.545 1.00 94.00 235 ARG A C 1
ATOM 1808 O O . ARG A 1 235 ? 48.214 2.688 -11.647 1.00 94.00 235 ARG A O 1
ATOM 1815 N N . GLY A 1 236 ? 46.052 3.055 -12.108 1.00 92.75 236 GLY A N 1
ATOM 1816 C CA . GLY A 1 236 ? 45.840 1.822 -12.868 1.00 92.75 236 GLY A CA 1
ATOM 1817 C C . GLY A 1 236 ? 44.759 1.977 -13.932 1.00 92.75 236 GLY A C 1
ATOM 1818 O O . GLY A 1 236 ? 44.152 3.040 -14.063 1.00 92.75 236 GLY A O 1
ATOM 1819 N N . ARG A 1 237 ? 44.512 0.925 -14.716 1.00 93.38 237 ARG A N 1
ATOM 1820 C CA . ARG A 1 237 ? 43.395 0.913 -15.668 1.00 93.38 237 ARG A CA 1
ATOM 1821 C C . ARG A 1 237 ? 42.065 0.996 -14.932 1.00 93.38 237 ARG A C 1
ATOM 1823 O O . ARG A 1 237 ? 41.864 0.307 -13.932 1.00 93.38 237 ARG A O 1
ATOM 1830 N N . ILE A 1 238 ? 41.148 1.820 -15.430 1.00 92.25 238 ILE A N 1
ATOM 1831 C CA . ILE A 1 238 ? 39.788 1.866 -14.875 1.00 92.25 238 ILE A CA 1
ATOM 1832 C C . ILE A 1 238 ? 39.037 0.585 -15.255 1.00 92.25 238 ILE A C 1
ATOM 1834 O O . ILE A 1 238 ? 38.460 -0.056 -14.377 1.00 92.25 238 ILE A O 1
ATOM 1838 N N . PHE A 1 239 ? 39.156 0.171 -16.519 1.00 91.31 239 PHE A N 1
ATOM 1839 C CA . PHE A 1 239 ? 38.633 -1.081 -17.061 1.00 91.31 239 PHE A CA 1
ATOM 1840 C C . PHE A 1 239 ? 39.728 -2.142 -17.093 1.00 91.31 239 PHE A C 1
ATOM 1842 O O . PHE A 1 239 ? 40.639 -2.081 -17.918 1.00 91.31 239 PHE A O 1
ATOM 1849 N N . GLU A 1 240 ? 39.661 -3.099 -16.172 1.00 88.81 240 GLU A N 1
ATOM 1850 C CA . GLU A 1 240 ? 40.648 -4.171 -16.075 1.00 88.81 240 GLU A CA 1
ATOM 1851 C C . GLU A 1 240 ? 39.953 -5.526 -15.897 1.00 88.81 240 GLU A C 1
ATOM 1853 O O . GLU A 1 240 ? 39.364 -5.757 -14.838 1.00 88.81 240 GLU A O 1
ATOM 1858 N N . PRO A 1 241 ? 40.048 -6.434 -16.884 1.00 90.56 241 PRO A N 1
ATOM 1859 C CA . PRO A 1 241 ? 40.467 -6.205 -18.275 1.00 90.56 241 PRO A CA 1
ATOM 1860 C C . PRO A 1 241 ? 39.567 -5.212 -19.039 1.00 90.56 241 PRO A C 1
ATOM 1862 O O . PRO A 1 241 ? 38.468 -4.889 -18.592 1.00 90.56 241 PRO A O 1
ATOM 1865 N N . VAL A 1 242 ? 40.002 -4.762 -20.223 1.00 92.50 242 VAL A N 1
ATOM 1866 C CA . VAL A 1 242 ? 39.346 -3.698 -21.026 1.00 92.50 242 VAL A CA 1
ATOM 1867 C C . VAL A 1 242 ? 37.831 -3.904 -21.200 1.00 92.50 242 VAL A C 1
ATOM 1869 O O . VAL A 1 242 ? 37.059 -2.971 -21.010 1.00 92.50 242 VAL A O 1
ATOM 1872 N N . PHE A 1 243 ? 37.388 -5.128 -21.501 1.00 93.94 243 PHE A N 1
ATOM 1873 C CA . PHE A 1 243 ? 35.971 -5.452 -21.727 1.00 93.94 243 PHE A CA 1
ATOM 1874 C C . PHE A 1 243 ? 35.270 -6.082 -20.520 1.00 93.94 243 PHE A C 1
ATOM 1876 O O . PHE A 1 243 ? 34.154 -6.583 -20.645 1.00 93.94 243 PHE A O 1
ATOM 1883 N N . PHE A 1 244 ? 35.897 -6.081 -19.343 1.00 90.00 244 PHE A N 1
ATOM 1884 C CA . PHE A 1 244 ? 35.320 -6.708 -18.154 1.00 90.00 244 PHE A CA 1
ATOM 1885 C C . PHE A 1 244 ? 33.944 -6.123 -17.811 1.00 90.00 244 PHE A C 1
ATOM 1887 O O . PHE A 1 244 ? 32.961 -6.855 -17.710 1.00 90.00 244 PHE A O 1
ATOM 1894 N N . ALA A 1 245 ? 33.860 -4.795 -17.701 1.00 89.56 245 ALA A N 1
ATOM 1895 C CA . ALA A 1 245 ? 32.626 -4.122 -17.302 1.00 89.56 245 ALA A CA 1
ATOM 1896 C C . ALA A 1 245 ? 31.609 -3.994 -18.449 1.00 89.56 245 ALA A C 1
ATOM 1898 O O . ALA A 1 245 ? 30.408 -4.031 -18.205 1.00 89.56 245 ALA A O 1
ATOM 1899 N N . THR A 1 246 ? 32.062 -3.840 -19.697 1.00 94.25 246 THR A N 1
ATOM 1900 C CA . THR A 1 246 ? 31.178 -3.591 -20.850 1.00 94.25 246 THR A CA 1
ATOM 1901 C C . THR A 1 246 ? 30.790 -4.839 -21.627 1.00 94.25 246 THR A C 1
ATOM 1903 O O . THR A 1 246 ? 29.738 -4.843 -22.256 1.00 94.25 246 THR A O 1
ATOM 1906 N N . GLY A 1 247 ? 31.610 -5.890 -21.597 1.00 95.44 247 GLY A N 1
ATOM 1907 C CA . GLY A 1 247 ? 31.592 -6.931 -22.626 1.00 95.44 247 GLY A CA 1
ATOM 1908 C C . GLY A 1 247 ? 32.053 -6.419 -23.987 1.00 95.44 247 GLY A C 1
ATOM 1909 O O . GLY A 1 247 ? 32.558 -5.297 -24.091 1.00 95.44 247 GLY A O 1
ATOM 1910 N N . LEU A 1 248 ? 31.916 -7.266 -25.005 1.00 97.88 248 LEU A N 1
ATOM 1911 C CA . LEU A 1 248 ? 32.309 -6.954 -26.381 1.00 97.88 248 LEU A CA 1
ATOM 1912 C C . LEU A 1 248 ? 31.262 -6.053 -27.068 1.00 97.88 248 LEU A C 1
ATOM 1914 O O . LEU A 1 248 ? 30.101 -6.054 -26.650 1.00 97.88 248 LEU A O 1
ATOM 1918 N N . PRO A 1 249 ? 31.634 -5.252 -28.086 1.00 98.31 249 PRO A N 1
ATOM 1919 C CA . PRO A 1 249 ? 30.668 -4.465 -28.851 1.00 98.31 249 PRO A CA 1
ATOM 1920 C C . PRO A 1 249 ? 29.722 -5.393 -29.614 1.00 98.31 249 PRO A C 1
ATOM 1922 O O . PRO A 1 249 ? 30.157 -6.389 -30.188 1.00 98.31 249 PRO A O 1
ATOM 1925 N N . ILE A 1 250 ? 28.436 -5.058 -29.628 1.00 98.19 250 ILE A N 1
ATOM 1926 C CA . ILE A 1 250 ? 27.396 -5.829 -30.329 1.00 98.19 250 ILE A CA 1
ATOM 1927 C C . ILE A 1 250 ? 26.635 -4.993 -31.355 1.00 98.19 250 ILE A C 1
ATOM 1929 O O . ILE A 1 250 ? 25.747 -5.514 -32.015 1.00 98.19 250 ILE A O 1
ATOM 1933 N N . THR A 1 251 ? 26.965 -3.709 -31.485 1.00 98.25 251 THR A N 1
ATOM 1934 C CA . THR A 1 251 ? 26.501 -2.837 -32.564 1.00 98.25 251 THR A CA 1
ATOM 1935 C C . THR A 1 251 ? 27.646 -1.942 -33.017 1.00 98.25 251 THR A C 1
ATOM 1937 O O . THR A 1 251 ? 28.554 -1.644 -32.238 1.00 98.25 251 THR A O 1
ATOM 1940 N N . GLU A 1 252 ? 27.531 -1.390 -34.221 1.00 97.94 252 GLU A N 1
ATOM 1941 C CA . GLU A 1 252 ? 28.245 -0.168 -34.603 1.00 97.94 252 GLU A CA 1
ATOM 1942 C C . GLU A 1 252 ? 27.821 1.034 -33.741 1.00 97.94 252 GLU A C 1
ATOM 1944 O O . GLU A 1 252 ? 26.813 0.983 -33.026 1.00 97.94 252 GLU A O 1
ATOM 1949 N N . ALA A 1 253 ? 28.577 2.131 -33.818 1.00 97.88 253 ALA A N 1
ATOM 1950 C CA . ALA A 1 253 ? 28.199 3.398 -33.202 1.00 97.88 253 ALA A CA 1
ATOM 1951 C C . ALA A 1 253 ? 27.283 4.220 -34.123 1.00 97.88 253 ALA A C 1
ATOM 1953 O O . ALA A 1 253 ? 27.584 4.417 -35.302 1.00 97.88 253 ALA A O 1
ATOM 1954 N N . TRP A 1 254 ? 26.185 4.736 -33.571 1.00 97.88 254 TRP A N 1
ATOM 1955 C CA . TRP A 1 254 ? 25.169 5.488 -34.310 1.00 97.88 254 TRP A CA 1
ATOM 1956 C C . TRP A 1 254 ? 24.900 6.835 -33.658 1.00 97.88 254 TRP A C 1
ATOM 1958 O O . TRP A 1 254 ? 24.770 6.927 -32.438 1.00 97.88 254 TRP A O 1
ATOM 1968 N N . TRP A 1 255 ? 24.778 7.884 -34.468 1.00 98.25 255 TRP A N 1
ATOM 1969 C CA . TRP A 1 255 ? 24.297 9.172 -33.983 1.00 98.25 255 TRP A CA 1
ATOM 1970 C C . TRP A 1 255 ? 22.790 9.141 -33.740 1.00 98.25 255 TRP A C 1
ATOM 1972 O O . TRP A 1 255 ? 22.031 8.586 -34.530 1.00 98.25 255 TRP A O 1
ATOM 1982 N N . ALA A 1 256 ? 22.351 9.786 -32.669 1.00 96.94 256 ALA A N 1
ATOM 1983 C CA . ALA A 1 256 ? 20.952 9.951 -32.324 1.00 96.94 256 ALA A CA 1
ATOM 1984 C C . ALA A 1 256 ? 20.698 11.357 -31.775 1.00 96.94 256 ALA A C 1
ATOM 1986 O O . ALA A 1 256 ? 21.586 12.011 -31.221 1.00 96.94 256 ALA A O 1
ATOM 1987 N N . LYS A 1 257 ? 19.452 11.807 -31.917 1.00 95.12 257 LYS A N 1
ATOM 1988 C CA . LYS A 1 257 ? 18.931 12.971 -31.203 1.00 95.12 257 LYS A CA 1
ATOM 1989 C C . LYS A 1 257 ? 18.313 12.476 -29.909 1.00 95.12 257 LYS A C 1
ATOM 1991 O O . LYS A 1 257 ? 17.380 11.683 -29.960 1.00 95.12 257 LYS A O 1
ATOM 1996 N N . VAL A 1 258 ? 18.839 12.926 -28.779 1.00 92.94 258 VAL A N 1
ATOM 1997 C CA . VAL A 1 258 ? 18.415 12.458 -27.457 1.00 92.94 258 VAL A CA 1
ATOM 1998 C C . VAL A 1 258 ? 18.081 13.658 -26.591 1.00 92.94 258 VAL A C 1
ATOM 2000 O O . VAL A 1 258 ? 18.868 14.601 -26.516 1.00 92.94 258 VAL A O 1
ATOM 2003 N N . LYS A 1 259 ? 16.923 13.641 -25.935 1.00 87.44 259 LYS A N 1
ATOM 2004 C CA . LYS A 1 259 ? 16.549 14.678 -24.968 1.00 87.44 259 LYS A CA 1
ATOM 2005 C C . LYS A 1 259 ? 17.289 14.434 -23.652 1.00 87.44 259 LYS A C 1
ATOM 2007 O O . LYS A 1 259 ? 17.181 13.357 -23.082 1.00 87.44 259 LYS A O 1
ATOM 2012 N N . VAL A 1 260 ? 18.058 15.412 -23.186 1.00 79.00 260 VAL A N 1
ATOM 2013 C CA . VAL A 1 260 ? 18.835 15.356 -21.942 1.00 79.00 260 VAL A CA 1
ATOM 2014 C C . VAL A 1 260 ? 18.607 16.650 -21.173 1.00 79.00 260 VAL A C 1
ATOM 2016 O O . VAL A 1 260 ? 18.994 17.722 -21.644 1.00 79.00 260 VAL A O 1
ATOM 2019 N N . ALA A 1 261 ? 18.024 16.546 -19.980 1.00 75.25 261 ALA A N 1
ATOM 2020 C CA . ALA A 1 261 ? 17.648 17.678 -19.138 1.00 75.25 261 ALA A CA 1
ATOM 2021 C C . ALA A 1 261 ? 16.746 18.693 -19.868 1.00 75.25 261 ALA A C 1
ATOM 2023 O O . ALA A 1 261 ? 16.943 19.902 -19.773 1.00 75.25 261 ALA A O 1
ATOM 2024 N N . GLY A 1 262 ? 15.763 18.198 -20.625 1.00 79.06 262 GLY A N 1
ATOM 2025 C CA . GLY A 1 262 ? 14.819 19.028 -21.375 1.00 79.06 262 GLY A CA 1
ATOM 2026 C C . GLY A 1 262 ? 15.276 19.425 -22.781 1.00 79.06 262 GLY A C 1
ATOM 2027 O O . GLY A 1 262 ? 14.438 19.825 -23.587 1.00 79.06 262 GLY A O 1
ATOM 2028 N N . GLU A 1 263 ? 16.562 19.280 -23.107 1.00 87.81 263 GLU A N 1
ATOM 2029 C CA . GLU A 1 263 ? 17.141 19.745 -24.371 1.00 87.81 263 GLU A CA 1
ATOM 2030 C C . GLU A 1 263 ? 17.537 18.588 -25.285 1.00 87.81 263 GLU A C 1
ATOM 2032 O O . GLU A 1 263 ? 18.177 17.632 -24.856 1.00 87.81 263 GLU A O 1
ATOM 2037 N N . VAL A 1 264 ? 17.217 18.690 -26.575 1.00 93.25 264 VAL A N 1
ATOM 2038 C CA . VAL A 1 264 ? 17.652 17.700 -27.568 1.00 93.25 264 VAL A CA 1
ATOM 2039 C C . VAL A 1 264 ? 19.127 17.915 -27.907 1.00 93.25 264 VAL A C 1
ATOM 2041 O O . VAL A 1 264 ? 19.521 18.993 -28.351 1.00 93.25 264 VAL A O 1
ATOM 2044 N N . LYS A 1 265 ? 19.937 16.868 -27.741 1.00 94.38 265 LYS A N 1
ATOM 2045 C CA . LYS A 1 265 ? 21.384 16.861 -27.978 1.00 94.38 265 LYS A CA 1
ATOM 2046 C C . LYS A 1 265 ? 21.785 15.809 -29.009 1.00 94.38 265 LYS A C 1
ATOM 2048 O O . LYS A 1 265 ? 21.107 14.796 -29.183 1.00 94.38 265 LYS A O 1
ATOM 2053 N N . ASP A 1 266 ? 22.918 16.060 -29.662 1.00 96.69 266 ASP A N 1
ATOM 2054 C CA . ASP A 1 266 ? 23.602 15.096 -30.528 1.00 96.69 266 ASP A CA 1
ATOM 2055 C C . ASP A 1 266 ? 24.357 14.103 -29.641 1.00 96.69 266 ASP A C 1
ATOM 2057 O O . ASP A 1 266 ? 25.296 14.488 -28.939 1.00 96.69 266 ASP A O 1
ATOM 2061 N N . VAL A 1 267 ? 23.940 12.838 -29.662 1.00 97.19 267 VAL A N 1
ATOM 2062 C CA . VAL A 1 267 ? 24.535 11.772 -28.849 1.00 97.19 267 VAL A CA 1
ATOM 2063 C C . VAL A 1 267 ? 24.922 10.613 -29.754 1.00 97.19 267 VAL A C 1
ATOM 2065 O O . VAL A 1 267 ? 24.091 10.080 -30.485 1.00 97.19 267 VAL A O 1
ATOM 2068 N N . LEU A 1 268 ? 26.188 10.211 -29.708 1.00 98.25 268 LEU A N 1
ATOM 2069 C CA . LEU A 1 268 ? 26.639 8.970 -30.325 1.00 98.25 268 LEU A CA 1
ATOM 2070 C C . LEU A 1 268 ? 26.382 7.823 -29.345 1.00 98.25 268 LEU A C 1
ATOM 2072 O O . LEU A 1 268 ? 26.742 7.930 -28.177 1.00 98.25 268 LEU A O 1
ATOM 2076 N N . VAL A 1 269 ? 25.778 6.733 -29.804 1.00 97.81 269 VAL A N 1
ATOM 2077 C CA . VAL A 1 269 ? 25.393 5.582 -28.979 1.00 97.81 269 VAL A CA 1
ATOM 2078 C C . VAL A 1 269 ? 26.029 4.316 -29.539 1.00 97.81 269 VAL A C 1
ATOM 2080 O O . VAL A 1 269 ? 25.970 4.081 -30.745 1.00 97.81 269 VAL A O 1
ATOM 2083 N N . GLN A 1 270 ? 26.602 3.478 -28.674 1.00 98.31 270 GLN A N 1
ATOM 2084 C CA . GLN A 1 270 ? 27.067 2.141 -29.043 1.00 98.31 270 GLN A CA 1
ATOM 2085 C C . GLN A 1 270 ? 26.743 1.118 -27.951 1.00 98.31 270 GLN A C 1
ATOM 2087 O O . GLN A 1 270 ? 27.052 1.333 -26.776 1.00 98.31 270 GLN A O 1
ATOM 2092 N N . ALA A 1 271 ? 26.148 -0.012 -28.339 1.00 97.94 271 ALA A N 1
ATOM 2093 C CA . ALA A 1 271 ? 25.867 -1.107 -27.424 1.00 97.94 271 ALA A CA 1
ATOM 2094 C C . ALA A 1 271 ? 27.013 -2.126 -27.380 1.00 97.94 271 ALA A C 1
ATOM 2096 O O . ALA A 1 271 ? 27.563 -2.555 -28.394 1.00 97.94 271 ALA A O 1
ATOM 2097 N N . PHE A 1 272 ? 27.318 -2.543 -26.160 1.00 98.25 272 PHE A N 1
ATOM 2098 C CA . PHE A 1 272 ? 28.173 -3.664 -25.806 1.00 98.25 272 PHE A CA 1
ATOM 2099 C C . PHE A 1 272 ? 27.316 -4.706 -25.081 1.00 98.25 272 PHE A C 1
ATOM 2101 O O . PHE A 1 272 ? 26.193 -4.416 -24.676 1.00 98.25 272 PHE A O 1
ATOM 2108 N N . GLU A 1 273 ? 27.821 -5.922 -24.881 1.00 97.50 273 GLU A N 1
ATOM 2109 C CA . GLU A 1 273 ? 27.034 -7.009 -24.278 1.00 97.50 273 GLU A CA 1
ATOM 2110 C C . GLU A 1 273 ? 26.435 -6.654 -22.907 1.00 97.50 273 GLU A C 1
ATOM 2112 O O . GLU A 1 273 ? 25.346 -7.108 -22.562 1.00 97.50 273 GLU A O 1
ATOM 2117 N N . ARG A 1 274 ? 27.131 -5.828 -22.120 1.00 96.69 274 ARG A N 1
ATOM 2118 C CA . ARG A 1 274 ? 26.790 -5.516 -20.724 1.00 96.69 274 ARG A CA 1
ATOM 2119 C C . ARG A 1 274 ? 26.491 -4.038 -20.484 1.00 96.69 274 ARG A C 1
ATOM 2121 O O . ARG A 1 274 ? 26.003 -3.692 -19.410 1.00 96.69 274 ARG A O 1
ATOM 2128 N N . ARG A 1 275 ? 26.799 -3.150 -21.435 1.00 95.56 275 ARG A N 1
ATOM 2129 C CA . ARG A 1 275 ? 26.640 -1.689 -21.301 1.00 95.56 275 ARG A CA 1
ATOM 2130 C C . ARG A 1 275 ? 26.223 -1.048 -22.614 1.00 95.56 275 ARG A C 1
ATOM 2132 O O . ARG A 1 275 ? 26.514 -1.568 -23.680 1.00 95.56 275 ARG A O 1
ATOM 2139 N N . VAL A 1 276 ? 25.641 0.140 -22.520 1.00 95.88 276 VAL A N 1
ATOM 2140 C CA . VAL A 1 276 ? 25.537 1.073 -23.642 1.00 95.88 276 VAL A CA 1
ATOM 2141 C C . VAL A 1 276 ? 26.384 2.290 -23.302 1.00 95.88 276 VAL A C 1
ATOM 2143 O O . VAL A 1 276 ? 26.231 2.866 -22.220 1.00 95.88 276 VAL A O 1
ATOM 2146 N N . LEU A 1 277 ? 27.303 2.636 -24.201 1.00 96.94 277 LEU A N 1
ATOM 2147 C CA . LEU A 1 277 ? 28.137 3.825 -24.086 1.00 96.94 277 LEU A CA 1
ATOM 2148 C C . LEU A 1 277 ? 27.537 4.954 -24.915 1.00 96.94 277 LEU A C 1
ATOM 2150 O O . LEU A 1 277 ? 27.079 4.741 -26.039 1.00 96.94 277 LEU A O 1
ATOM 2154 N N . THR A 1 278 ? 27.563 6.155 -24.348 1.00 96.69 278 THR A N 1
ATOM 2155 C CA . THR A 1 278 ? 27.080 7.376 -24.991 1.00 96.69 278 THR A CA 1
ATOM 2156 C C . THR A 1 278 ? 28.193 8.402 -25.057 1.00 96.69 278 THR A C 1
ATOM 2158 O O . THR A 1 278 ? 28.901 8.582 -24.066 1.00 96.69 278 THR A O 1
ATOM 2161 N N . TYR A 1 279 ? 28.343 9.078 -26.196 1.00 96.94 279 TYR A N 1
ATOM 2162 C CA . TYR A 1 279 ? 29.255 10.204 -26.360 1.00 96.94 279 TYR A CA 1
ATOM 2163 C C . TYR A 1 279 ? 28.487 11.477 -26.715 1.00 96.94 279 TYR A C 1
ATOM 2165 O O . TYR A 1 279 ? 27.824 11.534 -27.751 1.00 96.94 279 TYR A O 1
ATOM 2173 N N . THR A 1 280 ? 28.606 12.495 -25.865 1.00 95.44 280 THR A N 1
ATOM 2174 C CA . THR A 1 280 ? 27.935 13.792 -26.020 1.00 95.44 280 THR A CA 1
ATOM 2175 C C . THR A 1 280 ? 28.996 14.887 -26.162 1.00 95.44 280 THR A C 1
ATOM 2177 O O . THR A 1 280 ? 29.563 15.317 -25.155 1.00 95.44 280 THR A O 1
ATOM 2180 N N . PRO A 1 281 ? 29.274 15.385 -27.383 1.00 93.50 281 PRO A N 1
ATOM 2181 C CA . PRO A 1 281 ? 30.338 16.365 -27.634 1.00 93.50 281 PRO A CA 1
ATOM 2182 C C . PRO A 1 281 ? 30.225 17.644 -26.795 1.00 93.50 281 PRO A C 1
ATOM 2184 O O . PRO A 1 281 ? 31.236 18.245 -26.443 1.00 93.50 281 PRO A O 1
ATOM 2187 N N . ALA A 1 282 ? 28.991 18.052 -26.482 1.00 88.56 282 ALA A N 1
ATOM 2188 C CA . ALA A 1 282 ? 28.688 19.262 -25.722 1.00 88.56 282 ALA A CA 1
ATOM 2189 C C . ALA A 1 282 ? 29.027 19.159 -24.222 1.00 88.56 282 ALA A C 1
ATOM 2191 O O . ALA A 1 282 ? 29.058 20.182 -23.539 1.00 88.56 282 ALA A O 1
ATOM 2192 N N . ASN A 1 283 ? 29.268 17.954 -23.698 1.00 87.44 283 ASN A N 1
ATOM 2193 C CA . ASN A 1 283 ? 29.655 17.767 -22.303 1.00 87.44 283 ASN A CA 1
ATOM 2194 C C . ASN A 1 283 ? 31.131 18.143 -22.086 1.00 87.44 283 ASN A C 1
ATOM 2196 O O . ASN A 1 283 ? 31.946 18.147 -23.012 1.00 87.44 283 ASN A O 1
ATOM 2200 N N . SER A 1 284 ? 31.499 18.435 -20.836 1.00 86.44 284 SER A N 1
ATOM 2201 C CA . SER A 1 284 ? 32.903 18.648 -20.471 1.00 86.44 284 SER A CA 1
ATOM 2202 C C . SER A 1 284 ? 33.702 17.346 -20.605 1.00 86.44 284 SER A C 1
ATOM 2204 O O . SER A 1 284 ? 33.153 16.257 -20.461 1.00 86.44 284 SER A O 1
ATOM 2206 N N . ALA A 1 285 ? 35.007 17.447 -20.881 1.00 85.50 285 ALA A N 1
ATOM 2207 C CA . ALA A 1 285 ? 35.844 16.316 -21.308 1.00 85.50 285 ALA A CA 1
ATOM 2208 C C . ALA A 1 285 ? 35.730 15.055 -20.424 1.00 85.50 285 ALA A C 1
ATOM 2210 O O . ALA A 1 285 ? 35.673 13.945 -20.945 1.00 85.50 285 ALA A O 1
ATOM 2211 N N . ALA A 1 286 ? 35.636 15.215 -19.099 1.00 81.75 286 ALA A N 1
ATOM 2212 C CA . ALA A 1 286 ? 35.517 14.099 -18.151 1.00 81.75 286 ALA A CA 1
ATOM 2213 C C . ALA A 1 286 ? 34.169 13.344 -18.215 1.00 81.75 286 ALA A C 1
ATOM 2215 O O . ALA A 1 286 ? 34.067 12.237 -17.688 1.00 81.75 286 ALA A O 1
ATOM 2216 N N . TYR A 1 287 ? 33.157 13.934 -18.856 1.00 85.56 287 TYR A N 1
ATOM 2217 C CA . TYR A 1 287 ? 31.784 13.426 -18.977 1.00 85.56 287 TYR A CA 1
ATOM 2218 C C . TYR A 1 287 ? 31.314 13.392 -20.435 1.00 85.56 287 TYR A C 1
ATOM 2220 O O . TYR A 1 287 ? 30.121 13.314 -20.717 1.00 85.56 287 TYR A O 1
ATOM 2228 N N . GLN A 1 288 ? 32.245 13.487 -21.387 1.00 91.88 288 GLN A N 1
ATOM 2229 C CA . GLN A 1 288 ? 31.908 13.329 -22.795 1.00 91.88 288 GLN A CA 1
ATOM 2230 C C . GLN A 1 288 ? 31.505 11.897 -23.110 1.00 91.88 288 GLN A C 1
ATOM 2232 O O . GLN A 1 288 ? 30.624 11.723 -23.938 1.00 91.88 288 GLN A O 1
ATOM 2237 N N . VAL A 1 289 ? 32.117 10.902 -22.458 1.00 94.31 289 VAL A N 1
ATOM 2238 C CA . VAL A 1 289 ? 31.692 9.500 -22.523 1.00 94.31 289 VAL A CA 1
ATOM 2239 C C . VAL A 1 289 ? 31.095 9.081 -21.190 1.00 94.31 289 VAL A C 1
ATOM 2241 O O . VAL A 1 289 ? 31.721 9.213 -20.134 1.00 94.31 289 VAL A O 1
ATOM 2244 N N . GLU A 1 290 ? 29.893 8.527 -21.253 1.00 87.75 290 GLU A N 1
ATOM 2245 C CA . GLU A 1 290 ? 29.158 8.043 -20.093 1.00 87.75 290 GLU A CA 1
ATOM 2246 C C . GLU A 1 290 ? 28.558 6.665 -20.372 1.00 87.75 290 GLU A C 1
ATOM 2248 O O . GLU A 1 290 ? 28.356 6.260 -21.519 1.00 87.75 290 GLU A O 1
ATOM 2253 N N . MET A 1 291 ? 28.282 5.935 -19.294 1.00 87.12 291 MET A N 1
ATOM 2254 C CA . MET A 1 291 ? 27.475 4.724 -19.349 1.00 87.12 291 MET A CA 1
ATOM 2255 C C . MET A 1 291 ? 26.027 5.078 -19.039 1.00 87.12 291 MET A C 1
ATOM 2257 O O . MET A 1 291 ? 25.761 5.753 -18.036 1.00 87.12 291 MET A O 1
ATOM 2261 N N . GLY A 1 292 ? 25.095 4.577 -19.850 1.00 78.75 292 GLY A N 1
ATOM 2262 C CA . GLY A 1 292 ? 23.669 4.646 -19.528 1.00 78.75 292 GLY A CA 1
ATOM 2263 C C . GLY A 1 292 ? 23.354 3.959 -18.193 1.00 78.75 292 GLY A C 1
ATOM 2264 O O . GLY A 1 292 ? 24.146 3.156 -17.689 1.00 78.75 292 GLY A O 1
ATOM 2265 N N . ASN A 1 293 ? 22.184 4.241 -17.617 1.00 87.31 293 ASN A N 1
ATOM 2266 C CA . ASN A 1 293 ? 21.716 3.601 -16.379 1.00 87.31 293 ASN A CA 1
ATOM 2267 C C . ASN A 1 293 ? 21.213 2.164 -16.639 1.00 87.31 293 ASN A C 1
ATOM 2269 O O . ASN A 1 293 ? 20.104 1.786 -16.269 1.00 87.31 293 ASN A O 1
ATOM 2273 N N . VAL A 1 294 ? 22.025 1.351 -17.322 1.00 91.56 294 VAL A N 1
ATOM 2274 C CA . VAL A 1 294 ? 21.650 0.018 -17.815 1.00 91.56 294 VAL A CA 1
ATOM 2275 C C . VAL A 1 294 ? 21.289 -0.930 -16.674 1.00 91.56 294 VAL A C 1
ATOM 2277 O O . VAL A 1 294 ? 20.388 -1.746 -16.832 1.00 91.56 294 VAL A O 1
ATOM 2280 N N . GLY A 1 295 ? 21.940 -0.818 -15.514 1.00 87.62 295 GLY A N 1
ATOM 2281 C CA . GLY A 1 295 ? 21.622 -1.644 -14.349 1.00 87.62 295 GLY A CA 1
ATOM 2282 C C . GLY A 1 295 ? 20.241 -1.334 -13.779 1.00 87.62 295 GLY A C 1
ATOM 2283 O O . GLY A 1 295 ? 19.460 -2.251 -13.526 1.00 87.62 295 GLY A O 1
ATOM 2284 N N . GLN A 1 296 ? 19.896 -0.049 -13.687 1.00 83.50 296 GLN A N 1
ATOM 2285 C CA . GLN A 1 296 ? 18.557 0.396 -13.306 1.00 83.50 296 GLN A CA 1
ATOM 2286 C C . GLN A 1 296 ? 17.508 -0.001 -14.356 1.00 83.50 296 GLN A C 1
ATOM 2288 O O . GLN A 1 296 ? 16.465 -0.547 -13.999 1.00 83.50 296 GLN A O 1
ATOM 2293 N N . HIS A 1 297 ? 17.790 0.214 -15.647 1.00 88.06 297 HIS A N 1
ATOM 2294 C CA . HIS A 1 297 ? 16.883 -0.145 -16.744 1.00 88.06 297 HIS A CA 1
ATOM 2295 C C . HIS A 1 297 ? 16.658 -1.659 -16.808 1.00 88.06 297 HIS A C 1
ATOM 2297 O O . HIS A 1 297 ? 15.542 -2.097 -17.060 1.00 88.06 297 HIS A O 1
ATOM 2303 N N . TYR A 1 298 ? 17.691 -2.466 -16.554 1.00 90.06 298 TYR A N 1
ATOM 2304 C CA . TYR A 1 298 ? 17.577 -3.920 -16.514 1.00 90.06 298 TYR A CA 1
ATOM 2305 C C . TYR A 1 298 ? 16.815 -4.393 -15.283 1.00 90.06 298 TYR A C 1
ATOM 2307 O O . TYR A 1 298 ? 15.967 -5.268 -15.416 1.00 90.06 298 TYR A O 1
ATOM 2315 N N . TYR A 1 299 ? 17.071 -3.828 -14.096 1.00 83.88 299 TYR A N 1
ATOM 2316 C CA . TYR A 1 299 ? 16.275 -4.138 -12.905 1.00 83.88 299 TYR A CA 1
ATOM 2317 C C . TYR A 1 299 ? 14.796 -3.846 -13.167 1.00 83.88 299 TYR A C 1
ATOM 2319 O O . TYR A 1 299 ? 13.943 -4.699 -12.940 1.00 83.88 299 TYR A O 1
ATOM 2327 N N . GLN A 1 300 ? 14.502 -2.683 -13.751 1.00 77.12 300 GLN A N 1
ATOM 2328 C CA . GLN A 1 300 ? 13.158 -2.348 -14.199 1.00 77.12 300 GLN A CA 1
ATOM 2329 C C . GLN A 1 300 ? 12.660 -3.365 -15.225 1.00 77.12 300 GLN A C 1
ATOM 2331 O O . GLN A 1 300 ? 11.691 -4.032 -14.963 1.00 77.12 300 GLN A O 1
ATOM 2336 N N . TRP A 1 301 ? 13.317 -3.609 -16.348 1.00 79.56 301 TRP A N 1
ATOM 2337 C CA . TRP A 1 301 ? 12.828 -4.572 -17.344 1.00 79.56 301 TRP A CA 1
ATOM 2338 C C . TRP A 1 301 ? 12.655 -6.016 -16.817 1.00 79.56 301 TRP A C 1
ATOM 2340 O O . TRP A 1 301 ? 11.730 -6.731 -17.213 1.00 79.56 301 TRP A O 1
ATOM 2350 N N . ARG A 1 302 ? 13.529 -6.462 -15.905 1.00 79.25 302 ARG A N 1
ATOM 2351 C CA . ARG A 1 302 ? 13.492 -7.808 -15.318 1.00 79.25 302 ARG A CA 1
ATOM 2352 C C . ARG A 1 302 ? 12.390 -7.956 -14.270 1.00 79.25 302 ARG A C 1
ATOM 2354 O O . ARG A 1 302 ? 11.740 -9.005 -14.251 1.00 79.25 302 ARG A O 1
ATOM 2361 N N . TYR A 1 303 ? 12.197 -6.949 -13.418 1.00 70.00 303 TYR A N 1
ATOM 2362 C CA . TYR A 1 303 ? 11.301 -7.002 -12.254 1.00 70.00 303 TYR A CA 1
ATOM 2363 C C . TYR A 1 303 ? 10.046 -6.132 -12.414 1.00 70.00 303 TYR A C 1
ATOM 2365 O O . TYR A 1 303 ? 8.961 -6.544 -12.016 1.00 70.00 303 TYR A O 1
ATOM 2373 N N . SER A 1 304 ? 10.151 -4.984 -13.074 1.00 59.16 304 SER A N 1
ATOM 2374 C CA . SER A 1 304 ? 9.031 -4.228 -13.649 1.00 59.16 304 SER A CA 1
ATOM 2375 C C . SER A 1 304 ? 8.665 -4.829 -15.008 1.00 59.16 304 SER A C 1
ATOM 2377 O O . SER A 1 304 ? 9.197 -4.465 -16.052 1.00 59.16 304 SER A O 1
ATOM 2379 N N . SER A 1 305 ? 7.727 -5.769 -15.032 1.00 39.09 305 SER A N 1
ATOM 2380 C CA . SER A 1 305 ? 7.203 -6.277 -16.302 1.00 39.09 305 SER A CA 1
ATOM 2381 C C . SER A 1 305 ? 6.518 -5.155 -17.099 1.00 39.09 305 SER A C 1
ATOM 2383 O O . SER A 1 305 ? 5.340 -4.871 -16.881 1.00 39.09 305 SER A O 1
ATOM 2385 N N . SER A 1 306 ? 7.237 -4.535 -18.039 1.00 33.38 306 SER A N 1
ATOM 2386 C CA . SER A 1 306 ? 6.649 -3.808 -19.160 1.00 33.38 306 SER A CA 1
ATOM 2387 C C . SER A 1 306 ? 6.257 -4.808 -20.257 1.00 33.38 306 SER A C 1
ATOM 2389 O O . SER A 1 306 ? 7.057 -5.594 -20.758 1.00 33.38 306 SER A O 1
ATOM 2391 N N . ASN A 1 307 ? 4.957 -4.804 -20.542 1.00 38.91 307 ASN A N 1
ATOM 2392 C CA . ASN A 1 307 ? 4.222 -5.463 -21.621 1.00 38.91 307 ASN A CA 1
ATOM 2393 C C . ASN A 1 307 ? 5.025 -5.826 -22.886 1.00 38.91 307 ASN A C 1
ATOM 2395 O O . ASN A 1 307 ? 5.431 -4.931 -23.615 1.00 38.91 307 ASN A O 1
ATOM 2399 N N . THR A 1 308 ? 5.110 -7.124 -23.208 1.00 32.44 308 THR A N 1
ATOM 2400 C CA . THR A 1 308 ? 4.347 -7.775 -24.312 1.00 32.44 308 THR A CA 1
ATOM 2401 C C . THR A 1 308 ? 4.248 -9.308 -24.141 1.00 32.44 308 THR A C 1
ATOM 2403 O O . THR A 1 308 ? 4.122 -10.055 -25.108 1.00 32.44 308 THR A O 1
ATOM 2406 N N . GLY A 1 309 ? 4.270 -9.817 -22.903 1.00 32.47 309 GLY A N 1
ATOM 2407 C CA . GLY A 1 309 ? 3.906 -11.209 -22.625 1.00 32.47 309 GLY A CA 1
ATOM 2408 C C . GLY A 1 309 ? 2.416 -11.302 -22.314 1.00 32.47 309 GLY A C 1
ATOM 2409 O O . GLY A 1 309 ? 1.935 -10.557 -21.464 1.00 32.47 309 GLY A O 1
ATOM 2410 N N . SER A 1 310 ? 1.696 -12.209 -22.973 1.00 34.88 310 SER A N 1
ATOM 2411 C CA . SER A 1 310 ? 0.284 -12.543 -22.749 1.00 34.88 310 SER A CA 1
ATOM 2412 C C . SER A 1 310 ? 0.037 -13.187 -21.371 1.00 34.88 310 SER A C 1
ATOM 2414 O O . SER A 1 310 ? -0.429 -14.321 -21.267 1.00 34.88 310 SER A O 1
ATOM 2416 N N . GLY A 1 311 ? 0.390 -12.491 -20.294 1.00 48.50 311 GLY A N 1
ATOM 2417 C CA . GLY A 1 311 ? -0.061 -12.804 -18.949 1.00 48.50 311 GLY A CA 1
ATOM 2418 C C . GLY A 1 311 ? -1.356 -12.051 -18.706 1.00 48.50 311 GLY A C 1
ATOM 2419 O O . GLY A 1 311 ? -1.331 -10.873 -18.371 1.00 48.50 311 GLY A O 1
ATOM 2420 N N . THR A 1 312 ? -2.484 -12.724 -18.885 1.00 66.88 312 THR A N 1
ATOM 2421 C CA . THR A 1 312 ? -3.803 -12.189 -18.541 1.00 66.88 312 THR A CA 1
ATOM 2422 C C . THR A 1 312 ? -3.972 -11.979 -17.036 1.00 66.88 312 THR A C 1
ATOM 2424 O O . THR A 1 312 ? -4.874 -11.270 -16.609 1.00 66.88 312 THR A O 1
ATOM 2427 N N . THR A 1 313 ? -3.115 -12.577 -16.208 1.00 84.88 313 THR A N 1
ATOM 2428 C CA . THR A 1 313 ? -3.264 -12.540 -14.755 1.00 84.88 313 THR A CA 1
ATOM 2429 C C . THR A 1 313 ? -2.827 -11.212 -14.141 1.00 84.88 313 THR A C 1
ATOM 2431 O O . THR A 1 313 ? -1.683 -10.803 -14.299 1.00 84.88 313 THR A O 1
ATOM 2434 N N . VAL A 1 314 ? -3.712 -10.582 -13.372 1.00 93.12 314 VAL A N 1
ATOM 2435 C CA . VAL A 1 314 ? -3.440 -9.427 -12.507 1.00 93.12 314 VAL A CA 1
ATOM 2436 C C . VAL A 1 314 ? -3.745 -9.793 -11.062 1.00 93.12 314 VAL A C 1
ATOM 2438 O O . VAL A 1 314 ? -4.638 -10.600 -10.801 1.00 93.12 314 VAL A O 1
ATOM 2441 N N . ARG A 1 315 ? -3.014 -9.200 -10.117 1.00 96.06 315 ARG A N 1
ATOM 2442 C CA . ARG A 1 315 ? -3.171 -9.474 -8.691 1.00 96.06 315 ARG A CA 1
ATOM 2443 C C . ARG A 1 315 ? -3.785 -8.323 -7.930 1.00 96.06 315 ARG A C 1
ATOM 2445 O O . ARG A 1 315 ? -3.399 -7.165 -8.093 1.00 96.06 315 ARG A O 1
ATOM 2452 N N . ILE A 1 316 ? -4.706 -8.683 -7.053 1.00 98.69 316 ILE A N 1
ATOM 2453 C CA . ILE A 1 316 ? -5.216 -7.823 -5.996 1.00 98.69 316 ILE A CA 1
ATOM 2454 C C . ILE A 1 3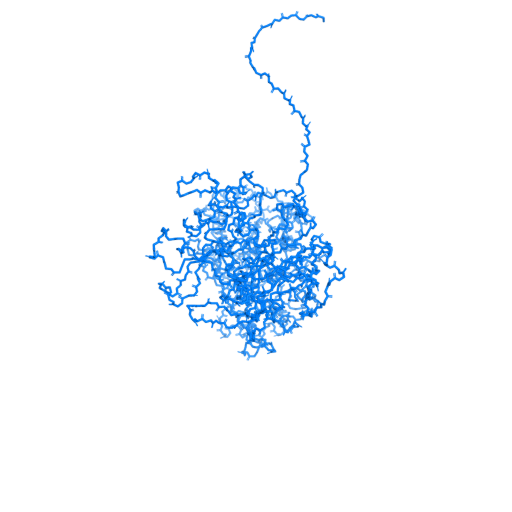16 ? -4.695 -8.416 -4.696 1.00 98.69 316 ILE A C 1
ATOM 2456 O O . ILE A 1 316 ? -4.913 -9.593 -4.413 1.00 98.69 316 ILE A O 1
ATOM 2460 N N . TYR A 1 317 ? -3.995 -7.612 -3.912 1.00 98.81 317 TYR A N 1
ATOM 2461 C CA . TYR A 1 317 ? -3.589 -8.011 -2.572 1.00 98.81 317 TYR A CA 1
ATOM 2462 C C . TYR A 1 317 ? -4.551 -7.431 -1.552 1.00 98.81 317 TYR A C 1
ATOM 2464 O O . TYR A 1 317 ? -5.094 -6.354 -1.780 1.00 98.81 317 TYR A O 1
ATOM 2472 N N . SER A 1 318 ? -4.720 -8.098 -0.416 1.00 98.75 318 SER A N 1
ATOM 2473 C CA . SER A 1 318 ? -5.168 -7.418 0.799 1.00 98.75 318 SER A CA 1
ATOM 2474 C C . SER A 1 318 ? -4.153 -7.578 1.917 1.00 98.75 318 SER A C 1
ATOM 2476 O O . SER A 1 318 ? -3.422 -8.563 1.923 1.00 98.75 318 SER A O 1
ATOM 2478 N N . SER A 1 319 ? -4.118 -6.644 2.861 1.00 98.50 319 SER A N 1
ATOM 2479 C CA . SER A 1 319 ? -3.280 -6.734 4.065 1.00 98.50 319 SER A CA 1
ATOM 2480 C C . SER A 1 319 ? -4.113 -6.351 5.274 1.00 98.50 319 SER A C 1
ATOM 2482 O O . SER A 1 319 ? -4.614 -5.226 5.352 1.00 98.50 319 SER A O 1
ATOM 2484 N N . LEU A 1 320 ? -4.372 -7.344 6.120 1.00 96.62 320 LEU A N 1
ATOM 2485 C CA . LEU A 1 320 ? -5.259 -7.269 7.278 1.00 96.62 320 LEU A CA 1
ATOM 2486 C C . LEU A 1 320 ? -4.688 -8.168 8.393 1.00 96.62 320 LEU A C 1
ATOM 2488 O O . LEU A 1 320 ? -3.991 -9.133 8.070 1.00 96.62 320 LEU A O 1
ATOM 2492 N N . PRO A 1 321 ? -5.005 -7.935 9.678 1.00 93.25 321 PRO A N 1
ATOM 2493 C CA . PRO A 1 321 ? -4.494 -8.764 10.767 1.00 93.25 321 PRO A CA 1
ATOM 2494 C C . PRO A 1 321 ? -5.249 -10.096 10.823 1.00 93.25 321 PRO A C 1
ATOM 2496 O O . PRO A 1 321 ? -6.311 -10.217 11.433 1.00 93.25 321 PRO A O 1
ATOM 2499 N N . LEU A 1 322 ? -4.695 -11.120 10.174 1.00 88.50 322 LEU A N 1
ATOM 2500 C CA . LEU A 1 322 ? -5.260 -12.473 10.069 1.00 88.50 322 LEU A CA 1
ATOM 2501 C C . LEU A 1 322 ? -4.829 -13.399 11.214 1.00 88.50 322 LEU A C 1
ATOM 2503 O O . LEU A 1 322 ? -5.283 -14.545 11.302 1.00 88.50 322 LEU A O 1
ATOM 2507 N N . THR A 1 323 ? -3.997 -12.886 12.116 1.00 83.38 323 THR A N 1
ATOM 2508 C CA . THR A 1 323 ? -3.605 -13.518 13.374 1.00 83.38 323 THR A CA 1
ATOM 2509 C C . THR A 1 323 ? -3.858 -12.563 14.540 1.00 83.38 323 THR A C 1
ATOM 2511 O O . THR A 1 323 ? -3.797 -11.343 14.402 1.00 83.38 323 THR A O 1
ATOM 2514 N N . GLY A 1 324 ? -4.117 -13.116 15.726 1.00 85.25 324 GLY A N 1
ATOM 2515 C CA . GLY A 1 324 ? -4.307 -12.323 16.937 1.00 85.25 324 GLY A CA 1
ATOM 2516 C C . GLY A 1 324 ? -5.752 -11.879 17.157 1.00 85.25 324 GLY A C 1
ATOM 2517 O O . GLY A 1 324 ? -6.688 -12.509 16.668 1.00 85.25 324 GLY A O 1
ATOM 2518 N N . SER A 1 325 ? -5.938 -10.822 17.946 1.00 79.94 325 SER A N 1
ATOM 2519 C CA . SER A 1 325 ? -7.255 -10.427 18.472 1.00 79.94 325 SER A CA 1
ATOM 2520 C C . SER A 1 325 ? -8.247 -9.945 17.407 1.00 79.94 325 SER A C 1
ATOM 2522 O O . SER A 1 325 ? -9.432 -10.218 17.539 1.00 79.94 325 SER A O 1
ATOM 2524 N N . SER A 1 326 ? -7.790 -9.325 16.315 1.00 85.19 326 SER A N 1
ATOM 2525 C CA . SER A 1 326 ? -8.668 -8.866 15.217 1.00 85.19 326 SER A CA 1
ATOM 2526 C C . SER A 1 326 ? -8.850 -9.889 14.094 1.00 85.19 326 SER A C 1
ATOM 2528 O O . SER A 1 326 ? -9.367 -9.551 13.026 1.00 85.19 326 SER A O 1
ATOM 2530 N N . ARG A 1 327 ? -8.437 -11.144 14.317 1.00 86.19 327 ARG A N 1
ATOM 2531 C CA . ARG A 1 327 ? -8.490 -12.195 13.299 1.00 86.19 327 ARG A CA 1
ATOM 2532 C C . ARG A 1 327 ? -9.901 -12.441 12.774 1.00 86.19 327 ARG A C 1
ATOM 2534 O O . ARG A 1 327 ? -10.060 -12.560 11.566 1.00 86.19 327 ARG A O 1
ATOM 2541 N N . GLU A 1 328 ? -10.900 -12.571 13.647 1.00 84.81 328 GLU A N 1
ATOM 2542 C CA . GLU A 1 328 ? -12.267 -12.921 13.223 1.00 84.81 328 GLU A CA 1
ATOM 2543 C C . GLU A 1 328 ? -12.892 -11.818 12.357 1.00 84.81 328 GLU A C 1
ATOM 2545 O O . GLU A 1 328 ? -13.409 -12.102 11.277 1.00 84.81 328 GLU A O 1
ATOM 2550 N N . GLU A 1 329 ? -12.747 -10.555 12.766 1.00 88.19 329 GLU A N 1
ATOM 2551 C CA . GLU A 1 329 ? -13.153 -9.379 11.982 1.00 88.19 329 GLU A CA 1
ATOM 2552 C C . GLU A 1 329 ? -12.457 -9.353 10.609 1.00 88.19 329 GLU A C 1
ATOM 2554 O O . GLU A 1 329 ? -13.096 -9.254 9.558 1.00 88.19 329 GLU A O 1
ATOM 2559 N N . SER A 1 330 ? -11.133 -9.533 10.598 1.00 92.38 330 SER A N 1
ATOM 2560 C CA . SER A 1 330 ? -10.330 -9.472 9.372 1.00 92.38 330 SER A CA 1
ATOM 2561 C C . SER A 1 330 ? -10.607 -10.627 8.419 1.00 92.38 330 SER A C 1
ATOM 2563 O O . SER A 1 330 ? -10.704 -10.429 7.206 1.00 92.38 330 SER A O 1
ATOM 2565 N N . LEU A 1 331 ? -10.786 -11.834 8.955 1.00 90.44 331 LEU A N 1
ATOM 2566 C CA . LEU A 1 331 ? -11.185 -12.996 8.175 1.00 90.44 331 LEU A CA 1
ATOM 2567 C C . LEU A 1 331 ? -12.580 -12.795 7.580 1.00 90.44 331 LEU A C 1
ATOM 2569 O O . LEU A 1 331 ? -12.808 -13.197 6.439 1.00 90.44 331 LEU A O 1
ATOM 2573 N N . SER A 1 332 ? -13.484 -12.125 8.304 1.00 92.69 332 SER A N 1
ATOM 2574 C CA . SER A 1 332 ? -14.806 -11.793 7.781 1.00 92.69 332 SER A CA 1
ATOM 2575 C C . SER A 1 332 ? -14.725 -10.905 6.540 1.00 92.69 332 SER A C 1
ATOM 2577 O O . SER A 1 332 ? -15.354 -11.185 5.517 1.00 92.69 332 SER A O 1
ATOM 2579 N N . MET A 1 333 ? -13.864 -9.885 6.577 1.00 97.56 333 MET A N 1
ATOM 2580 C CA . MET A 1 333 ? -13.595 -9.040 5.414 1.00 97.56 333 MET A CA 1
ATOM 2581 C C . MET A 1 333 ? -12.951 -9.813 4.257 1.00 97.56 333 MET A C 1
ATOM 2583 O O . MET A 1 333 ? -13.396 -9.660 3.122 1.00 97.56 333 MET A O 1
ATOM 2587 N N . VAL A 1 334 ? -11.949 -10.665 4.510 1.00 97.12 334 VAL A N 1
ATOM 2588 C CA . VAL A 1 334 ? -11.309 -11.490 3.460 1.00 97.12 334 VAL A CA 1
ATOM 2589 C C . VAL A 1 334 ? -12.317 -12.431 2.800 1.00 97.12 334 VAL A C 1
ATOM 2591 O O . VAL A 1 334 ? -12.362 -12.535 1.573 1.00 97.12 334 VAL A O 1
ATOM 2594 N N . ASN A 1 335 ? -13.174 -13.079 3.587 1.00 94.19 335 ASN A N 1
ATOM 2595 C CA . ASN A 1 335 ? -14.239 -13.934 3.068 1.00 94.19 335 ASN A CA 1
ATOM 2596 C C . ASN A 1 335 ? -15.252 -13.137 2.234 1.00 94.19 335 ASN A C 1
ATOM 2598 O O . ASN A 1 335 ? -15.711 -13.613 1.196 1.00 94.19 335 ASN A O 1
ATOM 2602 N N . ALA A 1 336 ? -15.576 -11.911 2.648 1.00 98.06 336 ALA A N 1
ATOM 2603 C CA . ALA A 1 336 ? -16.480 -11.032 1.918 1.00 98.06 336 ALA A CA 1
ATOM 2604 C C . ALA A 1 336 ? -15.862 -10.507 0.610 1.00 98.06 336 ALA A C 1
ATOM 2606 O O . ALA A 1 336 ? -16.539 -10.489 -0.416 1.00 98.06 336 ALA A O 1
ATOM 2607 N N . MET A 1 337 ? -14.567 -10.168 0.605 1.00 98.62 337 MET A N 1
ATOM 2608 C CA . MET A 1 337 ? -13.807 -9.867 -0.616 1.00 98.62 337 MET A CA 1
ATOM 2609 C C . MET A 1 337 ? -13.821 -11.068 -1.564 1.00 98.62 337 MET A C 1
ATOM 2611 O O . MET A 1 337 ? -14.055 -10.928 -2.763 1.00 98.62 337 MET A O 1
ATOM 2615 N N . GLN A 1 338 ? -13.628 -12.271 -1.023 1.00 92.12 338 GLN A N 1
ATOM 2616 C CA . GLN A 1 338 ? -13.658 -13.496 -1.806 1.00 92.12 338 GLN A CA 1
ATOM 2617 C C . GLN A 1 338 ? -15.040 -13.748 -2.427 1.00 92.12 338 GLN A C 1
ATOM 2619 O O . GLN A 1 338 ? -15.122 -14.125 -3.599 1.00 92.12 338 GLN A O 1
ATOM 2624 N N . LEU A 1 339 ? -16.111 -13.498 -1.668 1.00 93.75 339 LEU A N 1
ATOM 2625 C CA . LEU A 1 339 ? -17.490 -13.575 -2.144 1.00 93.75 339 LEU A CA 1
ATOM 2626 C C . LEU A 1 339 ? -17.769 -12.547 -3.246 1.00 93.75 339 LEU A C 1
ATOM 2628 O O . LEU A 1 339 ? -18.309 -12.917 -4.279 1.00 93.75 339 LEU A O 1
ATOM 2632 N N . ALA A 1 340 ? -17.341 -11.295 -3.075 1.00 98.62 340 ALA A N 1
ATOM 2633 C CA . ALA A 1 340 ? -17.490 -10.255 -4.092 1.00 98.62 340 ALA A CA 1
ATOM 2634 C C . ALA A 1 340 ? -16.767 -10.612 -5.395 1.00 98.62 340 ALA A C 1
ATOM 2636 O O . ALA A 1 340 ? -17.303 -10.399 -6.479 1.00 98.62 340 ALA A O 1
ATOM 2637 N N . LEU A 1 341 ? -15.566 -11.191 -5.311 1.00 96.81 341 LEU A N 1
ATOM 2638 C CA . LEU A 1 341 ? -14.837 -11.649 -6.492 1.00 96.81 341 LEU A CA 1
ATOM 2639 C C . LEU A 1 341 ? -15.540 -12.825 -7.184 1.00 96.81 341 LEU A C 1
ATOM 2641 O O . LEU A 1 341 ? -15.577 -12.875 -8.417 1.00 96.81 341 LEU A O 1
ATOM 2645 N N . ASP A 1 342 ? -16.081 -13.772 -6.412 1.00 90.12 342 ASP A N 1
ATOM 2646 C CA . ASP A 1 342 ? -16.893 -14.869 -6.947 1.00 90.12 342 ASP A CA 1
ATOM 2647 C C . ASP A 1 342 ? -18.137 -14.306 -7.659 1.00 90.12 342 ASP A C 1
ATOM 2649 O O . ASP A 1 342 ? -18.364 -14.628 -8.823 1.00 90.12 342 ASP A O 1
ATOM 2653 N N . ASP A 1 343 ? -18.881 -13.410 -7.010 1.00 94.19 343 ASP A N 1
ATOM 2654 C CA . ASP A 1 343 ? -20.110 -12.808 -7.538 1.00 94.19 343 ASP A CA 1
ATOM 2655 C C . ASP A 1 343 ? -19.843 -11.992 -8.810 1.00 94.19 343 ASP A C 1
ATOM 2657 O O . ASP A 1 343 ? -20.523 -12.163 -9.822 1.00 94.19 343 ASP A O 1
ATOM 2661 N N . PHE A 1 344 ? -18.806 -11.152 -8.799 1.00 97.56 344 PHE A N 1
ATOM 2662 C CA . PHE A 1 344 ? -18.472 -10.273 -9.920 1.00 97.56 344 PHE A CA 1
ATOM 2663 C C . PHE A 1 344 ? -18.040 -11.046 -11.172 1.00 97.56 344 PHE A C 1
ATOM 2665 O O . PHE A 1 344 ? -18.311 -10.627 -12.298 1.00 97.56 344 PHE A O 1
ATOM 2672 N N . THR A 1 345 ? -17.348 -12.175 -10.988 1.00 91.50 345 THR A N 1
ATOM 2673 C CA . THR A 1 345 ? -16.781 -12.972 -12.091 1.00 91.50 345 THR A CA 1
ATOM 2674 C C . THR A 1 345 ? -17.595 -14.226 -12.417 1.00 91.50 345 THR A C 1
ATOM 2676 O O . THR A 1 345 ? -17.196 -15.005 -13.287 1.00 91.50 345 THR A O 1
ATOM 2679 N N . GLY A 1 346 ? -18.699 -14.477 -11.704 1.00 89.69 346 GLY A N 1
ATOM 2680 C CA . GLY A 1 346 ? -19.424 -15.750 -11.763 1.00 89.69 346 GLY A CA 1
ATOM 2681 C C . GLY A 1 346 ? -18.545 -16.952 -11.385 1.00 89.69 346 GLY A C 1
ATOM 2682 O O . GLY A 1 346 ? -18.673 -18.022 -11.973 1.00 89.69 346 GLY A O 1
ATOM 2683 N N . GLY A 1 347 ? -17.578 -16.754 -10.484 1.00 81.50 347 GLY A N 1
ATOM 2684 C CA . GLY A 1 347 ? -16.598 -17.754 -10.048 1.00 81.50 347 GLY A CA 1
ATOM 2685 C C . GLY A 1 347 ? -15.459 -18.035 -11.036 1.00 81.50 347 GLY A C 1
ATOM 2686 O O . GLY A 1 347 ? -14.541 -18.784 -10.711 1.00 81.50 347 GLY A O 1
ATOM 2687 N N . THR A 1 348 ? -15.470 -17.436 -12.230 1.00 84.75 348 THR A N 1
ATOM 2688 C CA . THR A 1 348 ? -14.462 -17.715 -13.272 1.00 84.75 348 THR A CA 1
ATOM 2689 C C . THR A 1 348 ? -13.108 -17.068 -13.007 1.00 84.75 348 THR A C 1
ATOM 2691 O O . THR A 1 348 ? -12.131 -17.429 -13.664 1.00 84.75 348 THR A O 1
ATOM 2694 N N . ARG A 1 349 ? -13.054 -16.090 -12.090 1.00 86.88 349 ARG A N 1
ATOM 2695 C CA . ARG A 1 349 ? -11.907 -15.195 -11.877 1.00 86.88 349 ARG A CA 1
ATOM 2696 C C . ARG A 1 349 ? -11.549 -14.353 -13.103 1.00 86.88 349 ARG A C 1
ATOM 2698 O O . ARG A 1 349 ? -10.466 -13.788 -13.125 1.00 86.88 349 ARG A O 1
ATOM 2705 N N . LYS A 1 350 ? -12.408 -14.245 -14.121 1.00 88.75 350 LYS A N 1
ATOM 2706 C CA . LYS A 1 350 ? -12.103 -13.479 -15.336 1.00 88.75 350 LYS A CA 1
ATOM 2707 C C . LYS A 1 350 ? -12.863 -12.162 -15.416 1.00 88.75 350 LYS A C 1
ATOM 2709 O O . LYS A 1 350 ? -14.049 -12.102 -15.106 1.00 88.75 350 LYS A O 1
ATOM 2714 N N . ILE A 1 351 ? -12.177 -11.127 -15.894 1.00 91.50 351 ILE A N 1
ATOM 2715 C CA . ILE A 1 351 ? -12.743 -9.831 -16.276 1.00 91.50 351 ILE A CA 1
ATOM 2716 C C . ILE A 1 351 ? -12.230 -9.502 -17.677 1.00 91.50 351 ILE A C 1
ATOM 2718 O O . ILE A 1 351 ? -11.094 -9.063 -17.847 1.00 91.50 351 ILE A O 1
ATOM 2722 N N . GLY A 1 352 ? -13.067 -9.741 -18.690 1.00 89.31 352 GLY A N 1
ATOM 2723 C CA . GLY A 1 352 ? -12.623 -9.692 -20.084 1.00 89.31 352 GLY A CA 1
ATOM 2724 C C . GLY A 1 352 ? -11.473 -10.673 -20.304 1.00 89.31 352 GLY A C 1
ATOM 2725 O O . GLY A 1 352 ? -11.577 -11.844 -19.933 1.00 89.31 352 GLY A O 1
ATOM 2726 N N . ASP A 1 353 ? -10.364 -10.172 -20.841 1.00 87.00 353 ASP A N 1
ATOM 2727 C CA . ASP A 1 353 ? -9.155 -10.968 -21.023 1.00 87.00 353 ASP A CA 1
ATOM 2728 C C . ASP A 1 353 ? -8.343 -11.123 -19.738 1.00 87.00 353 ASP A C 1
ATOM 2730 O O . ASP A 1 353 ? -7.441 -11.942 -19.727 1.00 87.00 353 ASP A O 1
ATOM 2734 N N . LEU A 1 354 ? -8.632 -10.395 -18.655 1.00 89.56 354 LEU A N 1
ATOM 2735 C CA . LEU A 1 354 ? -7.852 -10.471 -17.420 1.00 89.56 354 LEU A CA 1
ATOM 2736 C C . LEU A 1 354 ? -8.285 -11.652 -16.541 1.00 89.56 354 LEU A C 1
ATOM 2738 O O . LEU A 1 354 ? -9.474 -11.870 -16.327 1.00 89.56 354 LEU A O 1
ATOM 2742 N N . THR A 1 355 ? -7.323 -12.365 -15.960 1.00 91.44 355 THR A N 1
ATOM 2743 C CA . THR A 1 355 ? -7.523 -13.305 -14.849 1.00 91.44 355 THR A CA 1
ATOM 2744 C C . THR A 1 355 ? -7.188 -12.585 -13.542 1.00 91.44 355 THR A C 1
ATOM 2746 O O . THR A 1 355 ? -6.110 -12.023 -13.406 1.00 91.44 355 THR A O 1
ATOM 2749 N N . ILE A 1 356 ? -8.078 -12.597 -12.562 1.00 95.06 356 ILE A N 1
ATOM 2750 C CA . ILE A 1 356 ? -7.881 -11.953 -11.264 1.00 95.06 356 ILE A CA 1
ATOM 2751 C C . ILE A 1 356 ? -7.381 -12.985 -10.255 1.00 95.06 356 ILE A C 1
ATOM 2753 O O . ILE A 1 356 ? -8.065 -13.967 -9.967 1.00 95.06 356 ILE A O 1
ATOM 2757 N N . ASP A 1 357 ? -6.201 -12.740 -9.700 1.00 88.56 357 ASP A N 1
ATOM 2758 C CA . ASP A 1 357 ? -5.603 -13.512 -8.613 1.00 88.56 357 ASP A CA 1
ATOM 2759 C C . ASP A 1 357 ? -5.657 -12.676 -7.324 1.00 88.56 357 ASP A C 1
ATOM 2761 O O . ASP A 1 357 ? -5.090 -11.586 -7.250 1.00 88.56 357 ASP A O 1
ATOM 2765 N N . TYR A 1 358 ? -6.412 -13.138 -6.328 1.00 95.62 358 TYR A N 1
ATOM 2766 C CA . TYR A 1 358 ? -6.580 -12.434 -5.057 1.00 95.62 358 TYR A CA 1
ATOM 2767 C C . TYR A 1 358 ? -5.753 -13.115 -3.970 1.00 95.62 358 TYR A C 1
ATOM 2769 O O . TYR A 1 358 ? -5.903 -14.314 -3.736 1.00 95.62 358 TYR A O 1
ATOM 2777 N N . ILE A 1 359 ? -4.894 -12.344 -3.300 1.00 91.44 359 ILE A N 1
ATOM 2778 C CA . ILE A 1 359 ? -3.977 -12.862 -2.284 1.00 91.44 359 ILE A CA 1
ATOM 2779 C C . ILE A 1 359 ? -4.129 -12.062 -0.983 1.00 91.44 359 ILE A C 1
ATOM 2781 O O . ILE A 1 359 ? -3.680 -10.912 -0.918 1.00 91.44 359 ILE A O 1
ATOM 2785 N N . PRO A 1 360 ? -4.700 -12.658 0.076 1.00 86.88 360 PRO A N 1
ATOM 2786 C CA . PRO A 1 360 ? -4.682 -12.055 1.399 1.00 86.88 360 PRO A CA 1
ATOM 2787 C C . PRO A 1 360 ? -3.300 -12.205 2.054 1.00 86.88 360 PRO A C 1
ATOM 2789 O O . PRO A 1 360 ? -2.674 -13.266 1.997 1.00 86.88 360 PRO A O 1
ATOM 2792 N N . LEU A 1 361 ? -2.824 -11.134 2.682 1.00 94.50 361 LEU A N 1
ATOM 2793 C CA . LEU A 1 361 ? -1.614 -11.072 3.495 1.00 94.50 361 LEU A CA 1
ATOM 2794 C C . LEU A 1 361 ? -1.998 -10.777 4.947 1.00 94.50 361 LEU A C 1
ATOM 2796 O O . LEU A 1 361 ? -2.939 -10.026 5.203 1.00 94.50 361 LEU A O 1
ATOM 2800 N N . ASP A 1 362 ? -1.249 -11.372 5.872 1.00 95.31 362 ASP A N 1
ATOM 2801 C CA . ASP A 1 362 ? -1.364 -11.105 7.303 1.00 95.31 362 ASP A CA 1
ATOM 2802 C C . ASP A 1 362 ? -0.431 -9.945 7.676 1.00 95.31 362 ASP A C 1
ATOM 2804 O O . ASP A 1 362 ? 0.777 -10.030 7.429 1.00 95.31 362 ASP A O 1
ATOM 2808 N N . ASP A 1 363 ? -0.978 -8.853 8.213 1.00 96.19 363 ASP A N 1
ATOM 2809 C CA . ASP A 1 363 ? -0.199 -7.726 8.749 1.00 96.19 363 ASP A CA 1
ATOM 2810 C C . ASP A 1 363 ? 0.072 -7.844 10.261 1.00 96.19 363 ASP A C 1
ATOM 2812 O O . ASP A 1 363 ? 0.738 -6.986 10.843 1.00 96.19 363 ASP A O 1
ATOM 2816 N N . ALA A 1 364 ? -0.390 -8.924 10.900 1.00 89.00 364 ALA A N 1
ATOM 2817 C CA . ALA A 1 364 ? -0.124 -9.235 12.296 1.00 89.00 364 ALA A CA 1
ATOM 2818 C C . ALA A 1 364 ? 1.049 -10.202 12.471 1.00 89.00 364 ALA A C 1
ATOM 2820 O O . ALA A 1 364 ? 1.455 -10.938 11.571 1.00 89.00 364 ALA A O 1
ATOM 2821 N N . THR A 1 365 ? 1.586 -10.238 13.691 1.00 85.31 365 THR A N 1
ATOM 2822 C CA . THR A 1 365 ? 2.578 -11.245 14.090 1.00 85.31 365 THR A CA 1
ATOM 2823 C C . THR A 1 365 ? 2.113 -11.993 15.328 1.00 85.31 365 THR A C 1
ATOM 2825 O O . THR A 1 365 ? 1.546 -11.409 16.252 1.00 85.31 365 THR A O 1
ATOM 2828 N N . ALA A 1 366 ? 2.417 -13.292 15.400 1.00 78.38 366 ALA A N 1
ATOM 2829 C CA . ALA A 1 366 ? 2.129 -14.097 16.589 1.00 78.38 366 ALA A CA 1
ATOM 2830 C C . ALA A 1 366 ? 2.816 -13.542 17.852 1.00 78.38 366 ALA A C 1
ATOM 2832 O O . ALA A 1 366 ? 2.268 -13.649 18.943 1.00 78.38 366 ALA A O 1
ATOM 2833 N N . ALA A 1 367 ? 3.991 -12.916 17.696 1.00 78.88 367 ALA A N 1
ATOM 2834 C CA . ALA A 1 367 ? 4.741 -12.314 18.795 1.00 78.88 367 ALA A CA 1
ATOM 2835 C C . ALA A 1 367 ? 4.005 -11.130 19.441 1.00 78.88 367 ALA A C 1
ATOM 2837 O O . ALA A 1 367 ? 4.061 -10.978 20.659 1.00 78.88 367 ALA A O 1
ATOM 2838 N N . LYS A 1 368 ? 3.319 -10.301 18.643 1.00 79.75 368 LYS A N 1
ATOM 2839 C CA . LYS A 1 368 ? 2.539 -9.165 19.156 1.00 79.75 368 LYS A CA 1
ATOM 2840 C C . LYS A 1 368 ? 1.070 -9.500 19.403 1.00 79.75 368 LYS A C 1
ATOM 2842 O O . LYS A 1 368 ? 0.426 -8.799 20.173 1.00 79.75 368 LYS A O 1
ATOM 2847 N N . GLY A 1 369 ? 0.530 -10.533 18.753 1.00 80.44 369 GLY A N 1
ATOM 2848 C CA . GLY A 1 369 ? -0.890 -10.894 18.843 1.00 80.44 369 GLY A CA 1
ATOM 2849 C C . GLY A 1 369 ? -1.841 -9.837 18.260 1.00 80.44 369 GLY A C 1
ATOM 2850 O O . GLY A 1 369 ? -3.036 -9.864 18.551 1.00 80.44 369 GLY A O 1
ATOM 2851 N N . GLN A 1 370 ? -1.311 -8.911 17.460 1.00 84.44 370 GLN A N 1
ATOM 2852 C CA . GLN A 1 370 ? -1.999 -7.790 16.811 1.00 84.44 370 GLN A CA 1
ATOM 2853 C C . GLN A 1 370 ? -1.205 -7.361 15.564 1.00 84.44 370 GLN A C 1
ATOM 2855 O O . GLN A 1 370 ? -0.122 -7.909 15.314 1.00 84.44 370 GLN A O 1
ATOM 2860 N N . TRP A 1 371 ? -1.725 -6.382 14.813 1.00 90.31 371 TRP A N 1
ATOM 2861 C CA . TRP A 1 371 ? -1.038 -5.797 13.657 1.00 90.31 371 TRP A CA 1
ATOM 2862 C C . TRP A 1 371 ? 0.372 -5.299 14.026 1.00 90.31 371 TRP A C 1
ATOM 2864 O O . TRP A 1 371 ? 0.640 -4.875 15.157 1.00 90.31 371 TRP A O 1
ATOM 2874 N N . ASP A 1 372 ? 1.292 -5.367 13.072 1.00 92.25 372 ASP A N 1
ATOM 2875 C CA . ASP A 1 372 ? 2.694 -5.015 13.246 1.00 92.25 372 ASP A CA 1
ATOM 2876 C C . ASP A 1 372 ? 3.185 -4.126 12.097 1.00 92.25 372 ASP A C 1
ATOM 2878 O O . ASP A 1 372 ? 3.043 -4.453 10.921 1.00 92.25 372 ASP A O 1
ATOM 2882 N N . ALA A 1 373 ? 3.790 -2.986 12.438 1.00 93.06 373 ALA A N 1
ATOM 2883 C CA . ALA A 1 373 ? 4.245 -2.015 11.446 1.00 93.06 373 ALA A CA 1
ATOM 2884 C C . ALA A 1 373 ? 5.352 -2.558 10.521 1.00 93.06 373 ALA A C 1
ATOM 2886 O O . ALA A 1 373 ? 5.372 -2.215 9.339 1.00 93.06 373 ALA A O 1
ATOM 2887 N N . ASP A 1 374 ? 6.261 -3.400 11.020 1.00 91.00 374 ASP A N 1
ATOM 2888 C CA . ASP A 1 374 ? 7.336 -3.963 10.196 1.00 91.00 374 ASP A CA 1
ATOM 2889 C C . ASP A 1 374 ? 6.788 -5.034 9.247 1.00 91.00 374 ASP A C 1
ATOM 2891 O O . ASP A 1 374 ? 7.181 -5.083 8.077 1.00 91.00 374 ASP A O 1
ATOM 2895 N N . GLN A 1 375 ? 5.834 -5.842 9.714 1.00 95.88 375 GLN A N 1
ATOM 2896 C CA . GLN A 1 375 ? 5.122 -6.810 8.885 1.00 95.88 375 GLN A CA 1
ATOM 2897 C C . GLN A 1 375 ? 4.294 -6.118 7.796 1.00 95.88 375 GLN A C 1
ATOM 2899 O O . GLN A 1 375 ? 4.369 -6.511 6.632 1.00 95.88 375 GLN A O 1
ATOM 2904 N N . GLU A 1 376 ? 3.571 -5.048 8.126 1.00 98.25 376 GLU A N 1
ATOM 2905 C CA . GLU A 1 376 ? 2.818 -4.270 7.139 1.00 98.25 376 GLU A CA 1
ATOM 2906 C C . GLU A 1 376 ? 3.743 -3.624 6.098 1.00 98.25 376 GLU A C 1
ATOM 2908 O O . GLU A 1 376 ? 3.499 -3.686 4.890 1.00 98.25 376 GLU A O 1
ATOM 2913 N N . LYS A 1 377 ? 4.875 -3.068 6.542 1.00 95.69 377 LYS A N 1
ATOM 2914 C CA . LYS A 1 377 ? 5.914 -2.557 5.644 1.00 95.69 377 LYS A CA 1
ATOM 2915 C C . LYS A 1 377 ? 6.453 -3.657 4.726 1.00 95.69 377 LYS A C 1
ATOM 2917 O O . LYS A 1 377 ? 6.677 -3.413 3.539 1.00 95.69 377 LYS A O 1
ATOM 2922 N N . ALA A 1 378 ? 6.674 -4.864 5.246 1.00 86.69 378 ALA A N 1
ATOM 2923 C CA . ALA A 1 378 ? 7.108 -6.012 4.456 1.00 86.69 378 ALA A CA 1
ATOM 2924 C C . ALA A 1 378 ? 6.041 -6.436 3.432 1.00 86.69 378 ALA A C 1
ATOM 2926 O O . ALA A 1 378 ? 6.384 -6.703 2.278 1.00 86.69 378 ALA A O 1
ATOM 2927 N N . ASN A 1 379 ? 4.760 -6.424 3.811 1.00 97.25 379 ASN A N 1
ATOM 2928 C CA . ASN A 1 379 ? 3.642 -6.694 2.910 1.00 97.25 379 ASN A CA 1
ATOM 2929 C C . ASN A 1 379 ? 3.576 -5.656 1.784 1.00 97.25 379 ASN A C 1
ATOM 2931 O O . ASN A 1 379 ? 3.550 -6.036 0.614 1.00 97.25 379 ASN A O 1
ATOM 2935 N N . ALA A 1 380 ? 3.645 -4.360 2.100 1.00 96.88 380 ALA A N 1
ATOM 2936 C CA . ALA A 1 380 ? 3.689 -3.300 1.094 1.00 96.88 380 ALA A CA 1
ATOM 2937 C C . ALA A 1 380 ? 4.884 -3.476 0.138 1.00 96.88 380 ALA A C 1
ATOM 2939 O O . ALA A 1 380 ? 4.713 -3.453 -1.080 1.00 96.88 380 ALA A O 1
ATOM 2940 N N . ASN A 1 381 ? 6.079 -3.759 0.668 1.00 90.50 381 ASN A N 1
ATOM 2941 C CA . ASN A 1 381 ? 7.271 -4.021 -0.144 1.00 90.50 381 ASN A CA 1
ATOM 2942 C C . ASN A 1 381 ? 7.123 -5.260 -1.041 1.00 90.50 381 ASN A C 1
ATOM 2944 O O . ASN A 1 381 ? 7.555 -5.246 -2.192 1.00 90.50 381 ASN A O 1
ATOM 2948 N N . LYS A 1 382 ? 6.499 -6.336 -0.556 1.00 84.56 382 LYS A N 1
ATOM 2949 C CA . LYS A 1 382 ? 6.186 -7.516 -1.376 1.00 84.56 382 LYS A CA 1
ATOM 2950 C C . LYS A 1 382 ? 5.273 -7.142 -2.542 1.00 84.56 382 LYS A C 1
ATOM 2952 O O . LYS A 1 382 ? 5.525 -7.550 -3.670 1.00 84.56 382 LYS A O 1
ATOM 2957 N N . VAL A 1 383 ? 4.246 -6.345 -2.268 1.00 92.12 383 VAL A N 1
ATOM 2958 C CA . VAL A 1 383 ? 3.236 -5.934 -3.245 1.00 92.12 383 VAL A CA 1
ATOM 2959 C C . VAL A 1 383 ? 3.811 -5.015 -4.321 1.00 92.12 383 VAL A C 1
ATOM 2961 O O . VAL A 1 383 ? 3.532 -5.225 -5.502 1.00 92.12 383 VAL A O 1
ATOM 2964 N N . VAL A 1 384 ? 4.635 -4.026 -3.957 1.00 90.62 384 VAL A N 1
ATOM 2965 C CA . VAL A 1 384 ? 5.258 -3.132 -4.953 1.00 90.62 384 VAL A CA 1
ATOM 2966 C C . VAL A 1 384 ? 6.277 -3.859 -5.835 1.00 90.62 384 VAL A C 1
ATOM 2968 O O . VAL A 1 384 ? 6.445 -3.479 -6.992 1.00 90.62 384 VAL A O 1
ATOM 2971 N N . ASN A 1 385 ? 6.917 -4.913 -5.312 1.00 82.31 385 ASN A N 1
ATOM 2972 C CA . ASN A 1 385 ? 7.876 -5.744 -6.046 1.00 82.31 385 ASN A CA 1
ATOM 2973 C C . ASN A 1 385 ? 7.218 -6.854 -6.878 1.00 82.31 385 ASN A C 1
ATOM 2975 O O . ASN A 1 385 ? 7.909 -7.524 -7.645 1.00 82.31 385 ASN A O 1
ATOM 2979 N N . ASP A 1 386 ? 5.905 -7.060 -6.753 1.00 83.12 386 ASP A N 1
ATOM 2980 C CA . ASP A 1 386 ? 5.178 -7.957 -7.638 1.00 83.12 386 ASP A CA 1
ATOM 2981 C C . ASP A 1 386 ? 4.691 -7.201 -8.885 1.00 83.12 386 ASP A C 1
ATOM 2983 O O . ASP A 1 386 ? 3.783 -6.361 -8.799 1.00 83.12 386 ASP A O 1
ATOM 2987 N N . PRO A 1 387 ? 5.232 -7.508 -10.079 1.00 82.62 387 PRO A N 1
ATOM 2988 C CA . PRO A 1 387 ? 4.798 -6.852 -11.296 1.00 82.62 387 PRO A CA 1
ATOM 2989 C C . PRO A 1 387 ? 3.330 -7.109 -11.621 1.00 82.62 387 PRO A C 1
ATOM 2991 O O . PRO A 1 387 ? 2.775 -6.326 -12.384 1.00 82.62 387 PRO A O 1
ATOM 2994 N N . GLN A 1 388 ? 2.701 -8.181 -11.123 1.00 90.50 388 GLN A N 1
ATOM 2995 C CA . GLN A 1 388 ? 1.292 -8.493 -11.393 1.00 90.50 388 GLN A CA 1
ATOM 2996 C C . GLN A 1 388 ? 0.313 -7.676 -10.552 1.00 90.50 388 GLN A C 1
ATOM 2998 O O . GLN A 1 388 ? -0.861 -7.613 -10.916 1.00 90.50 388 GLN A O 1
ATOM 3003 N N . THR A 1 389 ? 0.774 -7.012 -9.492 1.00 95.75 389 THR A N 1
ATOM 3004 C CA . THR A 1 389 ? -0.069 -6.169 -8.643 1.00 95.75 389 THR A CA 1
ATOM 3005 C C . THR A 1 389 ? -0.779 -5.089 -9.449 1.00 95.75 389 THR A C 1
ATOM 3007 O O . THR A 1 389 ? -0.149 -4.344 -10.203 1.00 95.75 389 THR A O 1
ATOM 3010 N N . LEU A 1 390 ? -2.082 -4.950 -9.216 1.00 95.94 390 LEU A N 1
ATOM 3011 C CA . LEU A 1 390 ? -2.910 -3.886 -9.772 1.00 95.94 390 LEU A CA 1
ATOM 3012 C C . LEU A 1 390 ? -3.583 -3.032 -8.690 1.00 95.94 390 LEU A C 1
ATOM 3014 O O . LEU A 1 390 ? -3.743 -1.830 -8.885 1.00 95.94 390 LEU A O 1
ATOM 3018 N N . ALA A 1 391 ? -3.918 -3.627 -7.544 1.00 98.56 391 ALA A N 1
ATOM 3019 C CA . ALA A 1 391 ? -4.530 -2.931 -6.417 1.00 98.56 391 ALA A CA 1
ATOM 3020 C C . ALA A 1 391 ? -4.160 -3.581 -5.077 1.00 98.56 391 ALA A C 1
ATOM 3022 O O . ALA A 1 391 ? -3.793 -4.760 -5.017 1.00 98.56 391 ALA A O 1
ATOM 3023 N N . TYR A 1 392 ? -4.290 -2.798 -4.011 1.00 98.88 392 TYR A N 1
ATOM 3024 C CA . TYR A 1 392 ? -4.077 -3.203 -2.630 1.00 98.88 392 TYR A CA 1
ATOM 3025 C C . TYR A 1 392 ? -5.300 -2.829 -1.788 1.00 98.88 392 TYR A C 1
ATOM 3027 O O . TYR A 1 392 ? -5.661 -1.659 -1.697 1.00 98.88 392 TYR A O 1
ATOM 3035 N N . ILE A 1 393 ? -5.958 -3.812 -1.182 1.00 98.94 393 ILE A N 1
ATOM 3036 C CA . ILE A 1 393 ? -7.122 -3.607 -0.324 1.00 98.94 393 ILE A CA 1
ATOM 3037 C C . ILE A 1 393 ? -6.680 -3.675 1.136 1.00 98.94 393 ILE A C 1
ATOM 3039 O O . ILE A 1 393 ? -6.224 -4.704 1.627 1.00 98.94 393 ILE A O 1
ATOM 3043 N N . GLY A 1 394 ? -6.819 -2.573 1.849 1.00 97.12 394 GLY A N 1
ATOM 3044 C CA . GLY A 1 394 ? -6.372 -2.464 3.222 1.00 97.12 394 GLY A CA 1
ATOM 3045 C C . GLY A 1 394 ? -6.120 -1.019 3.627 1.00 97.12 394 GLY A C 1
ATOM 3046 O O . GLY A 1 394 ? -6.276 -0.094 2.835 1.00 97.12 394 GLY A O 1
ATOM 3047 N N . THR A 1 395 ? -5.739 -0.791 4.871 1.00 97.31 395 THR A N 1
ATOM 3048 C CA . THR A 1 395 ? -5.588 -1.807 5.933 1.00 97.31 395 THR A CA 1
ATOM 3049 C C . THR A 1 395 ? -6.846 -1.865 6.800 1.00 97.31 395 THR A C 1
ATOM 3051 O O . THR A 1 395 ? -7.803 -1.124 6.557 1.00 97.31 395 THR A O 1
ATOM 3054 N N . PHE A 1 396 ? -6.842 -2.713 7.833 1.00 94.25 396 PHE A N 1
ATOM 3055 C CA . PHE A 1 396 ? -7.822 -2.630 8.920 1.00 94.25 396 PHE A CA 1
ATOM 3056 C C . PHE A 1 396 ? -7.486 -1.456 9.854 1.00 94.25 396 PHE A C 1
ATOM 3058 O O . PHE A 1 396 ? -8.264 -0.517 10.004 1.00 94.25 396 PHE A O 1
ATOM 3065 N N . ASN A 1 397 ? -6.271 -1.438 10.413 1.00 93.44 397 ASN A N 1
ATOM 3066 C CA . ASN A 1 397 ? -5.841 -0.401 11.352 1.00 93.44 397 ASN A CA 1
ATOM 3067 C C . ASN A 1 397 ? -5.299 0.846 10.632 1.00 93.44 397 ASN A C 1
ATOM 3069 O O . ASN A 1 397 ? -4.355 0.750 9.847 1.00 93.44 397 ASN A O 1
ATOM 3073 N N . SER A 1 398 ? -5.790 2.042 10.982 1.00 94.19 398 SER A N 1
ATOM 3074 C CA . SER A 1 398 ? -5.312 3.312 10.395 1.00 94.19 398 SER A CA 1
ATOM 3075 C C . SER A 1 398 ? -3.799 3.541 10.564 1.00 94.19 398 SER A C 1
ATOM 3077 O O . SER A 1 398 ? -3.171 4.182 9.725 1.00 94.19 398 SER A O 1
ATOM 3079 N N . GLY A 1 399 ? -3.192 3.003 11.630 1.00 92.81 399 GLY A N 1
ATOM 3080 C CA . GLY A 1 399 ? -1.740 3.045 11.833 1.00 92.81 399 GLY A CA 1
ATOM 3081 C C . GLY A 1 399 ? -0.959 2.229 10.799 1.00 92.81 399 GLY A C 1
ATOM 3082 O O . GLY A 1 399 ? 0.076 2.690 10.327 1.00 92.81 399 GLY A O 1
ATOM 3083 N N . ALA A 1 400 ? -1.486 1.075 10.384 1.00 96.81 400 ALA A N 1
ATOM 3084 C CA . ALA A 1 400 ? -0.904 0.260 9.322 1.00 96.81 400 ALA A CA 1
ATOM 3085 C C . ALA A 1 400 ? -0.969 0.994 7.967 1.00 96.81 400 ALA A C 1
ATOM 3087 O O . ALA A 1 400 ? 0.014 1.027 7.231 1.00 96.81 400 ALA A O 1
ATOM 3088 N N . ALA A 1 401 ? -2.058 1.721 7.691 1.00 98.12 401 ALA A N 1
ATOM 3089 C CA . ALA A 1 401 ? -2.165 2.516 6.469 1.00 98.12 401 ALA A CA 1
ATOM 3090 C C . ALA A 1 401 ? -1.127 3.639 6.388 1.00 98.12 401 ALA A C 1
ATOM 3092 O O . ALA A 1 401 ? -0.556 3.866 5.325 1.00 98.12 401 ALA A O 1
ATOM 3093 N N . LYS A 1 402 ? -0.805 4.296 7.511 1.00 97.25 402 LYS A N 1
ATOM 3094 C CA . LYS A 1 402 ? 0.280 5.294 7.558 1.00 97.25 402 LYS A CA 1
ATOM 3095 C C . LYS A 1 402 ? 1.647 4.706 7.173 1.00 97.25 402 LYS A C 1
ATOM 3097 O O . LYS A 1 402 ? 2.518 5.451 6.731 1.00 97.25 402 LYS A O 1
ATOM 3102 N N . VAL A 1 403 ? 1.833 3.390 7.318 1.00 98.31 403 VAL A N 1
ATOM 3103 C CA . VAL A 1 403 ? 3.061 2.670 6.946 1.00 98.31 403 VAL A CA 1
ATOM 3104 C C . VAL A 1 403 ? 3.070 2.305 5.461 1.00 98.31 403 VAL A C 1
ATOM 3106 O O . VAL A 1 403 ? 4.050 2.588 4.769 1.00 98.31 403 VAL A O 1
ATOM 3109 N N . SER A 1 404 ? 2.008 1.671 4.961 1.00 98.69 404 SER A N 1
ATOM 3110 C CA . SER A 1 404 ? 1.974 1.144 3.591 1.00 98.69 404 SER A CA 1
ATOM 3111 C C . SER A 1 404 ? 1.623 2.183 2.534 1.00 98.69 404 SER A C 1
ATOM 3113 O O . SER A 1 404 ? 2.158 2.115 1.425 1.00 98.69 404 SER A O 1
ATOM 3115 N N . LEU A 1 405 ? 0.795 3.178 2.860 1.00 98.75 405 LEU A N 1
ATOM 3116 C CA . LEU A 1 405 ? 0.352 4.193 1.907 1.00 98.75 405 LEU A CA 1
ATOM 3117 C C . LEU A 1 405 ? 1.505 4.935 1.204 1.00 98.75 405 LEU A C 1
ATOM 3119 O O . LEU A 1 405 ? 1.507 4.932 -0.027 1.00 98.75 405 LEU A O 1
ATOM 3123 N N . PRO A 1 406 ? 2.526 5.497 1.886 1.00 98.50 406 PRO A N 1
ATOM 3124 C CA . PRO A 1 406 ? 3.622 6.175 1.187 1.00 98.50 406 PRO A CA 1
ATOM 3125 C C . PRO A 1 406 ? 4.412 5.243 0.250 1.00 98.50 406 PRO A C 1
ATOM 3127 O O . PRO A 1 406 ? 4.849 5.675 -0.818 1.00 98.50 406 PRO A O 1
ATOM 3130 N N . ILE A 1 407 ? 4.544 3.957 0.602 1.00 98.44 407 ILE A N 1
ATOM 3131 C CA . ILE A 1 407 ? 5.231 2.938 -0.211 1.00 98.44 407 ILE A CA 1
ATOM 3132 C C . ILE A 1 407 ? 4.422 2.636 -1.480 1.00 98.44 407 ILE A C 1
ATOM 3134 O O . ILE A 1 407 ? 4.948 2.679 -2.595 1.00 98.44 407 ILE A O 1
ATOM 3138 N N . LEU A 1 408 ? 3.124 2.372 -1.321 1.00 98.56 408 LEU A N 1
ATOM 3139 C CA . LEU A 1 408 ? 2.206 2.090 -2.427 1.00 98.56 408 LEU A CA 1
ATOM 3140 C C . LEU A 1 408 ? 2.015 3.315 -3.331 1.00 98.56 408 LEU A C 1
ATOM 3142 O O . LEU A 1 408 ? 1.925 3.170 -4.551 1.00 98.56 408 LEU A O 1
ATOM 3146 N N . ASN A 1 409 ? 2.011 4.517 -2.748 1.00 98.50 409 ASN A N 1
ATOM 3147 C CA . ASN A 1 409 ? 1.916 5.783 -3.465 1.00 98.50 409 ASN A CA 1
ATOM 3148 C C . ASN A 1 409 ? 3.097 6.000 -4.405 1.00 98.50 409 ASN A C 1
ATOM 3150 O O . ASN A 1 409 ? 2.899 6.313 -5.578 1.00 98.50 409 ASN A O 1
ATOM 3154 N N . GLN A 1 410 ? 4.319 5.778 -3.922 1.00 95.12 410 GLN A N 1
ATOM 3155 C CA . GLN A 1 410 ? 5.514 5.903 -4.751 1.00 95.12 410 GLN A CA 1
ATOM 3156 C C . GLN A 1 410 ? 5.536 4.877 -5.897 1.00 95.12 410 GLN A C 1
ATOM 3158 O O . GLN A 1 410 ? 6.046 5.169 -6.977 1.00 95.12 410 GLN A O 1
ATOM 3163 N N . ALA A 1 411 ? 4.939 3.701 -5.687 1.00 91.88 411 ALA A N 1
ATOM 3164 C CA . ALA A 1 411 ? 4.790 2.658 -6.701 1.00 91.88 411 ALA A CA 1
ATOM 3165 C C . ALA A 1 411 ? 3.559 2.834 -7.617 1.00 91.88 411 ALA A C 1
ATOM 3167 O O . ALA A 1 411 ? 3.336 1.999 -8.502 1.00 91.88 411 ALA A O 1
ATOM 3168 N N . GLY A 1 412 ? 2.750 3.879 -7.403 1.00 95.38 412 GLY A N 1
ATOM 3169 C CA . GLY A 1 412 ? 1.541 4.153 -8.176 1.00 95.38 412 GLY A CA 1
ATOM 3170 C C . GLY A 1 412 ? 0.488 3.047 -8.084 1.00 95.38 412 GLY A C 1
ATOM 3171 O O . GLY A 1 412 ? -0.168 2.764 -9.080 1.00 95.38 412 GLY A O 1
ATOM 3172 N N . ILE A 1 413 ? 0.350 2.379 -6.934 1.00 98.69 413 ILE A N 1
ATOM 3173 C CA . ILE A 1 413 ? -0.646 1.318 -6.709 1.00 98.69 413 ILE A CA 1
ATOM 3174 C C . ILE A 1 413 ? -1.840 1.893 -5.950 1.00 98.69 413 ILE A C 1
ATOM 3176 O O . ILE A 1 413 ? -1.655 2.542 -4.924 1.00 98.69 413 ILE A O 1
ATOM 3180 N N . ALA A 1 414 ? -3.060 1.642 -6.432 1.00 98.75 414 ALA A N 1
ATOM 3181 C CA . ALA A 1 414 ? -4.272 2.034 -5.718 1.00 98.75 414 ALA A CA 1
ATOM 3182 C C . ALA A 1 414 ? -4.396 1.279 -4.386 1.00 98.75 414 ALA A C 1
ATOM 3184 O O . ALA A 1 414 ? -4.262 0.053 -4.356 1.00 98.75 414 ALA A O 1
ATOM 3185 N N . MET A 1 415 ? -4.688 2.013 -3.314 1.00 98.81 415 MET A N 1
ATOM 3186 C CA . MET A 1 415 ? -4.985 1.495 -1.984 1.00 98.81 415 MET A CA 1
ATOM 3187 C C . MET A 1 415 ? -6.452 1.776 -1.644 1.00 98.81 415 MET A C 1
ATOM 3189 O O . MET A 1 415 ? -6.871 2.930 -1.675 1.00 98.81 415 MET A O 1
ATOM 3193 N N . ILE A 1 416 ? -7.231 0.737 -1.340 1.00 98.81 416 ILE A N 1
ATOM 3194 C CA . ILE A 1 416 ? -8.659 0.844 -1.012 1.00 98.81 416 ILE A CA 1
ATOM 3195 C C . ILE A 1 416 ? -8.875 0.275 0.388 1.00 98.81 416 ILE A C 1
ATOM 3197 O O . ILE A 1 416 ? -8.734 -0.929 0.586 1.00 98.81 416 ILE A O 1
ATOM 3201 N N . SER A 1 417 ? -9.217 1.114 1.361 1.00 98.44 417 SER A N 1
ATOM 3202 C CA . SER A 1 417 ? -9.436 0.666 2.734 1.00 98.44 417 SER A CA 1
ATOM 3203 C C . SER A 1 417 ? -10.908 0.357 3.025 1.00 98.44 417 SER A C 1
ATOM 3205 O O . SER A 1 417 ? -11.766 1.224 2.810 1.00 98.44 417 SER A O 1
ATOM 3207 N N . PRO A 1 418 ? -11.207 -0.825 3.599 1.00 97.56 418 PRO A N 1
ATOM 3208 C CA . PRO A 1 418 ? -12.539 -1.129 4.106 1.00 97.56 418 PRO A CA 1
ATOM 3209 C C . PRO A 1 418 ? -12.843 -0.461 5.459 1.00 97.56 418 PRO A C 1
ATOM 3211 O O . PRO A 1 418 ? -14.015 -0.270 5.760 1.00 97.56 418 PRO A O 1
ATOM 3214 N N . ALA A 1 419 ? -11.834 -0.111 6.272 1.00 95.50 419 ALA A N 1
ATOM 3215 C CA . ALA A 1 419 ? -12.041 0.181 7.701 1.00 95.50 419 ALA A CA 1
ATOM 3216 C C . ALA A 1 419 ? -11.252 1.376 8.270 1.00 95.50 419 ALA A C 1
ATOM 3218 O O . ALA A 1 419 ? -11.465 1.776 9.409 1.00 95.50 419 ALA A O 1
ATOM 3219 N N . ASN A 1 420 ? -10.318 1.977 7.530 1.00 95.94 420 ASN A N 1
ATOM 3220 C CA . ASN A 1 420 ? -9.534 3.086 8.073 1.00 95.94 420 ASN A CA 1
ATOM 3221 C C . ASN A 1 420 ? -10.350 4.384 8.138 1.00 95.94 420 ASN A C 1
ATOM 3223 O O . ASN A 1 420 ? -10.673 4.995 7.119 1.00 95.94 420 ASN A O 1
ATOM 3227 N N . VAL A 1 421 ? -10.560 4.882 9.348 1.00 93.56 421 VAL A N 1
ATOM 3228 C CA . VAL A 1 421 ? -11.358 6.086 9.611 1.00 93.56 421 VAL A CA 1
ATOM 3229 C C . VAL A 1 421 ? -10.521 7.331 9.932 1.00 93.56 421 VAL A C 1
ATOM 3231 O O . VAL A 1 421 ? -11.039 8.444 9.886 1.00 93.56 421 VAL A O 1
ATOM 3234 N N . ASN A 1 422 ? -9.202 7.208 10.144 1.00 93.75 422 ASN A N 1
ATOM 3235 C CA . ASN A 1 422 ? -8.380 8.350 10.562 1.00 93.75 422 ASN A CA 1
ATOM 3236 C C . ASN A 1 422 ? -8.396 9.503 9.544 1.00 93.75 422 ASN A C 1
ATOM 3238 O O . ASN A 1 422 ? -7.964 9.349 8.395 1.00 93.75 422 ASN A O 1
ATOM 3242 N N . THR A 1 423 ? -8.877 10.670 9.981 1.00 94.50 423 THR A N 1
ATOM 3243 C CA . THR A 1 423 ? -9.052 11.879 9.160 1.00 94.50 423 THR A CA 1
ATOM 3244 C C . THR A 1 423 ? -7.761 12.291 8.440 1.00 94.50 423 THR A C 1
ATOM 3246 O O . THR A 1 423 ? -7.785 12.619 7.253 1.00 94.50 423 THR A O 1
ATOM 3249 N N . CYS A 1 424 ? -6.619 12.169 9.123 1.00 95.56 424 CYS A N 1
ATOM 3250 C CA . CYS A 1 424 ? -5.317 12.655 8.664 1.00 95.56 424 CYS A CA 1
ATOM 3251 C C . CYS A 1 424 ? -4.721 11.884 7.476 1.00 95.56 424 CYS A C 1
ATOM 3253 O O . CYS A 1 424 ? -3.725 12.315 6.901 1.00 95.56 424 CYS A O 1
ATOM 3255 N N . LEU A 1 425 ? -5.317 10.752 7.080 1.00 96.94 425 LEU A N 1
ATOM 3256 C CA . LEU A 1 425 ? -4.900 10.005 5.887 1.00 96.94 425 LEU A CA 1
ATOM 3257 C C . LEU A 1 425 ? -5.258 10.725 4.573 1.00 96.94 425 LEU A C 1
ATOM 3259 O O . LEU A 1 425 ? -4.615 10.474 3.554 1.00 96.94 425 LEU A O 1
ATOM 3263 N N . THR A 1 426 ? -6.262 11.609 4.568 1.00 96.81 426 THR A N 1
ATOM 3264 C CA . THR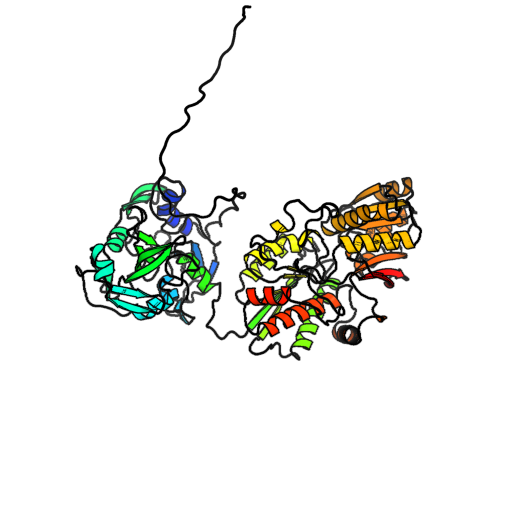 A 1 426 ? -6.762 12.255 3.333 1.00 96.81 426 THR A CA 1
ATOM 3265 C C . THR A 1 426 ? -6.878 13.771 3.425 1.00 96.81 426 THR A C 1
ATOM 3267 O O . THR A 1 426 ? -6.768 14.436 2.394 1.00 96.81 426 THR A O 1
ATOM 3270 N N . ILE A 1 427 ? -7.056 14.338 4.624 1.00 95.00 427 ILE A N 1
ATOM 3271 C CA . ILE A 1 427 ? -7.168 15.787 4.829 1.00 95.00 427 ILE A CA 1
ATOM 3272 C C . ILE A 1 427 ? -6.376 16.250 6.054 1.00 95.00 427 ILE A C 1
ATOM 3274 O O . ILE A 1 427 ? -6.249 15.522 7.035 1.00 95.00 427 ILE A O 1
ATOM 3278 N N . PHE A 1 428 ? -5.866 17.482 6.011 1.00 95.44 428 PHE A N 1
ATOM 3279 C CA . PHE A 1 428 ? -5.310 18.129 7.197 1.00 95.44 428 PHE A CA 1
ATOM 3280 C C . PHE A 1 428 ? -6.459 18.656 8.061 1.00 95.44 428 PHE A C 1
ATOM 3282 O O . PHE A 1 428 ? -7.263 19.465 7.595 1.00 95.44 428 PHE A O 1
ATOM 3289 N N . ASP A 1 429 ? -6.514 18.213 9.314 1.00 90.69 429 ASP A N 1
ATOM 3290 C CA . ASP A 1 429 ? -7.488 18.654 10.307 1.00 90.69 429 ASP A CA 1
ATOM 3291 C C . ASP A 1 429 ? -6.801 18.790 11.675 1.00 90.69 429 ASP A C 1
ATOM 3293 O O . ASP A 1 429 ? -6.489 17.801 12.344 1.00 90.69 429 ASP A O 1
ATOM 3297 N N . ALA A 1 430 ? -6.542 20.033 12.086 1.00 87.44 430 ALA A N 1
ATOM 3298 C CA . ALA A 1 430 ? -5.877 20.320 13.355 1.00 87.44 430 ALA A CA 1
ATOM 3299 C C . ALA A 1 430 ? -6.673 19.784 14.556 1.00 87.44 430 ALA A C 1
ATOM 3301 O O . ALA A 1 430 ? -6.075 19.329 15.530 1.00 87.44 430 ALA A O 1
ATOM 3302 N N . ASP A 1 431 ? -8.004 19.768 14.456 1.00 83.81 431 ASP A N 1
ATOM 3303 C CA . ASP A 1 431 ? -8.888 19.331 15.533 1.00 83.81 431 ASP A CA 1
ATOM 3304 C C . ASP A 1 431 ? -8.925 17.807 15.675 1.00 83.81 431 ASP A C 1
ATOM 3306 O O . ASP A 1 431 ? -9.225 17.297 16.752 1.00 83.81 431 ASP A O 1
ATOM 3310 N N . SER A 1 432 ? -8.585 17.077 14.610 1.00 81.56 432 SER A N 1
ATOM 3311 C CA . SER A 1 432 ? -8.378 15.624 14.642 1.00 81.56 432 SER A CA 1
ATOM 3312 C C . SER A 1 432 ? -6.989 15.242 15.183 1.00 81.56 432 SER A C 1
ATOM 3314 O O . SER A 1 432 ? -6.729 14.067 15.447 1.00 81.56 432 SER A O 1
ATOM 3316 N N . GLY A 1 433 ? -6.095 16.216 15.395 1.00 85.31 433 GLY A N 1
ATOM 3317 C CA . GLY A 1 433 ? -4.724 15.993 15.860 1.00 85.31 433 GLY A CA 1
ATOM 3318 C C . GLY A 1 433 ? -3.741 15.628 14.749 1.00 85.31 433 GLY A C 1
ATOM 3319 O O . GLY A 1 433 ? -2.764 14.930 15.018 1.00 85.31 433 GLY A O 1
ATOM 3320 N N . CYS A 1 434 ? -3.998 16.069 13.513 1.00 91.56 434 CYS A N 1
ATOM 3321 C CA . CYS A 1 434 ? -3.089 15.810 12.402 1.00 91.56 434 CYS A CA 1
ATOM 3322 C C . CYS A 1 434 ? -1.761 16.556 12.566 1.00 91.56 434 CYS A C 1
ATOM 3324 O O . CYS A 1 434 ? -1.729 17.741 12.917 1.00 91.56 434 CYS A O 1
ATOM 3326 N N . ASP A 1 435 ? -0.660 15.879 12.251 1.00 93.12 435 ASP A N 1
ATOM 3327 C CA . ASP A 1 435 ? 0.626 16.545 12.079 1.00 93.12 435 ASP A CA 1
ATOM 3328 C C . ASP A 1 435 ? 0.572 17.465 10.848 1.00 93.12 435 ASP A C 1
ATOM 3330 O O . ASP A 1 435 ? -0.134 17.202 9.877 1.00 93.12 435 ASP A O 1
ATOM 3334 N N . LYS A 1 436 ? 1.329 18.567 10.860 1.00 93.94 436 LYS A N 1
ATOM 3335 C CA . LYS A 1 436 ? 1.325 19.542 9.752 1.00 93.94 436 LYS A CA 1
ATOM 3336 C C . LYS A 1 436 ? 1.825 18.966 8.426 1.00 93.94 436 LYS A C 1
ATOM 3338 O O . LYS A 1 436 ? 1.563 19.556 7.382 1.00 93.94 436 LYS A O 1
ATOM 3343 N N . SER A 1 437 ? 2.589 17.877 8.465 1.00 94.81 437 SER A N 1
ATOM 3344 C CA . SER A 1 437 ? 3.016 17.151 7.269 1.00 94.81 437 SER A CA 1
ATOM 3345 C C . SER A 1 437 ? 1.913 16.266 6.685 1.00 94.81 437 SER A C 1
ATOM 3347 O O . SER A 1 437 ? 2.027 15.832 5.540 1.00 94.81 437 SER A O 1
ATOM 3349 N N . GLU A 1 438 ? 0.839 16.009 7.430 1.00 96.00 438 GLU A N 1
ATOM 3350 C CA . GLU A 1 438 ? -0.280 15.188 6.986 1.00 96.00 438 GLU A CA 1
ATOM 3351 C C . GLU A 1 438 ? -1.303 16.025 6.202 1.00 96.00 438 GLU A C 1
ATOM 3353 O O . GLU A 1 438 ? -1.570 17.176 6.550 1.00 96.00 438 GLU A O 1
ATOM 3358 N N . PRO A 1 439 ? -1.900 15.464 5.138 1.00 97.00 439 PRO A N 1
ATOM 3359 C CA . PRO A 1 439 ? -1.723 14.097 4.648 1.00 97.00 439 PRO A CA 1
ATOM 3360 C C . PRO A 1 439 ? -0.512 13.934 3.714 1.00 97.00 439 PRO A C 1
ATOM 3362 O O . PRO A 1 439 ? -0.185 12.816 3.339 1.00 97.00 439 PRO A O 1
ATOM 3365 N N . GLU A 1 440 ? 0.151 15.018 3.307 1.00 97.25 440 GLU A N 1
ATOM 3366 C CA . GLU A 1 440 ? 1.129 15.025 2.206 1.00 97.25 440 GLU A CA 1
ATOM 3367 C C . GLU A 1 440 ? 2.326 14.082 2.402 1.00 97.25 440 GLU A C 1
ATOM 3369 O O . GLU A 1 440 ? 2.837 13.537 1.424 1.00 97.25 440 GLU A O 1
ATOM 3374 N N . VAL A 1 441 ? 2.721 13.798 3.646 1.00 97.31 441 VAL A N 1
ATOM 3375 C CA . VAL A 1 441 ? 3.738 12.784 3.978 1.00 97.31 441 VAL A CA 1
ATOM 3376 C C . VAL A 1 441 ? 3.396 11.387 3.437 1.00 97.31 441 VAL A C 1
ATOM 3378 O O . VAL A 1 441 ? 4.295 10.609 3.120 1.00 97.31 441 VAL A O 1
ATOM 3381 N N . TYR A 1 442 ? 2.109 11.079 3.263 1.00 97.88 442 TYR A N 1
ATOM 3382 C CA . TYR A 1 442 ? 1.628 9.805 2.727 1.00 97.88 442 TYR A CA 1
ATOM 3383 C C . TYR A 1 442 ? 1.582 9.759 1.196 1.00 97.88 442 TYR A C 1
ATOM 3385 O O . TYR A 1 442 ? 1.400 8.685 0.625 1.00 97.88 442 TYR A O 1
ATOM 3393 N N . TYR A 1 443 ? 1.766 10.897 0.518 1.00 97.81 443 TYR A N 1
ATOM 3394 C CA . TYR A 1 443 ? 1.645 11.010 -0.937 1.00 97.81 443 TYR A CA 1
ATOM 3395 C C . TYR A 1 443 ? 2.914 11.606 -1.566 1.00 97.81 443 TYR A C 1
ATOM 3397 O O . TYR A 1 443 ? 2.851 12.665 -2.196 1.00 97.81 443 TYR A O 1
ATOM 3405 N N . PRO A 1 444 ? 4.082 10.942 -1.454 1.00 93.44 444 PRO A N 1
ATOM 3406 C CA . PRO A 1 444 ? 5.341 11.442 -2.014 1.00 93.44 444 PRO A CA 1
ATOM 3407 C C . PRO A 1 444 ? 5.295 11.700 -3.532 1.00 93.44 444 PRO A C 1
ATOM 3409 O O . PRO A 1 444 ? 5.993 12.587 -4.022 1.00 93.44 444 PRO A O 1
ATOM 3412 N N . SER A 1 445 ? 4.457 10.975 -4.285 1.00 89.19 445 SER A N 1
ATOM 3413 C CA . SER A 1 445 ? 4.236 11.215 -5.723 1.00 89.19 445 SER A CA 1
ATOM 3414 C C . SER A 1 445 ? 3.361 12.438 -6.023 1.00 89.19 445 SER A C 1
ATOM 3416 O O . SER A 1 445 ? 3.272 12.853 -7.177 1.00 89.19 445 SER A O 1
ATOM 3418 N N . LYS A 1 446 ? 2.702 13.011 -5.004 1.00 92.62 446 LYS A N 1
ATOM 3419 C CA . LYS A 1 446 ? 1.673 14.065 -5.093 1.00 92.62 446 LYS A CA 1
ATOM 3420 C C . LYS A 1 446 ? 0.398 13.656 -5.841 1.00 92.62 446 LYS A C 1
ATOM 3422 O O . LYS A 1 446 ? -0.463 14.496 -6.093 1.00 92.62 446 LYS A O 1
ATOM 3427 N N . ILE A 1 447 ? 0.255 12.378 -6.185 1.00 91.25 447 ILE A N 1
ATOM 3428 C CA . ILE A 1 447 ? -0.956 11.804 -6.774 1.00 91.25 447 ILE A CA 1
ATOM 3429 C C . ILE A 1 447 ? -1.735 11.113 -5.658 1.00 91.25 447 ILE A C 1
ATOM 3431 O O . ILE A 1 447 ? -1.160 10.319 -4.918 1.00 91.25 447 ILE A O 1
ATOM 3435 N N . ARG A 1 448 ? -3.039 11.381 -5.528 1.00 96.81 448 ARG A N 1
ATOM 3436 C CA . ARG A 1 448 ? -3.905 10.626 -4.609 1.00 96.81 448 ARG A CA 1
ATOM 3437 C C . ARG A 1 448 ? -4.140 9.225 -5.179 1.00 96.81 448 ARG A C 1
ATOM 3439 O O . ARG A 1 448 ? -4.649 9.086 -6.285 1.00 96.81 448 ARG A O 1
ATOM 3446 N N . ASN A 1 449 ? -3.755 8.199 -4.429 1.00 98.31 449 ASN A N 1
ATOM 3447 C CA . ASN A 1 449 ? -3.939 6.783 -4.774 1.00 98.31 449 ASN A CA 1
ATOM 3448 C C . ASN A 1 449 ? -4.682 6.004 -3.676 1.00 98.31 449 ASN A C 1
ATOM 3450 O O . ASN A 1 449 ? -4.729 4.780 -3.739 1.00 98.31 449 ASN A O 1
ATOM 3454 N N . TYR A 1 450 ? -5.194 6.698 -2.662 1.00 98.81 450 TYR A N 1
ATOM 3455 C CA . TYR A 1 450 ? -5.865 6.117 -1.509 1.00 98.81 450 TYR A CA 1
ATOM 3456 C C . TYR A 1 450 ? -7.356 6.413 -1.569 1.00 98.81 450 TYR A C 1
ATOM 3458 O O . TYR A 1 450 ? -7.745 7.539 -1.873 1.00 98.81 450 TYR A O 1
ATOM 3466 N N . PHE A 1 451 ? -8.162 5.412 -1.243 1.00 98.75 451 PHE A N 1
ATOM 3467 C CA . PHE A 1 451 ? -9.613 5.487 -1.200 1.00 98.75 451 PHE A CA 1
ATOM 3468 C C . PHE A 1 451 ? -10.103 4.752 0.046 1.00 98.75 451 PHE A C 1
ATOM 3470 O O . PHE A 1 451 ? -9.538 3.718 0.402 1.00 98.75 451 PHE A O 1
ATOM 3477 N N . ARG A 1 452 ? -11.152 5.237 0.710 1.00 97.44 452 ARG A N 1
ATOM 3478 C CA . ARG A 1 452 ? -11.718 4.563 1.891 1.00 97.44 452 ARG A CA 1
ATOM 3479 C C . ARG A 1 452 ? -13.229 4.446 1.804 1.00 97.44 452 ARG A C 1
ATOM 3481 O O . ARG A 1 452 ? -13.893 5.391 1.394 1.00 97.44 452 ARG A O 1
ATOM 3488 N N . LEU A 1 453 ? -13.768 3.312 2.240 1.00 97.12 453 LEU A N 1
ATOM 3489 C CA . LEU A 1 453 ? -15.214 3.075 2.282 1.00 97.12 453 LEU A CA 1
ATOM 3490 C C . LEU A 1 453 ? -15.842 3.336 3.654 1.00 97.12 453 LEU A C 1
ATOM 3492 O O . LEU A 1 453 ? -17.060 3.449 3.748 1.00 97.12 453 LEU A O 1
ATOM 3496 N N . ALA A 1 454 ? -15.027 3.462 4.701 1.00 93.75 454 ALA A N 1
ATOM 3497 C CA . ALA A 1 454 ? -15.476 3.893 6.018 1.00 93.75 454 ALA A CA 1
ATOM 3498 C C . ALA A 1 454 ? -15.404 5.425 6.135 1.00 93.75 454 ALA A C 1
ATOM 3500 O O . ALA A 1 454 ? -14.438 6.056 5.694 1.00 93.75 454 ALA A O 1
ATOM 3501 N N . ALA A 1 455 ? -16.436 6.030 6.726 1.00 93.12 455 ALA A N 1
ATOM 3502 C CA . ALA A 1 455 ? -16.488 7.472 6.952 1.00 93.12 455 ALA A CA 1
ATOM 3503 C C . ALA A 1 455 ? -15.461 7.911 8.013 1.00 93.12 455 ALA A C 1
ATOM 3505 O O . ALA A 1 455 ? -15.145 7.162 8.930 1.00 93.12 455 ALA A O 1
ATOM 3506 N N . ARG A 1 456 ? -14.944 9.140 7.900 1.00 93.56 456 ARG A N 1
ATOM 3507 C CA . ARG A 1 456 ? -13.848 9.641 8.751 1.00 93.56 456 ARG A CA 1
ATOM 3508 C C . ARG A 1 456 ? -14.232 9.821 10.228 1.00 93.56 456 ARG A C 1
ATOM 3510 O O . ARG A 1 456 ? -15.363 10.201 10.540 1.00 93.56 456 ARG A O 1
ATOM 3517 N N . ASP A 1 457 ? -13.232 9.720 11.106 1.00 89.50 457 ASP A N 1
ATOM 3518 C CA . ASP A 1 457 ? -13.321 9.946 12.558 1.00 89.50 457 ASP A CA 1
ATOM 3519 C C . ASP A 1 457 ? -13.925 11.308 12.910 1.00 89.50 457 ASP A C 1
ATOM 3521 O O . ASP A 1 457 ? -14.702 11.418 13.855 1.00 89.50 457 ASP A O 1
ATOM 3525 N N . ASN A 1 458 ? -13.628 12.364 12.145 1.00 90.81 458 ASN A N 1
ATOM 3526 C CA . ASN A 1 458 ? -14.186 13.687 12.432 1.00 90.81 458 ASN A CA 1
ATOM 3527 C C . ASN A 1 458 ? -15.711 13.758 12.244 1.00 90.81 458 ASN A C 1
ATOM 3529 O O . ASN A 1 458 ? -16.378 14.587 12.868 1.00 90.81 458 ASN A O 1
ATOM 3533 N N . LEU A 1 459 ? -16.278 12.883 11.411 1.00 94.31 459 LEU A N 1
ATOM 3534 C CA . LEU A 1 459 ? -17.721 12.714 11.266 1.00 94.31 459 LEU A CA 1
ATOM 3535 C C . LEU A 1 459 ? -18.262 11.774 12.349 1.00 94.31 459 LEU A C 1
ATOM 3537 O O . LEU A 1 459 ? -19.269 12.093 12.981 1.00 94.31 459 LEU A O 1
ATOM 3541 N N . GLN A 1 460 ? -17.566 10.672 12.631 1.00 94.88 460 GLN A N 1
ATOM 3542 C CA . GLN A 1 460 ? -17.967 9.716 13.665 1.00 94.88 460 GLN A CA 1
ATOM 3543 C C . GLN A 1 460 ? -17.953 10.330 15.067 1.00 94.88 460 GLN A C 1
ATOM 3545 O O . GLN A 1 460 ? -18.911 10.172 15.814 1.00 94.88 460 GLN A O 1
ATOM 3550 N N . GLY A 1 461 ? -16.928 11.107 15.417 1.00 94.94 461 GLY A N 1
ATOM 3551 C CA . GLY A 1 461 ? -16.836 11.826 16.687 1.00 94.94 461 GLY A CA 1
ATOM 3552 C C . GLY A 1 461 ? -17.980 12.826 16.872 1.00 94.94 461 GLY A C 1
ATOM 3553 O O . GLY A 1 461 ? -18.538 12.925 17.965 1.00 94.94 461 GLY A O 1
ATOM 3554 N N . LYS A 1 462 ? -18.412 13.500 15.794 1.00 94.88 462 LYS A N 1
ATOM 3555 C CA . LYS A 1 462 ? -19.617 14.352 15.800 1.00 94.88 462 LYS A CA 1
ATOM 3556 C C . LYS A 1 462 ? -20.895 13.537 15.989 1.00 94.88 462 LYS A C 1
ATOM 3558 O O . LYS A 1 462 ? -21.772 13.966 16.742 1.00 94.88 462 LYS A O 1
ATOM 3563 N N . ALA A 1 463 ? -21.013 12.380 15.337 1.00 96.12 463 ALA A N 1
ATOM 3564 C CA . ALA A 1 463 ? -22.147 11.472 15.512 1.00 96.12 463 ALA A CA 1
ATOM 3565 C C . ALA A 1 463 ? -22.221 10.938 16.946 1.00 96.12 463 ALA A C 1
ATOM 3567 O O . ALA A 1 463 ? -23.278 11.007 17.571 1.00 96.12 463 ALA A O 1
ATOM 3568 N N . LEU A 1 464 ? -21.087 10.513 17.502 1.00 96.75 464 LEU A N 1
ATOM 3569 C CA . LEU A 1 464 ? -20.962 10.035 18.872 1.00 96.75 464 LEU A CA 1
ATOM 3570 C C . LEU A 1 464 ? -21.317 11.131 19.886 1.00 96.75 464 LEU A C 1
ATOM 3572 O O . LEU A 1 464 ? -22.124 10.895 20.781 1.00 96.75 464 LEU A O 1
ATOM 3576 N N . ALA A 1 465 ? -20.802 12.352 19.714 1.00 97.00 465 ALA A N 1
ATOM 3577 C CA . ALA A 1 465 ? -21.156 13.493 20.561 1.00 97.00 465 ALA A CA 1
ATOM 3578 C C . ALA A 1 465 ? -22.646 13.854 20.460 1.00 97.00 465 ALA A C 1
ATOM 3580 O O . ALA A 1 465 ? -23.302 14.092 21.476 1.00 97.00 465 ALA A O 1
ATOM 3581 N N . SER A 1 466 ? -23.214 13.819 19.253 1.00 96.38 466 SER A N 1
ATOM 3582 C CA . SER A 1 466 ? -24.649 14.043 19.037 1.00 96.38 466 SER A CA 1
ATOM 3583 C C . SER A 1 466 ? -25.496 12.972 19.724 1.00 96.38 466 SER A C 1
ATOM 3585 O O . SER A 1 466 ? -26.512 13.295 20.341 1.00 96.38 466 SER A O 1
ATOM 3587 N N . PHE A 1 467 ? -25.060 11.711 19.683 1.00 97.50 467 PHE A N 1
ATOM 3588 C CA . PHE A 1 467 ? -25.737 10.615 20.364 1.00 97.50 467 PHE A CA 1
ATOM 3589 C C . PHE A 1 467 ? -25.693 10.772 21.885 1.00 97.50 467 PHE A C 1
ATOM 3591 O O . PHE A 1 467 ? -26.741 10.757 22.530 1.00 97.50 467 PHE A O 1
ATOM 3598 N N . VAL A 1 468 ? -24.506 11.004 22.454 1.00 97.69 468 VAL A N 1
ATOM 3599 C CA . VAL A 1 468 ? -24.326 11.246 23.895 1.00 97.69 468 VAL A CA 1
ATOM 3600 C C . VAL A 1 468 ? -25.219 12.397 24.359 1.00 97.69 468 VAL A C 1
ATOM 3602 O O . VAL A 1 468 ? -25.927 12.273 25.359 1.00 97.69 468 VAL A O 1
ATOM 3605 N N . LYS A 1 469 ? -25.269 13.489 23.586 1.00 96.38 469 LYS A N 1
ATOM 3606 C CA . LYS A 1 469 ? -26.160 14.618 23.857 1.00 96.38 469 LYS A CA 1
ATOM 3607 C C . LYS A 1 469 ? -27.639 14.237 23.793 1.00 96.38 469 LYS A C 1
ATOM 3609 O O . LYS A 1 469 ? -28.414 14.695 24.631 1.00 96.38 469 LYS A O 1
ATOM 3614 N N . SER A 1 470 ? -28.040 13.422 22.818 1.00 96.56 470 SER A N 1
ATOM 3615 C CA . SER A 1 470 ? -29.437 12.997 22.650 1.00 96.56 470 SER A CA 1
ATOM 3616 C C . SER A 1 470 ? -29.968 12.195 23.843 1.00 96.56 470 SER A C 1
ATOM 3618 O O . SER A 1 470 ? -31.158 12.254 24.137 1.00 96.56 470 SER A O 1
ATOM 3620 N N . LEU A 1 471 ? -29.078 11.516 24.576 1.00 96.69 471 LEU A N 1
ATOM 3621 C CA . LEU A 1 471 ? -29.401 10.801 25.811 1.00 96.69 471 LEU A CA 1
ATOM 3622 C C . LEU A 1 471 ? -29.458 11.713 27.051 1.00 96.69 471 LEU A C 1
ATOM 3624 O O . LEU A 1 471 ? -29.813 11.254 28.133 1.00 96.69 471 LEU A O 1
ATOM 3628 N N . GLY A 1 472 ? -29.146 13.004 26.902 1.00 96.44 472 GLY A N 1
ATOM 3629 C CA . GLY A 1 472 ? -29.279 14.015 27.952 1.00 96.44 472 GLY A CA 1
ATOM 3630 C C . GLY A 1 472 ? -28.060 14.191 28.860 1.00 96.44 472 GLY A C 1
ATOM 3631 O O . GLY A 1 472 ? -28.146 14.976 29.804 1.00 96.44 472 GLY A O 1
ATOM 3632 N N . PHE A 1 473 ? -26.940 13.518 28.576 1.00 97.06 473 PHE A N 1
ATOM 3633 C CA . PHE A 1 473 ? -25.709 13.643 29.362 1.00 97.06 473 PHE A CA 1
ATOM 3634 C C . PHE A 1 473 ? -25.026 14.998 29.160 1.00 97.06 473 PHE A C 1
ATOM 3636 O O . PHE A 1 473 ? -25.171 15.634 28.111 1.00 97.06 473 PHE A O 1
ATOM 3643 N N . LYS A 1 474 ? -24.282 15.441 30.177 1.00 94.81 474 LYS A N 1
ATOM 3644 C CA . LYS A 1 474 ? -23.565 16.721 30.195 1.00 94.81 474 LYS A CA 1
ATOM 3645 C C . LYS A 1 474 ? -22.092 16.571 30.548 1.00 94.81 474 LYS A C 1
ATOM 3647 O O . LYS A 1 474 ? -21.277 17.095 29.801 1.00 94.81 474 LYS A O 1
ATOM 3652 N N . SER A 1 475 ? -21.745 15.884 31.637 1.00 97.75 475 SER A N 1
ATOM 3653 C CA . SER A 1 475 ? -20.358 15.767 32.113 1.00 97.75 475 SER A CA 1
ATOM 3654 C C . SER A 1 475 ? -19.693 14.478 31.626 1.00 97.75 475 SER A C 1
ATOM 3656 O O . SER A 1 475 ? -20.054 13.369 32.027 1.00 97.75 475 SER A O 1
ATOM 3658 N N . ILE A 1 476 ? -18.711 14.620 30.738 1.00 98.44 476 ILE A N 1
ATOM 3659 C CA . ILE A 1 476 ? -18.103 13.509 30.005 1.00 98.44 476 ILE A CA 1
ATOM 3660 C C . ILE A 1 476 ? -16.647 13.325 30.419 1.00 98.44 476 ILE A C 1
ATOM 3662 O O . ILE A 1 476 ? -15.863 14.276 30.418 1.00 98.44 476 ILE A O 1
ATOM 3666 N N . TYR A 1 477 ? -16.277 12.085 30.726 1.00 98.50 477 TYR A N 1
ATOM 3667 C CA . TYR A 1 477 ? -14.886 11.676 30.888 1.00 98.50 477 TYR A CA 1
ATOM 3668 C C . TYR A 1 477 ? -14.405 11.012 29.597 1.00 98.50 477 TYR A C 1
ATOM 3670 O O . TYR A 1 477 ? -15.028 10.058 29.130 1.00 98.50 477 TYR A O 1
ATOM 3678 N N . VAL A 1 478 ? -13.305 11.495 29.023 1.00 98.44 478 VAL A N 1
ATOM 3679 C CA . VAL A 1 478 ? -12.766 10.977 27.755 1.00 98.44 478 VAL A CA 1
ATOM 3680 C C . VAL A 1 478 ? -11.515 10.137 28.009 1.00 98.44 478 VAL A C 1
ATOM 3682 O O . VAL A 1 478 ? -10.622 10.545 28.749 1.00 98.44 478 VAL A O 1
ATOM 3685 N N . ILE A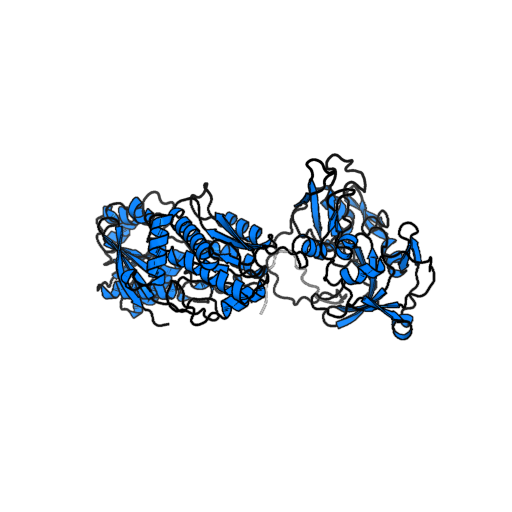 1 479 ? -11.440 8.964 27.390 1.00 98.19 479 ILE A N 1
ATOM 3686 C CA . ILE A 1 479 ? -10.294 8.056 27.449 1.00 98.19 479 ILE A CA 1
ATOM 3687 C C . ILE A 1 479 ? -9.838 7.756 26.020 1.00 98.19 479 ILE A C 1
ATOM 3689 O O . ILE A 1 479 ? -10.685 7.536 25.157 1.00 98.19 479 ILE A O 1
ATOM 3693 N N . ASP A 1 480 ? -8.533 7.710 25.763 1.00 96.88 480 ASP A N 1
ATOM 3694 C CA . ASP A 1 480 ? -7.987 7.114 24.538 1.00 96.88 480 ASP A CA 1
ATOM 3695 C C . ASP A 1 480 ? -6.950 6.019 24.815 1.00 96.88 480 ASP A C 1
ATOM 3697 O O . ASP A 1 480 ? -6.374 5.952 25.897 1.00 96.88 480 ASP A O 1
ATOM 3701 N N . ASP A 1 481 ? -6.738 5.121 23.857 1.00 94.38 481 ASP A N 1
ATOM 3702 C CA . ASP A 1 481 ? -5.801 3.993 23.974 1.00 94.38 481 ASP A CA 1
ATOM 3703 C C . ASP A 1 481 ? -4.364 4.312 23.526 1.00 94.38 481 ASP A C 1
ATOM 3705 O O . ASP A 1 481 ? -3.556 3.409 23.291 1.00 94.38 481 ASP A O 1
ATOM 3709 N N . SER A 1 482 ? -4.044 5.600 23.370 1.00 91.88 482 SER A N 1
ATOM 3710 C CA . SER A 1 482 ? -2.782 6.101 22.813 1.00 91.88 482 SER A CA 1
ATOM 3711 C C . SER A 1 482 ? -2.472 5.656 21.371 1.00 91.88 482 SER A C 1
ATOM 3713 O O . SER A 1 482 ? -1.411 6.001 20.843 1.00 91.88 482 SER A O 1
ATOM 3715 N N . GLN A 1 483 ? -3.358 4.908 20.700 1.00 88.50 483 GLN A N 1
ATOM 3716 C CA . GLN A 1 483 ? -3.202 4.563 19.289 1.00 88.50 483 GLN A CA 1
ATOM 3717 C C . GLN A 1 483 ? -3.689 5.711 18.406 1.00 88.50 483 GLN A C 1
ATOM 3719 O O . GLN A 1 483 ? -4.534 6.520 18.781 1.00 88.50 483 GLN A O 1
ATOM 3724 N N . ILE A 1 484 ? -3.195 5.744 17.169 1.00 87.25 484 ILE A N 1
ATOM 3725 C CA . ILE A 1 484 ? -3.512 6.801 16.196 1.00 87.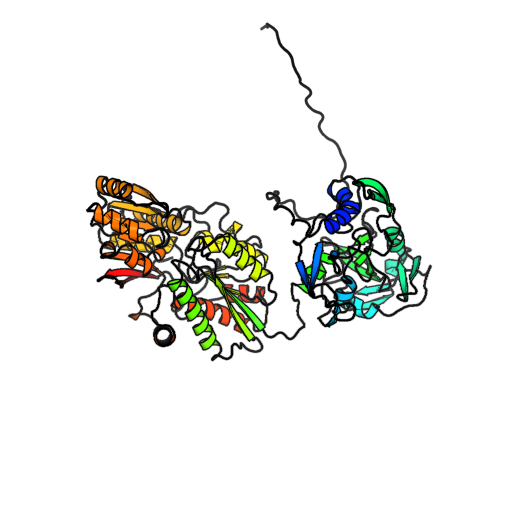25 484 ILE A CA 1
ATOM 3726 C C . ILE A 1 484 ? -5.024 6.940 15.960 1.00 87.25 484 ILE A C 1
ATOM 3728 O O . ILE A 1 484 ? -5.531 8.055 15.869 1.00 87.25 484 ILE A O 1
ATOM 3732 N N . TYR A 1 485 ? -5.739 5.816 15.871 1.00 89.75 485 TYR A N 1
ATOM 3733 C CA . TYR A 1 485 ? -7.198 5.816 15.753 1.00 89.75 485 TYR A CA 1
ATOM 3734 C C . TYR A 1 485 ? -7.868 6.312 17.042 1.00 89.75 485 TYR A C 1
ATOM 3736 O O . TYR A 1 485 ? -8.663 7.245 16.986 1.00 89.75 485 TYR A O 1
ATOM 3744 N N . GLY A 1 486 ? -7.504 5.753 18.201 1.00 93.06 486 GLY A N 1
ATOM 3745 C CA . GLY A 1 486 ? -8.137 6.114 19.465 1.00 93.06 486 GLY A CA 1
ATOM 3746 C C . GLY A 1 486 ? -7.984 7.592 19.817 1.00 93.06 486 GLY A C 1
ATOM 3747 O O . GLY A 1 486 ? -8.965 8.259 20.154 1.00 93.06 486 GLY A O 1
ATOM 3748 N N . ILE A 1 487 ? -6.782 8.140 19.618 1.00 92.00 487 ILE A N 1
ATOM 3749 C CA . ILE A 1 487 ? -6.507 9.575 19.759 1.00 92.00 487 ILE A CA 1
ATOM 3750 C C . ILE A 1 487 ? -7.363 10.392 18.782 1.00 92.00 487 ILE A C 1
ATOM 3752 O O . ILE A 1 487 ? -7.958 11.389 19.188 1.00 92.00 487 ILE A O 1
ATOM 3756 N N . GLY A 1 488 ? -7.446 9.979 17.512 1.00 90.00 488 GLY A N 1
ATOM 3757 C CA . GLY A 1 488 ? -8.210 10.680 16.475 1.00 90.00 488 GLY A CA 1
ATOM 3758 C C . GLY A 1 488 ? -9.706 10.770 16.787 1.00 90.00 488 GLY A C 1
ATOM 3759 O O . GLY A 1 488 ? -10.295 11.853 16.700 1.00 90.00 488 GLY A O 1
ATOM 3760 N N . LEU A 1 489 ? -10.312 9.665 17.228 1.00 94.12 489 LEU A N 1
ATOM 3761 C CA . LEU A 1 489 ? -11.719 9.632 17.623 1.00 94.12 489 LEU A CA 1
ATOM 3762 C C . LEU A 1 489 ? -11.971 10.446 18.901 1.00 94.12 489 LEU A C 1
ATOM 3764 O O . LEU A 1 489 ? -12.908 11.247 18.946 1.00 94.12 489 LEU A O 1
ATOM 3768 N N . ALA A 1 490 ? -11.121 10.300 19.924 1.00 96.19 490 ALA A N 1
ATOM 3769 C CA . ALA A 1 490 ? -11.240 11.058 21.170 1.00 96.19 490 ALA A CA 1
ATOM 3770 C C . ALA A 1 490 ? -11.079 12.570 20.950 1.00 96.19 490 ALA A C 1
ATOM 3772 O O . ALA A 1 490 ? -11.820 13.361 21.540 1.00 96.19 490 ALA A O 1
ATOM 3773 N N . ASN A 1 491 ? -10.159 12.981 20.071 1.00 95.06 491 ASN A N 1
ATOM 3774 C CA . ASN A 1 491 ? -10.003 14.366 19.627 1.00 95.06 491 ASN A CA 1
ATOM 3775 C C . ASN A 1 491 ? -11.267 14.864 18.922 1.00 95.06 491 ASN A C 1
ATOM 3777 O O . ASN A 1 491 ? -11.840 15.871 19.328 1.00 95.06 491 ASN A O 1
ATOM 3781 N N . SER A 1 492 ? -11.753 14.113 17.933 1.00 94.19 492 SER A N 1
ATOM 3782 C CA . SER A 1 492 ? -12.944 14.469 17.155 1.00 94.19 492 SER A CA 1
ATOM 3783 C C . SER A 1 492 ? -14.186 14.641 18.034 1.00 94.19 492 SER A C 1
ATOM 3785 O O . SER A 1 492 ? -14.928 15.615 17.886 1.00 94.19 492 SER A O 1
ATOM 3787 N N . PHE A 1 493 ? -14.395 13.731 18.992 1.00 96.81 493 PHE A N 1
ATOM 3788 C CA . PHE A 1 493 ? -15.448 13.861 19.998 1.00 96.81 493 PHE A CA 1
ATOM 3789 C C . PHE A 1 493 ? -15.244 15.112 20.862 1.00 96.81 493 PHE A C 1
ATOM 3791 O O . PHE A 1 493 ? -16.171 15.906 21.032 1.00 96.81 493 PHE A O 1
ATOM 3798 N N . SER A 1 494 ? -14.029 15.304 21.387 1.00 96.50 494 SER A N 1
ATOM 3799 C CA . SER A 1 494 ? -13.703 16.414 22.292 1.00 96.50 494 SER A CA 1
ATOM 3800 C C . SER A 1 494 ? -13.904 17.780 21.634 1.00 96.50 494 SER A C 1
ATOM 3802 O O . SER A 1 494 ? -14.371 18.711 22.282 1.00 96.50 494 SER A O 1
ATOM 3804 N N . THR A 1 495 ? -13.613 17.892 20.339 1.00 94.75 495 THR A N 1
ATOM 3805 C CA . THR A 1 495 ? -13.842 19.106 19.546 1.00 94.75 495 THR A CA 1
ATOM 3806 C C . THR A 1 495 ? -15.332 19.362 19.315 1.00 94.75 495 THR A C 1
ATOM 3808 O O . THR A 1 495 ? -15.788 20.502 19.401 1.00 94.75 495 THR A O 1
ATOM 3811 N N . ALA A 1 496 ? -16.121 18.320 19.036 1.00 94.38 496 ALA A N 1
ATOM 3812 C CA . ALA A 1 496 ? -17.556 18.458 18.775 1.00 94.38 496 ALA A CA 1
ATOM 3813 C C . ALA A 1 496 ? -18.383 18.735 20.047 1.00 94.38 496 ALA A C 1
ATOM 3815 O O . ALA A 1 496 ? -19.416 19.408 19.988 1.00 94.38 496 ALA A O 1
ATOM 3816 N N . ALA A 1 497 ? -17.936 18.220 21.193 1.00 96.19 497 ALA A N 1
ATOM 3817 C CA . ALA A 1 497 ? -18.663 18.224 22.459 1.00 96.19 497 ALA A CA 1
ATOM 3818 C C . ALA A 1 497 ? -19.118 19.624 22.947 1.00 96.19 497 ALA A C 1
ATOM 3820 O O . ALA A 1 497 ? -20.315 19.781 23.223 1.00 96.19 497 ALA A O 1
ATOM 3821 N N . PRO A 1 498 ? -18.260 20.668 22.997 1.00 94.06 498 PRO A N 1
ATOM 3822 C CA . PRO A 1 498 ? -18.650 21.982 23.512 1.00 94.06 498 PRO A CA 1
ATOM 3823 C C . PRO A 1 498 ? -19.805 22.631 22.743 1.00 94.06 498 PRO A C 1
ATOM 3825 O O . PRO A 1 498 ? -20.707 23.205 23.352 1.00 94.06 498 PRO A O 1
ATOM 3828 N N . ALA A 1 499 ? -19.831 22.492 21.412 1.00 94.38 499 ALA A N 1
ATOM 3829 C CA . ALA A 1 499 ? -20.892 23.050 20.569 1.00 94.38 499 ALA A CA 1
ATOM 3830 C C . ALA A 1 499 ? -22.267 22.406 20.833 1.00 94.38 499 ALA A C 1
ATOM 3832 O O . ALA A 1 499 ? -23.304 23.009 20.559 1.00 94.38 499 ALA A O 1
ATOM 3833 N N . LEU A 1 500 ? -22.280 21.198 21.400 1.00 95.69 500 LEU A N 1
ATOM 3834 C CA . LEU A 1 500 ? -23.482 20.461 21.796 1.00 95.69 500 LEU A CA 1
ATOM 3835 C C . LEU A 1 500 ? -23.828 20.660 23.285 1.00 95.69 500 LEU A C 1
ATOM 3837 O O . LEU A 1 500 ? -24.816 20.111 23.788 1.00 95.69 500 LEU A O 1
ATOM 3841 N N . GLY A 1 501 ? -23.041 21.465 24.006 1.00 95.94 501 GLY A N 1
ATOM 3842 C CA . GLY A 1 501 ? -23.188 21.689 25.443 1.00 95.94 501 GLY A CA 1
ATOM 3843 C C . GLY A 1 501 ? -22.834 20.457 26.277 1.00 95.94 501 GLY A C 1
ATOM 3844 O O . GLY A 1 501 ? -23.496 20.212 27.286 1.00 95.94 501 GLY A O 1
ATOM 3845 N N . LEU A 1 502 ? -21.863 19.665 25.816 1.00 98.19 502 LEU A N 1
ATOM 3846 C CA . LEU A 1 502 ? -21.205 18.617 26.593 1.00 98.19 502 LEU A CA 1
ATOM 3847 C C . LEU A 1 502 ? -19.926 19.199 27.212 1.00 98.19 502 LEU A C 1
ATOM 3849 O O . LEU A 1 502 ? -19.107 19.798 26.516 1.00 98.19 502 LEU A O 1
ATOM 3853 N N . GLU A 1 503 ? -19.764 19.026 28.517 1.00 97.56 503 GLU A N 1
ATOM 3854 C CA . GLU A 1 503 ? -18.601 19.448 29.290 1.00 97.56 503 GLU A CA 1
ATOM 3855 C C . GLU A 1 503 ? -17.627 18.277 29.436 1.00 97.56 503 GLU A C 1
ATOM 3857 O O . GLU A 1 503 ? -17.988 17.213 29.940 1.00 97.56 503 GLU A O 1
ATOM 3862 N N . LEU A 1 504 ? -16.377 18.472 29.018 1.00 97.31 504 LEU A N 1
ATOM 3863 C CA . LEU A 1 504 ? -15.315 17.486 29.208 1.00 97.31 504 LEU A CA 1
ATOM 3864 C C . LEU A 1 504 ? -14.679 17.707 30.581 1.00 97.31 504 LEU A C 1
ATOM 3866 O O . LEU A 1 504 ? -13.911 18.652 30.757 1.00 97.31 504 LEU A O 1
ATOM 3870 N N . ILE A 1 505 ? -14.999 16.854 31.554 1.00 96.38 505 ILE A N 1
ATOM 3871 C CA . ILE A 1 505 ? -14.519 17.041 32.933 1.00 96.38 505 ILE A CA 1
ATOM 3872 C C . ILE A 1 505 ? -13.087 16.541 33.134 1.00 96.38 505 ILE A C 1
ATOM 3874 O O . ILE A 1 505 ? -12.375 17.031 34.008 1.00 96.38 505 ILE A O 1
ATOM 3878 N N . ALA A 1 506 ? -12.658 15.578 32.317 1.00 96.19 506 ALA A N 1
ATOM 3879 C CA . ALA A 1 506 ? -11.281 15.114 32.251 1.00 96.19 506 ALA A CA 1
ATOM 3880 C C . ALA A 1 506 ? -11.020 14.321 30.974 1.00 96.19 506 ALA A C 1
ATOM 3882 O O . ALA A 1 506 ? -11.939 13.828 30.310 1.00 96.19 506 ALA A O 1
ATOM 3883 N N . ARG A 1 507 ? -9.728 14.178 30.677 1.00 95.56 507 ARG A N 1
ATOM 3884 C CA . ARG A 1 507 ? -9.224 13.342 29.602 1.00 95.56 507 ARG A CA 1
ATOM 3885 C C . ARG A 1 507 ? -7.983 12.582 30.050 1.00 95.56 507 ARG A C 1
ATOM 3887 O O . ARG A 1 507 ? -7.067 13.186 30.607 1.00 95.56 507 ARG A O 1
ATOM 3894 N N . ASN A 1 508 ? -7.938 11.289 29.748 1.00 95.31 508 ASN A N 1
ATOM 3895 C CA . ASN A 1 508 ? -6.806 10.419 30.044 1.00 95.31 508 ASN A CA 1
ATOM 3896 C C . ASN A 1 508 ? -6.477 9.509 28.858 1.00 95.31 508 ASN A C 1
ATOM 3898 O O . ASN A 1 508 ? -7.347 9.183 28.059 1.00 95.31 508 ASN A O 1
ATOM 3902 N N . SER A 1 509 ? -5.229 9.063 28.786 1.00 94.94 509 SER A N 1
ATOM 3903 C CA . SER A 1 509 ? -4.803 8.018 27.855 1.00 94.94 509 SER A CA 1
ATOM 3904 C C . SER A 1 509 ? -4.405 6.776 28.645 1.00 94.94 509 SER A C 1
ATOM 3906 O O . SER A 1 509 ? -3.837 6.899 29.734 1.00 94.94 509 SER A O 1
ATOM 3908 N N . ILE A 1 510 ? -4.704 5.597 28.107 1.00 93.75 510 ILE A N 1
ATOM 3909 C CA . ILE A 1 510 ? -4.256 4.306 28.632 1.00 93.75 510 ILE A CA 1
ATOM 3910 C C . ILE A 1 510 ? -3.226 3.671 27.707 1.00 93.75 510 ILE A C 1
ATOM 3912 O O . ILE A 1 510 ? -3.103 4.036 26.535 1.00 93.75 510 ILE A O 1
ATOM 3916 N N . SER A 1 511 ? -2.516 2.681 28.239 1.00 83.56 511 SER A N 1
ATOM 3917 C CA . SER A 1 511 ? -1.716 1.753 27.451 1.00 83.56 511 SER A CA 1
ATOM 3918 C C . SER A 1 511 ? -2.331 0.353 27.471 1.00 83.56 511 SER A C 1
ATOM 3920 O O . SER A 1 511 ? -2.805 -0.121 28.506 1.00 83.56 511 SER A O 1
ATOM 3922 N N . GLY A 1 512 ? -2.310 -0.346 26.335 1.00 77.81 512 GLY A N 1
ATOM 3923 C CA . GLY A 1 512 ? -2.876 -1.694 26.216 1.00 77.81 512 GLY A CA 1
ATOM 3924 C C . GLY A 1 512 ? -2.062 -2.808 26.883 1.00 77.81 512 GLY A C 1
ATOM 3925 O O . GLY A 1 512 ? -2.320 -3.977 26.616 1.00 77.81 512 GLY A O 1
ATOM 3926 N N . TRP A 1 513 ? -1.076 -2.497 27.731 1.00 76.69 513 TRP A N 1
ATOM 3927 C CA . TRP A 1 513 ? -0.252 -3.478 28.462 1.00 76.69 513 TRP A CA 1
ATOM 3928 C C . TRP A 1 513 ? -0.323 -3.315 29.985 1.00 76.69 513 TRP A C 1
ATOM 3930 O O . TRP A 1 513 ? 0.454 -3.932 30.717 1.00 76.69 513 TRP A O 1
ATOM 3940 N N . GLU A 1 514 ? -1.240 -2.487 30.481 1.00 84.81 514 GLU A N 1
ATOM 3941 C CA . GLU A 1 514 ? -1.509 -2.393 31.914 1.00 84.81 514 GLU A CA 1
ATOM 3942 C C . GLU A 1 514 ? -2.067 -3.720 32.449 1.00 84.81 514 GLU A C 1
ATOM 3944 O O . GLU A 1 514 ? -2.801 -4.432 31.765 1.00 84.81 514 GLU A O 1
ATOM 3949 N N . SER A 1 515 ? -1.691 -4.081 33.680 1.00 85.62 515 SER A N 1
ATOM 3950 C CA . SER A 1 515 ? -2.175 -5.308 34.330 1.00 85.62 515 SER A CA 1
ATOM 3951 C C . SER A 1 515 ? -3.623 -5.189 34.821 1.00 85.62 515 SER A C 1
ATOM 3953 O O . SER A 1 515 ? -4.344 -6.189 34.923 1.00 85.62 515 SER A O 1
ATOM 3955 N N . ASP A 1 516 ? -4.020 -3.971 35.195 1.00 91.62 516 ASP A N 1
ATOM 3956 C CA . ASP A 1 516 ? -5.381 -3.563 35.532 1.00 91.62 516 ASP A CA 1
ATOM 3957 C C . ASP A 1 516 ? -5.524 -2.037 35.429 1.00 91.62 516 ASP A C 1
ATOM 3959 O O . ASP A 1 516 ? -4.527 -1.318 35.412 1.00 91.62 516 ASP A O 1
ATOM 3963 N N . TYR A 1 517 ? -6.768 -1.560 35.401 1.00 95.94 517 TYR A N 1
ATOM 3964 C CA . TYR A 1 517 ? -7.123 -0.142 35.316 1.00 95.94 517 TYR A CA 1
ATOM 3965 C C . TYR A 1 517 ? -7.764 0.384 36.612 1.00 95.94 517 TYR A C 1
ATOM 3967 O O . TYR A 1 517 ? -8.493 1.379 36.601 1.00 95.94 517 TYR A O 1
ATOM 3975 N N . LYS A 1 518 ? -7.515 -0.251 37.769 1.00 95.56 518 LYS A N 1
ATOM 3976 C CA . LYS A 1 518 ? -8.193 0.100 39.037 1.00 95.56 518 LYS A CA 1
ATOM 3977 C C . LYS A 1 518 ? -7.858 1.510 39.521 1.00 95.56 518 LYS A C 1
ATOM 3979 O O . LYS A 1 518 ? -8.716 2.198 40.071 1.00 95.56 518 LYS A O 1
ATOM 3984 N N . SER A 1 519 ? -6.614 1.948 39.327 1.00 95.56 519 SER A N 1
ATOM 3985 C CA . SER A 1 519 ? -6.180 3.305 39.692 1.00 95.56 519 SER A CA 1
ATOM 3986 C C . SER A 1 519 ? -6.918 4.370 38.871 1.00 95.56 519 SER A C 1
ATOM 3988 O O . SER A 1 519 ? -7.451 5.342 39.420 1.00 95.56 519 SER A O 1
ATOM 3990 N N . LEU A 1 520 ? -7.039 4.132 37.561 1.00 96.00 520 LEU A N 1
ATOM 3991 C CA . LEU A 1 520 ? -7.818 4.980 36.667 1.00 96.00 520 LEU A CA 1
ATOM 3992 C C . LEU A 1 520 ? -9.303 4.959 37.053 1.00 96.00 520 LEU A C 1
ATOM 3994 O O . LEU A 1 520 ? -9.909 6.018 37.192 1.00 96.00 520 LEU A O 1
ATOM 3998 N N . ALA A 1 521 ? -9.871 3.786 37.339 1.00 97.25 521 ALA A N 1
ATOM 3999 C CA . ALA A 1 521 ? -11.253 3.659 37.796 1.00 97.25 521 ALA A CA 1
ATOM 4000 C C . ALA A 1 521 ? -11.525 4.456 39.088 1.00 97.25 521 ALA A C 1
ATOM 4002 O O . ALA A 1 521 ? -12.547 5.130 39.191 1.00 97.25 521 ALA A O 1
ATOM 4003 N N . ASN A 1 522 ? -10.603 4.462 40.056 1.00 96.62 522 ASN A N 1
ATOM 4004 C CA . ASN A 1 522 ? -10.733 5.293 41.259 1.00 96.62 522 ASN A CA 1
ATOM 4005 C C . ASN A 1 522 ? -10.678 6.796 40.945 1.00 96.62 522 ASN A C 1
ATOM 4007 O O . ASN A 1 522 ? -11.433 7.570 41.535 1.00 96.62 522 ASN A O 1
ATOM 4011 N N . THR A 1 523 ? -9.834 7.203 39.994 1.00 96.56 523 THR A N 1
ATOM 4012 C CA . THR A 1 523 ? -9.774 8.592 39.507 1.00 96.56 523 THR A CA 1
ATOM 4013 C C . THR A 1 523 ? -11.094 9.007 38.856 1.00 96.56 523 THR A C 1
ATOM 4015 O O . THR A 1 523 ? -11.662 10.033 39.226 1.00 96.56 523 THR A O 1
ATOM 4018 N N . ILE A 1 524 ? -11.630 8.179 37.953 1.00 97.62 524 ILE A N 1
ATOM 4019 C CA . ILE A 1 524 ? -12.930 8.404 37.303 1.00 97.62 524 ILE A CA 1
ATOM 4020 C C . ILE A 1 524 ? -14.036 8.512 38.359 1.00 97.62 524 ILE A C 1
ATOM 4022 O O . ILE A 1 524 ? -14.858 9.426 38.315 1.00 97.62 524 ILE A O 1
ATOM 4026 N N . LYS A 1 525 ? -14.033 7.619 39.356 1.00 96.94 525 LYS A N 1
ATOM 4027 C CA . LYS A 1 525 ? -15.022 7.617 40.442 1.00 96.94 525 LYS A CA 1
ATOM 4028 C C . LYS A 1 525 ? -15.003 8.920 41.238 1.00 96.94 525 LYS A C 1
ATOM 4030 O O . LYS A 1 525 ? -16.066 9.430 41.577 1.00 96.94 525 LYS A O 1
ATOM 4035 N N . ALA A 1 526 ? -13.816 9.450 41.531 1.00 96.69 526 ALA A N 1
ATOM 4036 C CA . ALA A 1 526 ? -13.660 10.702 42.266 1.00 96.69 526 ALA A CA 1
ATOM 4037 C C . ALA A 1 526 ? -14.174 11.922 41.483 1.00 96.69 526 ALA A C 1
ATOM 4039 O O . ALA A 1 526 ? -14.634 12.884 42.091 1.00 96.69 526 ALA A O 1
ATOM 4040 N N . GLN A 1 527 ? -14.116 11.875 40.150 1.00 97.12 527 GLN A N 1
ATOM 4041 C CA . GLN A 1 527 ? -14.589 12.954 39.280 1.00 97.12 527 GLN A CA 1
ATOM 4042 C C . GLN A 1 527 ? -16.080 12.865 38.934 1.00 97.12 527 GLN A C 1
ATOM 4044 O O . GLN A 1 527 ? -16.655 13.858 38.501 1.00 97.12 527 GLN A O 1
ATOM 4049 N N . ASN A 1 528 ? -16.710 11.709 39.163 1.00 96.44 528 ASN A N 1
ATOM 4050 C CA . ASN A 1 528 ? -18.154 11.500 39.035 1.00 96.44 528 ASN A CA 1
ATOM 4051 C C . ASN A 1 528 ? -18.755 11.980 37.685 1.00 96.44 528 ASN A C 1
ATOM 4053 O O . ASN A 1 528 ? -19.677 12.802 37.691 1.00 96.44 528 ASN A O 1
ATOM 4057 N N . PRO A 1 529 ? -18.255 11.495 36.526 1.00 97.88 529 PRO A N 1
ATOM 4058 C CA . PRO A 1 529 ? -18.861 11.798 35.228 1.00 97.88 529 PRO A CA 1
ATOM 4059 C C . PRO A 1 529 ? -20.258 11.198 35.091 1.00 97.88 529 PRO A C 1
ATOM 4061 O O . PRO A 1 529 ? -20.551 10.163 35.684 1.00 97.88 529 PRO A O 1
ATOM 4064 N N . GLU A 1 530 ? -21.081 11.792 34.228 1.00 98.38 530 GLU A N 1
ATOM 4065 C CA . GLU A 1 530 ? -22.363 11.230 33.788 1.00 98.38 530 GLU A CA 1
ATOM 4066 C C . GLU A 1 530 ? -22.211 10.192 32.665 1.00 98.38 530 GLU A C 1
ATOM 4068 O O . GLU A 1 530 ? -23.102 9.366 32.473 1.00 98.38 530 GLU A O 1
ATOM 4073 N N . ALA A 1 531 ? -21.098 10.221 31.926 1.00 98.31 531 ALA A N 1
ATOM 4074 C CA . ALA A 1 531 ? -20.787 9.280 30.853 1.00 98.31 531 ALA A CA 1
ATOM 4075 C C . ALA A 1 531 ? -19.276 9.180 30.598 1.00 98.31 531 ALA A C 1
ATOM 4077 O O . ALA A 1 531 ? -18.519 10.119 30.859 1.00 98.31 531 ALA A O 1
ATOM 4078 N N . ILE A 1 532 ? -18.844 8.042 30.054 1.00 98.56 532 ILE A N 1
ATOM 4079 C CA . ILE A 1 532 ? -17.450 7.797 29.665 1.00 98.56 532 ILE A CA 1
ATOM 4080 C C . ILE A 1 532 ? -17.395 7.548 28.162 1.00 98.56 532 ILE A C 1
ATOM 4082 O O . ILE A 1 532 ? -18.141 6.715 27.652 1.00 98.56 532 ILE A O 1
ATOM 4086 N N . VAL A 1 533 ? -16.505 8.247 27.466 1.00 98.62 533 VAL A N 1
ATOM 4087 C CA . VAL A 1 533 ? -16.239 8.060 26.037 1.00 98.62 533 VAL A CA 1
ATOM 4088 C C . VAL A 1 533 ? -14.834 7.514 25.864 1.00 98.62 533 VAL A C 1
ATOM 4090 O O . VAL A 1 533 ? -13.887 8.064 26.415 1.00 98.62 533 VAL A O 1
ATOM 4093 N N . PHE A 1 534 ? -14.703 6.449 25.085 1.00 98.38 534 PHE A N 1
ATOM 4094 C CA . PHE A 1 534 ? -13.449 5.777 24.801 1.00 98.38 534 PHE A CA 1
ATOM 4095 C C . PHE A 1 534 ? -13.148 5.795 23.303 1.00 98.38 534 PHE A C 1
ATOM 4097 O O . PHE A 1 534 ? -13.896 5.245 22.493 1.00 98.38 534 PHE A O 1
ATOM 4104 N N . GLY A 1 535 ? -12.036 6.426 22.944 1.00 96.81 535 GLY A N 1
ATOM 4105 C CA . GLY A 1 535 ? -11.427 6.312 21.630 1.00 96.81 535 GLY A CA 1
ATOM 4106 C C . GLY A 1 535 ? -10.362 5.225 21.647 1.00 96.81 535 GLY A C 1
ATOM 4107 O O . GLY A 1 535 ? -9.277 5.431 22.181 1.00 96.81 535 GLY A O 1
ATOM 4108 N N . GLY A 1 536 ? -10.635 4.077 21.042 1.00 94.19 536 GLY A N 1
ATOM 4109 C CA . GLY A 1 536 ? -9.649 3.007 20.975 1.00 94.19 536 GLY A CA 1
ATOM 4110 C C . GLY A 1 536 ? -10.236 1.684 20.533 1.00 94.19 536 GLY A C 1
ATOM 4111 O O . GLY A 1 536 ? -11.404 1.607 20.144 1.00 94.19 536 GLY A O 1
ATOM 4112 N N . ILE A 1 537 ? -9.404 0.649 20.589 1.00 91.81 537 ILE A N 1
ATOM 4113 C CA . ILE A 1 537 ? -9.743 -0.692 20.106 1.00 91.81 537 ILE A CA 1
ATOM 4114 C C . ILE A 1 537 ? -9.785 -1.739 21.219 1.00 91.81 537 ILE A C 1
ATOM 4116 O O . ILE A 1 537 ? -9.056 -1.644 22.210 1.00 91.81 537 ILE A O 1
ATOM 4120 N N . SER A 1 538 ? -10.559 -2.808 21.016 1.00 91.19 538 SER A N 1
ATOM 4121 C CA . SER A 1 538 ? -10.585 -3.976 21.912 1.00 91.19 538 SER A CA 1
ATOM 4122 C C . SER A 1 538 ? -9.199 -4.578 22.147 1.00 91.19 538 SER A C 1
ATOM 4124 O O . SER A 1 538 ? -8.894 -5.005 23.259 1.00 91.19 538 SER A O 1
ATOM 4126 N N . GLN A 1 539 ? -8.318 -4.536 21.137 1.00 84.75 539 GLN A N 1
ATOM 4127 C CA . GLN A 1 539 ? -6.940 -5.043 21.229 1.00 84.75 539 GLN A CA 1
ATOM 4128 C C . GLN A 1 539 ? -6.093 -4.319 22.294 1.00 84.75 539 GLN A C 1
ATOM 4130 O O . GLN A 1 539 ? -5.112 -4.881 22.770 1.00 84.75 539 GLN A O 1
ATOM 4135 N N . GLN A 1 540 ? -6.470 -3.095 22.683 1.00 88.81 540 GLN A N 1
ATOM 4136 C CA . GLN A 1 540 ? -5.824 -2.315 23.743 1.00 88.81 540 GLN A CA 1
ATOM 4137 C C . GLN A 1 540 ? -6.573 -2.446 25.083 1.00 88.81 540 GLN A C 1
ATOM 4139 O O . GLN A 1 540 ? -6.641 -1.503 25.865 1.00 88.81 540 GLN A O 1
ATOM 4144 N N . GLN A 1 541 ? -7.132 -3.633 25.349 1.00 90.19 541 GLN A N 1
ATOM 4145 C CA . GLN A 1 541 ? -7.790 -4.012 26.605 1.00 90.19 541 GLN A CA 1
ATOM 4146 C C . GLN A 1 541 ? -9.042 -3.190 26.977 1.00 90.19 541 GLN A C 1
ATOM 4148 O O . GLN A 1 541 ? -9.386 -3.071 28.157 1.00 90.19 541 GLN A O 1
ATOM 4153 N N . ALA A 1 542 ? -9.783 -2.672 25.992 1.00 95.25 542 ALA A N 1
ATOM 4154 C CA . ALA A 1 542 ? -11.000 -1.890 26.241 1.00 95.25 542 ALA A CA 1
ATOM 4155 C C . ALA A 1 542 ? -12.041 -2.646 27.094 1.00 95.25 542 ALA A C 1
ATOM 4157 O O . ALA A 1 542 ? -12.656 -2.064 27.989 1.00 95.25 542 ALA A O 1
ATOM 4158 N N . GLY A 1 543 ? -12.203 -3.957 26.876 1.00 95.62 543 GLY A N 1
ATOM 4159 C CA . GLY A 1 543 ? -13.120 -4.774 27.675 1.00 95.62 543 GLY A CA 1
ATOM 4160 C C . GLY A 1 543 ? -12.703 -4.857 29.149 1.00 95.62 543 GLY A C 1
ATOM 4161 O O . GLY A 1 543 ? -13.522 -4.676 30.054 1.00 95.62 543 GLY A O 1
ATOM 4162 N N . ARG A 1 544 ? -11.399 -5.023 29.409 1.00 95.38 544 ARG A N 1
ATOM 4163 C CA . ARG A 1 544 ? -10.851 -5.042 30.771 1.00 95.38 544 ARG A CA 1
ATOM 4164 C C . ARG A 1 544 ? -10.976 -3.686 31.467 1.00 95.38 544 ARG A C 1
ATOM 4166 O O . ARG A 1 544 ? -11.313 -3.652 32.650 1.00 95.38 544 ARG A O 1
ATOM 4173 N N . LEU A 1 545 ? -10.765 -2.583 30.744 1.00 97.31 545 LEU A N 1
ATOM 4174 C CA . LEU A 1 545 ? -10.997 -1.228 31.253 1.00 97.31 545 LEU A CA 1
ATOM 4175 C C . LEU A 1 545 ? -12.432 -1.077 31.773 1.00 97.31 545 LEU A C 1
ATOM 4177 O O . LEU A 1 545 ? -12.638 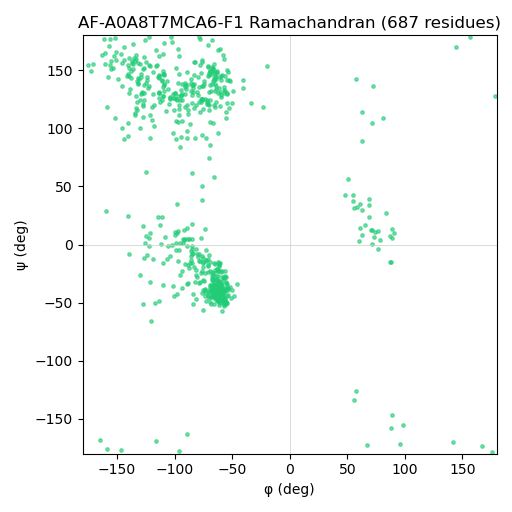-0.641 32.907 1.00 97.31 545 LEU A O 1
ATOM 4181 N N . VAL A 1 546 ? -13.427 -1.484 30.979 1.00 97.81 546 VAL A N 1
ATOM 4182 C CA . VAL A 1 546 ? -14.835 -1.413 31.394 1.00 97.81 546 VAL A CA 1
ATOM 4183 C C . VAL A 1 546 ? -15.108 -2.327 32.588 1.00 97.81 546 VAL A C 1
ATOM 4185 O O . VAL A 1 546 ? -15.783 -1.903 33.528 1.00 97.81 546 VAL A O 1
ATOM 4188 N N . ALA A 1 547 ? -14.540 -3.536 32.622 1.00 97.31 547 ALA A N 1
ATOM 4189 C CA . ALA A 1 547 ? -14.659 -4.433 33.772 1.00 97.31 547 ALA A CA 1
ATOM 4190 C C . ALA A 1 547 ? -14.136 -3.803 35.075 1.00 97.31 547 ALA A C 1
ATOM 4192 O O . ALA A 1 547 ? -14.841 -3.819 36.088 1.00 97.31 547 ALA A O 1
ATOM 4193 N N . ASP A 1 548 ? -12.955 -3.183 35.048 1.00 97.56 548 ASP A N 1
ATOM 4194 C CA . ASP A 1 548 ? -12.364 -2.542 36.226 1.00 97.56 548 ASP A CA 1
ATOM 4195 C C . ASP A 1 548 ? -13.140 -1.270 36.646 1.00 97.56 548 ASP A C 1
ATOM 4197 O O . ASP A 1 548 ? -13.354 -1.041 37.841 1.00 97.56 548 ASP A O 1
ATOM 4201 N N . ILE A 1 549 ? -13.660 -0.484 35.689 1.00 98.00 549 ILE A N 1
ATOM 4202 C CA . ILE A 1 549 ? -14.560 0.661 35.950 1.00 98.00 549 ILE A CA 1
ATOM 4203 C C . ILE A 1 549 ? -15.835 0.202 36.673 1.00 98.00 549 ILE A C 1
ATOM 4205 O O . ILE A 1 549 ? -16.242 0.796 37.680 1.00 98.00 549 ILE A O 1
ATOM 4209 N N . ARG A 1 550 ? -16.467 -0.876 36.193 1.00 97.94 550 ARG A N 1
ATOM 4210 C CA . ARG A 1 550 ? -17.679 -1.438 36.809 1.00 97.94 550 ARG A CA 1
ATOM 4211 C C . ARG A 1 550 ? -17.381 -2.029 38.186 1.00 97.94 550 ARG A C 1
ATOM 4213 O O . ARG A 1 550 ? -18.164 -1.808 39.111 1.00 97.94 550 ARG A O 1
ATOM 4220 N N . ALA A 1 551 ? -16.238 -2.695 38.360 1.00 97.38 551 ALA A N 1
ATOM 4221 C CA . ALA A 1 551 ? -15.792 -3.230 39.647 1.00 97.38 551 ALA A CA 1
ATOM 4222 C C . ALA A 1 551 ? -15.557 -2.132 40.703 1.00 97.38 551 ALA A C 1
ATOM 4224 O O . ALA A 1 551 ? -15.815 -2.350 41.886 1.00 97.38 551 ALA A O 1
ATOM 4225 N N . ALA A 1 552 ? -15.157 -0.923 40.289 1.00 97.50 552 ALA A N 1
ATOM 4226 C CA . ALA A 1 552 ? -15.066 0.245 41.171 1.00 97.50 552 ALA A CA 1
ATOM 4227 C C . ALA A 1 552 ? -16.441 0.831 41.576 1.00 97.50 552 ALA A C 1
ATOM 4229 O O . ALA A 1 552 ? -16.514 1.741 42.413 1.00 97.50 552 ALA A O 1
ATOM 4230 N N . GLY A 1 553 ? -17.541 0.309 41.023 1.00 96.81 553 GLY A N 1
ATOM 4231 C CA . GLY A 1 553 ? -18.916 0.723 41.309 1.00 96.81 553 GLY A CA 1
ATOM 4232 C C . GLY A 1 553 ? -19.448 1.838 40.405 1.00 96.81 553 GLY A C 1
ATOM 4233 O O . GLY A 1 553 ? -20.521 2.372 40.684 1.00 96.81 553 GLY A O 1
ATOM 4234 N N . ILE A 1 554 ? -18.733 2.199 39.335 1.00 97.94 554 ILE A N 1
ATOM 4235 C CA . ILE A 1 554 ? -19.170 3.217 38.374 1.00 97.94 554 ILE A CA 1
ATOM 4236 C C . ILE A 1 554 ? -20.123 2.571 37.367 1.00 97.94 554 ILE A C 1
ATOM 4238 O O . ILE A 1 554 ? -19.719 1.696 36.606 1.00 97.94 554 ILE A O 1
ATOM 4242 N N . LYS A 1 555 ? -21.384 3.014 37.323 1.00 95.69 555 LYS A N 1
ATOM 4243 C CA . LYS A 1 555 ? -22.437 2.427 36.466 1.00 95.69 555 LYS A CA 1
ATOM 4244 C C . LYS A 1 555 ? -22.856 3.301 35.283 1.00 95.69 555 LYS A C 1
ATOM 4246 O O . LYS A 1 555 ? -23.817 2.967 34.599 1.00 95.69 555 LYS A O 1
ATOM 4251 N N . VAL A 1 556 ? -22.171 4.419 35.057 1.00 97.38 556 VAL A N 1
ATOM 4252 C CA . VAL A 1 556 ? -22.527 5.332 33.966 1.00 97.38 556 VAL A CA 1
ATOM 4253 C C . VAL A 1 556 ? -22.268 4.708 32.593 1.00 97.38 556 VAL A C 1
ATOM 4255 O O . VAL A 1 556 ? -21.375 3.855 32.487 1.00 97.38 556 VAL A O 1
ATOM 4258 N N . PRO A 1 557 ? -23.020 5.091 31.546 1.00 97.12 557 PRO A N 1
ATOM 4259 C CA . PRO A 1 557 ? -22.848 4.503 30.225 1.00 97.12 557 PRO A CA 1
ATOM 4260 C C . PRO A 1 557 ? -21.435 4.710 29.677 1.00 97.12 557 PRO A C 1
ATOM 4262 O O . PRO A 1 557 ? -20.790 5.733 29.924 1.00 97.12 557 PRO A O 1
ATOM 4265 N N . PHE A 1 558 ? -20.968 3.699 28.952 1.00 98.56 558 PHE A N 1
ATOM 4266 C CA . PHE A 1 558 ? -19.686 3.699 28.260 1.00 98.56 558 PHE A CA 1
ATOM 4267 C C . PHE A 1 558 ? -19.960 3.778 26.760 1.00 98.56 558 PHE A C 1
ATOM 4269 O O . PHE A 1 558 ? -20.818 3.054 26.256 1.00 98.56 558 PHE A O 1
ATOM 4276 N N . PHE A 1 559 ? -19.266 4.670 26.070 1.00 98.62 559 PHE A N 1
ATOM 4277 C CA . PHE A 1 559 ? -19.444 4.949 24.651 1.00 98.62 559 PHE A CA 1
ATOM 4278 C C . PHE A 1 559 ? -18.118 4.767 23.925 1.00 98.62 559 PHE A C 1
ATOM 4280 O O . PHE A 1 559 ? -17.085 5.191 24.434 1.00 98.62 559 PHE A O 1
ATOM 4287 N N . GLY A 1 560 ? -18.145 4.213 22.720 1.00 97.62 560 GLY A N 1
ATOM 4288 C CA . GLY A 1 560 ? -16.970 4.125 21.863 1.00 97.62 560 GLY A CA 1
ATOM 4289 C C . GLY A 1 560 ? -17.289 4.226 20.377 1.00 97.62 560 GLY A C 1
ATOM 4290 O O . GLY A 1 560 ? -18.432 4.446 19.960 1.00 97.62 560 GLY A O 1
ATOM 4291 N N . GLY A 1 561 ? -16.239 4.088 19.577 1.00 95.88 561 GLY A N 1
ATOM 4292 C CA . GLY A 1 561 ? -16.342 3.910 18.133 1.00 95.88 561 GLY A CA 1
ATOM 4293 C C . GLY A 1 561 ? -16.447 2.442 17.735 1.00 95.88 561 GLY A C 1
ATOM 4294 O O . GLY A 1 561 ? -16.704 1.561 18.553 1.00 95.88 561 GLY A O 1
ATOM 4295 N N . ASP A 1 562 ? -16.197 2.194 16.464 1.00 93.81 562 ASP A N 1
ATOM 4296 C CA . ASP A 1 562 ? -16.245 0.892 15.804 1.00 93.81 562 ASP A CA 1
ATOM 4297 C C . ASP A 1 562 ? -15.133 -0.039 16.297 1.00 93.81 562 ASP A C 1
ATOM 4299 O O . ASP A 1 562 ? -15.316 -1.248 16.334 1.00 93.81 562 ASP A O 1
ATOM 4303 N N . GLY A 1 563 ? -14.019 0.515 16.782 1.00 92.25 563 GLY A N 1
ATOM 4304 C CA . GLY A 1 563 ? -12.899 -0.259 17.322 1.00 92.25 563 GLY A CA 1
ATOM 4305 C C . GLY A 1 563 ? -13.204 -1.149 18.536 1.00 92.25 563 GLY A C 1
ATOM 4306 O O . GLY A 1 563 ? -12.394 -2.022 18.845 1.00 92.25 563 GLY A O 1
ATOM 4307 N N . ILE A 1 564 ? -14.331 -0.941 19.230 1.00 95.06 564 ILE A N 1
ATOM 4308 C CA . ILE A 1 564 ? -14.797 -1.834 20.309 1.00 95.06 564 ILE A CA 1
ATOM 4309 C C . ILE A 1 564 ? -15.985 -2.709 19.892 1.00 95.06 564 ILE A C 1
ATOM 4311 O O . ILE A 1 564 ? -16.484 -3.488 20.700 1.00 95.06 564 ILE A O 1
ATOM 4315 N N . LEU A 1 565 ? -16.475 -2.561 18.660 1.00 93.75 565 LEU A N 1
ATOM 4316 C CA . LEU A 1 565 ? -17.659 -3.242 18.143 1.00 93.75 565 LEU A CA 1
ATOM 4317 C C . LEU A 1 565 ? -17.275 -4.632 17.623 1.00 93.75 565 LEU A C 1
ATOM 4319 O O . LEU A 1 565 ? -17.393 -4.932 16.442 1.00 93.75 565 LEU A O 1
ATOM 4323 N N . ASP A 1 566 ? -16.776 -5.472 18.524 1.00 89.56 566 ASP A N 1
ATOM 4324 C CA . ASP A 1 566 ? -16.379 -6.846 18.237 1.00 89.56 566 ASP A CA 1
ATOM 4325 C C . ASP A 1 566 ? -16.699 -7.788 19.411 1.00 89.56 566 ASP A C 1
ATOM 4327 O O . ASP A 1 566 ? -17.070 -7.370 20.516 1.00 89.56 566 ASP A O 1
ATOM 4331 N N . ASP A 1 567 ? -16.569 -9.092 19.161 1.00 87.56 567 ASP A N 1
ATOM 4332 C CA . ASP A 1 567 ? -16.778 -10.133 20.173 1.00 87.56 567 ASP A CA 1
ATOM 4333 C C . ASP A 1 567 ? -15.675 -10.136 21.247 1.00 87.56 567 ASP A C 1
ATOM 4335 O O . ASP A 1 567 ? -15.888 -10.621 22.363 1.00 87.56 567 ASP A O 1
ATOM 4339 N N . VAL A 1 568 ? -14.492 -9.591 20.938 1.00 89.38 568 VAL A N 1
ATOM 4340 C CA . VAL A 1 568 ? -13.357 -9.521 21.871 1.00 89.38 568 VAL A CA 1
ATOM 4341 C C . VAL A 1 568 ? -13.687 -8.593 23.034 1.00 89.38 568 VAL A C 1
ATOM 4343 O O . VAL A 1 568 ? -13.476 -8.973 24.185 1.00 89.38 568 VAL A O 1
ATOM 4346 N N . PHE A 1 569 ? -14.280 -7.429 22.761 1.00 94.94 569 PHE A N 1
ATOM 4347 C CA . PHE A 1 569 ? -14.738 -6.505 23.796 1.00 94.94 569 PHE A CA 1
ATOM 4348 C C . PHE A 1 569 ? -15.680 -7.190 24.787 1.00 94.94 569 PHE A C 1
ATOM 4350 O O . PHE A 1 569 ? -15.473 -7.118 26.000 1.00 94.94 569 PHE A O 1
ATOM 4357 N N . ILE A 1 570 ? -16.701 -7.879 24.267 1.00 95.25 570 ILE A N 1
ATOM 4358 C CA . ILE A 1 570 ? -17.708 -8.572 25.076 1.00 95.25 570 ILE A CA 1
ATOM 4359 C C . ILE A 1 570 ? -17.054 -9.673 25.907 1.00 95.25 570 ILE A C 1
ATOM 4361 O O . ILE A 1 570 ? -17.315 -9.779 27.106 1.00 95.25 570 ILE A O 1
ATOM 4365 N N . LYS A 1 571 ? -16.186 -10.479 25.290 1.00 92.81 571 LYS A N 1
ATOM 4366 C CA . LYS A 1 571 ? -15.471 -11.563 25.966 1.00 92.81 571 LYS A CA 1
ATOM 4367 C C . LYS A 1 571 ? -14.622 -11.047 27.128 1.00 92.81 571 LYS A C 1
ATOM 4369 O O . LYS A 1 571 ? -14.664 -11.633 28.209 1.00 92.81 571 LYS A O 1
ATOM 4374 N N . ASP A 1 572 ? -13.880 -9.966 26.913 1.00 93.31 572 ASP A N 1
ATOM 4375 C CA . ASP A 1 572 ? -12.936 -9.435 27.898 1.00 93.31 572 ASP A CA 1
ATOM 4376 C C . ASP A 1 572 ? -13.634 -8.638 29.011 1.00 93.31 572 ASP A C 1
ATOM 4378 O O . ASP A 1 572 ? -13.188 -8.659 30.160 1.00 93.31 572 ASP A O 1
ATOM 4382 N N . ALA A 1 573 ? -14.747 -7.964 28.705 1.00 96.75 573 ALA A N 1
ATOM 4383 C CA . ALA A 1 573 ? -15.563 -7.263 29.697 1.00 96.75 573 ALA A CA 1
ATOM 4384 C C . ALA A 1 573 ? -16.509 -8.199 30.475 1.00 96.75 573 ALA A C 1
ATOM 4386 O O . ALA A 1 573 ? -16.880 -7.913 31.619 1.00 96.75 573 ALA A O 1
ATOM 4387 N N . GLY A 1 574 ? -16.941 -9.310 29.875 1.00 97.19 574 GLY A N 1
ATOM 4388 C CA . GLY A 1 574 ? -17.969 -10.183 30.435 1.00 97.19 574 GLY A CA 1
ATOM 4389 C C . GLY A 1 574 ? -19.264 -9.415 30.730 1.00 97.19 574 GLY A C 1
ATOM 4390 O O . GLY A 1 574 ? -19.718 -8.594 29.938 1.00 97.19 574 GLY A O 1
ATOM 4391 N N . ALA A 1 575 ? -19.848 -9.624 31.914 1.00 96.88 575 ALA A N 1
ATOM 4392 C CA . ALA A 1 575 ? -21.077 -8.931 32.325 1.00 96.88 575 ALA A CA 1
ATOM 4393 C C . ALA A 1 575 ? -20.930 -7.396 32.411 1.00 96.88 575 ALA A C 1
ATOM 4395 O O . ALA A 1 575 ? -21.931 -6.684 32.399 1.00 96.88 575 ALA A O 1
ATOM 4396 N N . ALA A 1 576 ? -19.700 -6.874 32.494 1.00 97.94 576 ALA A N 1
ATOM 4397 C CA . ALA A 1 576 ? -19.448 -5.437 32.523 1.00 97.94 576 ALA A CA 1
ATOM 4398 C C . ALA A 1 576 ? -19.717 -4.749 31.174 1.00 97.94 576 ALA A C 1
ATOM 4400 O O . ALA A 1 576 ? -19.893 -3.530 31.154 1.00 97.94 576 ALA A O 1
ATOM 4401 N N . ALA A 1 577 ? -19.773 -5.518 30.078 1.00 98.12 577 ALA A N 1
ATOM 4402 C CA . ALA A 1 577 ? -20.050 -5.018 28.735 1.00 98.12 577 ALA A CA 1
ATOM 4403 C C . ALA A 1 577 ? -21.462 -4.428 28.606 1.00 98.12 577 ALA A C 1
ATOM 4405 O O . ALA A 1 577 ? -21.678 -3.528 27.795 1.00 98.12 577 ALA A O 1
ATOM 4406 N N . GLU A 1 578 ? -22.415 -4.935 29.395 1.00 98.06 578 GLU A N 1
ATOM 4407 C CA . GLU A 1 578 ? -23.839 -4.637 29.264 1.00 98.06 578 GLU A CA 1
ATOM 4408 C C . GLU A 1 578 ? -24.124 -3.128 29.289 1.00 98.06 578 GLU A C 1
ATOM 4410 O O . GLU A 1 578 ? -23.665 -2.388 30.165 1.00 98.06 578 GLU A O 1
ATOM 4415 N N . GLY A 1 579 ? -24.903 -2.665 28.309 1.00 97.38 579 GLY A N 1
ATOM 4416 C CA . GLY A 1 579 ? -25.271 -1.260 28.167 1.00 97.38 579 GLY A CA 1
ATOM 4417 C C . GLY A 1 579 ? -24.189 -0.359 27.564 1.00 97.38 579 GLY A C 1
ATOM 4418 O O . GLY A 1 579 ? -24.418 0.847 27.473 1.00 97.38 579 GLY A O 1
ATOM 4419 N N . THR A 1 580 ? -23.043 -0.905 27.143 1.00 98.62 580 THR A N 1
ATOM 4420 C CA . THR A 1 580 ? -22.040 -0.165 26.359 1.00 98.62 580 THR A CA 1
ATOM 4421 C C . THR A 1 580 ? -22.588 0.179 24.979 1.00 98.62 580 THR A C 1
ATOM 4423 O O . THR A 1 580 ? -23.247 -0.654 24.361 1.00 98.62 580 THR A O 1
ATOM 4426 N N . TYR A 1 581 ? -22.290 1.382 24.488 1.00 98.50 581 TYR A N 1
ATOM 4427 C CA . TYR A 1 581 ? -22.630 1.831 23.143 1.00 98.50 581 TYR A CA 1
ATOM 4428 C C . TYR A 1 581 ? -21.394 1.953 22.253 1.00 98.50 581 TYR A C 1
ATOM 4430 O O . TYR A 1 581 ? -20.333 2.372 22.715 1.00 98.50 581 TYR A O 1
ATOM 4438 N N . ALA A 1 582 ? -21.554 1.668 20.965 1.00 97.75 582 ALA A N 1
ATOM 4439 C CA . ALA A 1 582 ? -20.521 1.844 19.951 1.00 97.75 582 ALA A CA 1
ATOM 4440 C C . ALA A 1 582 ? -21.123 2.412 18.660 1.00 97.75 582 ALA A C 1
ATOM 4442 O O . ALA A 1 582 ? -22.261 2.092 18.315 1.00 97.75 582 ALA A O 1
ATOM 4443 N N . THR A 1 583 ? -20.381 3.263 17.952 1.00 96.88 583 THR A N 1
ATOM 4444 C CA . THR A 1 583 ? -20.804 3.811 16.651 1.00 96.88 583 THR A CA 1
ATOM 4445 C C . THR A 1 583 ? -19.960 3.257 15.519 1.00 96.88 583 THR A C 1
ATOM 4447 O O . THR A 1 583 ? -18.756 3.146 15.685 1.00 96.88 583 THR A O 1
ATOM 4450 N N . ILE A 1 584 ? -20.554 2.972 14.364 1.00 94.81 584 ILE A N 1
ATOM 4451 C CA . ILE A 1 584 ? -19.833 2.564 13.147 1.00 94.81 584 ILE A CA 1
ATOM 4452 C C . ILE A 1 584 ? -20.474 3.220 11.929 1.00 94.81 584 ILE A C 1
ATOM 4454 O O . ILE A 1 584 ? -21.681 3.454 11.924 1.00 94.81 584 ILE A O 1
ATOM 4458 N N . ALA A 1 585 ? -19.688 3.551 10.905 1.00 92.69 585 ALA A N 1
ATOM 4459 C CA . ALA A 1 585 ? -20.241 4.012 9.634 1.00 92.69 585 ALA A CA 1
ATOM 4460 C C . ALA A 1 585 ? -21.150 2.928 9.023 1.00 92.69 585 ALA A C 1
ATOM 4462 O O . ALA A 1 585 ? -20.839 1.744 9.102 1.00 92.69 585 ALA A O 1
ATOM 4463 N N . GLY A 1 586 ? -22.263 3.316 8.403 1.00 90.75 586 GLY A N 1
ATOM 4464 C CA . GLY A 1 586 ? -23.179 2.376 7.753 1.00 90.75 586 GLY A CA 1
ATOM 4465 C C . GLY A 1 586 ? -24.649 2.737 7.928 1.00 90.75 586 GLY A C 1
ATOM 4466 O O . GLY A 1 586 ? -24.990 3.822 8.400 1.00 90.75 586 GLY A O 1
ATOM 4467 N N . ALA A 1 587 ? -25.515 1.807 7.536 1.00 87.38 587 ALA A N 1
ATOM 4468 C CA . ALA A 1 587 ? -26.963 1.879 7.703 1.00 87.38 587 ALA A CA 1
ATOM 4469 C C . ALA A 1 587 ? -27.471 0.603 8.383 1.00 87.38 587 ALA A C 1
ATOM 4471 O O . ALA A 1 587 ? -26.865 -0.456 8.209 1.00 87.38 587 ALA A O 1
ATOM 4472 N N . LEU A 1 588 ? -28.571 0.721 9.133 1.00 88.00 588 LEU A N 1
ATOM 4473 C CA . LEU A 1 588 ? -29.193 -0.405 9.840 1.00 88.00 588 LEU A CA 1
ATOM 4474 C C . LEU A 1 588 ? -29.457 -1.578 8.891 1.00 88.00 588 LEU A C 1
ATOM 4476 O O . LEU A 1 588 ? -29.913 -1.362 7.767 1.00 88.00 588 LEU A O 1
ATOM 4480 N N . GLU A 1 589 ? -29.254 -2.816 9.349 1.00 86.88 589 GLU A N 1
ATOM 4481 C CA . GLU A 1 589 ? -29.368 -4.005 8.488 1.00 86.88 589 GLU A CA 1
ATOM 4482 C C . GLU A 1 589 ? -30.755 -4.110 7.820 1.00 86.88 589 GLU A C 1
ATOM 4484 O O . GLU A 1 589 ? -30.886 -4.463 6.644 1.00 86.88 589 GLU A O 1
ATOM 4489 N N . GLN A 1 590 ? -31.802 -3.739 8.556 1.00 88.25 590 GLN A N 1
ATOM 4490 C CA . GLN A 1 590 ? -33.188 -3.707 8.075 1.00 88.25 590 GLN A CA 1
ATOM 4491 C C . GLN A 1 590 ? -33.457 -2.642 6.998 1.00 88.25 590 GLN A C 1
ATOM 4493 O O . GLN A 1 590 ? -34.392 -2.803 6.214 1.00 88.25 590 GLN A O 1
ATOM 4498 N N . ASP A 1 591 ? -32.637 -1.590 6.951 1.00 89.56 591 ASP A N 1
ATOM 4499 C CA . ASP A 1 591 ? -32.739 -0.471 6.009 1.00 89.56 591 ASP A CA 1
ATOM 4500 C C . ASP A 1 591 ? -31.810 -0.659 4.794 1.00 89.56 591 ASP A C 1
ATOM 4502 O O . ASP A 1 591 ? -31.830 0.149 3.861 1.00 89.56 591 ASP A O 1
ATOM 4506 N N . LEU A 1 592 ? -30.984 -1.713 4.788 1.00 90.44 592 LEU A N 1
ATOM 4507 C CA . LEU A 1 592 ? -30.108 -2.031 3.667 1.00 90.44 592 LEU A CA 1
ATOM 4508 C C . LEU A 1 592 ? -30.903 -2.386 2.405 1.00 90.44 592 LEU A C 1
ATOM 4510 O O . LEU A 1 592 ? -31.962 -3.014 2.453 1.00 90.44 592 LEU A O 1
ATOM 4514 N N . ASP A 1 593 ? -30.326 -2.051 1.250 1.00 92.00 593 ASP A N 1
ATOM 4515 C CA . ASP A 1 593 ? -30.831 -2.474 -0.057 1.00 92.00 593 ASP A CA 1
ATOM 4516 C C . ASP A 1 593 ? -30.980 -4.013 -0.107 1.00 92.00 593 ASP A C 1
ATOM 4518 O O . ASP A 1 593 ? -30.099 -4.725 0.398 1.00 92.00 593 ASP A O 1
ATOM 4522 N N . PRO A 1 594 ? -32.036 -4.557 -0.747 1.00 94.19 594 PRO A N 1
ATOM 4523 C CA . PRO A 1 594 ? -32.205 -5.997 -0.936 1.00 94.19 594 PRO A CA 1
ATOM 4524 C C . PRO A 1 594 ? -30.948 -6.737 -1.418 1.00 94.19 594 PRO A C 1
ATOM 4526 O O . PRO A 1 594 ? -30.713 -7.873 -1.004 1.00 94.19 594 PRO A O 1
ATOM 4529 N N . LYS A 1 595 ? -30.103 -6.108 -2.249 1.00 93.06 595 LYS A N 1
ATOM 4530 C CA . LYS A 1 595 ? -28.839 -6.711 -2.708 1.00 93.06 595 LYS A CA 1
ATOM 4531 C C . LYS A 1 595 ? -27.840 -6.932 -1.568 1.00 93.06 595 LYS A C 1
ATOM 4533 O O . LYS A 1 595 ? -27.152 -7.948 -1.542 1.00 93.06 595 LYS A O 1
ATOM 4538 N N . ALA A 1 596 ? -27.767 -6.008 -0.614 1.00 95.50 596 ALA A N 1
ATOM 4539 C CA . ALA A 1 596 ? -26.884 -6.116 0.540 1.00 95.50 596 ALA A CA 1
ATOM 4540 C C . ALA A 1 596 ? -27.416 -7.154 1.539 1.00 95.50 596 ALA A C 1
ATOM 4542 O O . ALA A 1 596 ? -26.642 -7.963 2.052 1.00 95.50 596 ALA A O 1
ATOM 4543 N N . GLN A 1 597 ? -28.738 -7.211 1.736 1.00 95.38 597 GLN A N 1
ATOM 4544 C CA . GLN A 1 597 ? -29.379 -8.261 2.538 1.00 95.38 597 GLN A CA 1
ATOM 4545 C C . GLN A 1 597 ? -29.132 -9.662 1.954 1.00 95.38 597 GLN A C 1
ATOM 4547 O O . GLN A 1 597 ? -28.835 -10.605 2.692 1.00 95.38 597 GLN A O 1
ATOM 4552 N N . ASP A 1 598 ? -29.199 -9.808 0.628 1.00 95.50 598 ASP A N 1
ATOM 4553 C CA . ASP A 1 598 ? -28.866 -11.064 -0.049 1.00 95.50 598 ASP A CA 1
ATOM 4554 C C . ASP A 1 598 ? -27.389 -11.450 0.134 1.00 95.50 598 ASP A C 1
ATOM 4556 O O . ASP A 1 598 ? -27.091 -12.598 0.474 1.00 95.50 598 ASP A O 1
ATOM 4560 N N . VAL A 1 599 ? -26.463 -10.493 -0.003 1.00 97.12 599 VAL A N 1
ATOM 4561 C CA . VAL A 1 599 ? -25.032 -10.715 0.269 1.00 97.12 599 VAL A CA 1
ATOM 4562 C C . VAL A 1 599 ? -24.815 -11.197 1.704 1.00 97.12 599 VAL A C 1
ATOM 4564 O O . VAL A 1 599 ? -24.153 -12.216 1.893 1.00 97.12 599 VAL A O 1
ATOM 4567 N N . LEU A 1 600 ? -25.408 -10.543 2.711 1.00 96.12 600 LEU A N 1
ATOM 4568 C CA . LEU A 1 600 ? -25.305 -10.972 4.113 1.00 96.12 600 LEU A CA 1
ATOM 4569 C C . LEU A 1 600 ? -25.868 -12.381 4.322 1.00 96.12 600 LEU A C 1
ATOM 4571 O O . LEU A 1 600 ? -25.260 -13.201 5.008 1.00 96.12 600 LEU A O 1
ATOM 4575 N N . LYS A 1 601 ? -27.006 -12.704 3.702 1.00 96.50 601 LYS A N 1
ATOM 4576 C CA . LYS A 1 601 ? -27.603 -14.043 3.769 1.00 96.50 601 LYS A CA 1
ATOM 4577 C C . LYS A 1 601 ? -26.685 -15.110 3.166 1.00 96.50 601 LYS A C 1
ATOM 4579 O O . LYS A 1 601 ? -26.469 -16.149 3.792 1.00 96.50 601 LYS A O 1
ATOM 4584 N N . ARG A 1 602 ? -26.141 -14.877 1.966 1.00 96.69 602 ARG A N 1
ATOM 4585 C CA . ARG A 1 602 ? -25.222 -15.813 1.291 1.00 96.69 602 ARG A CA 1
ATOM 4586 C C . ARG A 1 602 ? -23.899 -15.939 2.030 1.00 96.69 602 ARG A C 1
ATOM 4588 O O . ARG A 1 602 ? -23.383 -17.047 2.163 1.00 96.69 602 ARG A O 1
ATOM 4595 N N . TYR A 1 603 ? -23.396 -14.829 2.562 1.00 97.06 603 TYR A N 1
ATOM 4596 C CA . TYR A 1 603 ? -22.238 -14.820 3.438 1.00 97.06 603 TYR A CA 1
ATOM 4597 C C . TYR A 1 603 ? -22.486 -15.719 4.652 1.00 97.06 603 TYR A C 1
ATOM 4599 O O . TYR A 1 603 ? -21.710 -16.641 4.888 1.00 97.06 603 TYR A O 1
ATOM 4607 N N . ARG A 1 604 ? -23.616 -15.539 5.352 1.00 95.88 604 ARG A N 1
ATOM 4608 C CA . ARG A 1 604 ? -23.975 -16.352 6.524 1.00 95.88 604 ARG A CA 1
ATOM 4609 C C . ARG A 1 604 ? -24.083 -17.836 6.220 1.00 95.88 604 ARG A C 1
ATOM 4611 O O . ARG A 1 604 ? -23.593 -18.659 6.987 1.00 95.88 604 ARG A O 1
ATOM 4618 N N . ALA A 1 605 ? -24.665 -18.174 5.074 1.00 94.19 605 ALA A N 1
ATOM 4619 C CA . ALA A 1 605 ? -24.769 -19.555 4.627 1.00 94.19 605 ALA A CA 1
ATOM 4620 C C . ALA A 1 605 ? -23.403 -20.197 4.312 1.00 94.19 605 ALA A C 1
ATOM 4622 O O . ALA A 1 605 ? -23.244 -21.398 4.515 1.00 94.19 605 ALA A O 1
ATOM 4623 N N . LYS A 1 606 ? -22.429 -19.425 3.806 1.00 89.38 606 LYS A N 1
ATOM 4624 C CA . LYS A 1 606 ? -21.123 -19.940 3.356 1.00 89.38 606 LYS A CA 1
ATOM 4625 C C . LYS A 1 606 ? -20.038 -19.887 4.437 1.00 89.38 606 LYS A C 1
ATOM 4627 O O . LYS A 1 606 ? -19.217 -20.797 4.504 1.00 89.38 606 LYS A O 1
ATOM 4632 N N . TYR A 1 607 ? -20.027 -18.838 5.254 1.00 86.50 607 TYR A N 1
ATOM 4633 C CA . TYR A 1 607 ? -18.922 -18.499 6.157 1.00 86.50 607 TYR A CA 1
ATOM 4634 C C . TYR A 1 607 ? -19.331 -18.374 7.631 1.00 86.50 607 TYR A C 1
ATOM 4636 O O . TYR A 1 607 ? -18.456 -18.300 8.489 1.00 86.50 607 TYR A O 1
ATOM 4644 N N . GLY A 1 608 ? -20.630 -18.392 7.948 1.00 90.81 608 GLY A N 1
ATOM 4645 C CA . GLY A 1 608 ? -21.126 -18.216 9.314 1.00 90.81 608 GLY A CA 1
ATOM 4646 C C . GLY A 1 608 ? -21.363 -16.749 9.681 1.00 90.81 608 GLY A C 1
ATOM 4647 O O . GLY A 1 608 ? -21.796 -15.952 8.856 1.00 90.81 608 GLY A O 1
ATOM 4648 N N . SER A 1 609 ? -21.156 -16.379 10.940 1.00 86.50 609 SER A N 1
ATOM 4649 C CA . SER A 1 609 ? -21.536 -15.051 11.433 1.00 86.50 609 SER A CA 1
ATOM 4650 C C . SER A 1 609 ? -20.829 -13.907 10.702 1.00 86.50 609 SER A C 1
ATOM 4652 O O . SER A 1 609 ? -19.662 -13.999 10.327 1.00 86.50 609 SER A O 1
ATOM 4654 N N . THR A 1 610 ? -21.560 -12.813 10.519 1.00 90.12 610 THR A N 1
ATOM 4655 C CA . THR A 1 610 ? -21.041 -11.550 9.992 1.00 90.12 610 THR A CA 1
ATOM 4656 C C . THR A 1 610 ? -20.406 -10.746 11.116 1.00 90.12 610 THR A C 1
ATOM 4658 O O . THR A 1 610 ? -20.909 -10.757 12.235 1.00 90.12 610 THR A O 1
ATOM 4661 N N . GLN A 1 611 ? -19.353 -10.017 10.778 1.00 89.62 611 GLN A N 1
ATOM 4662 C CA . GLN A 1 611 ? -18.685 -9.032 11.626 1.00 89.62 611 GLN A CA 1
ATOM 4663 C C . GLN A 1 611 ? -18.943 -7.597 11.131 1.00 89.62 611 GLN A C 1
ATOM 4665 O O . GLN A 1 611 ? -19.530 -7.416 10.053 1.00 89.62 611 GLN A O 1
ATOM 4670 N N . ALA A 1 612 ? -18.509 -6.591 11.889 1.00 89.25 612 ALA A N 1
ATOM 4671 C CA . ALA A 1 612 ? -18.862 -5.185 11.685 1.00 89.25 612 ALA A CA 1
ATOM 4672 C C . ALA A 1 612 ? -18.492 -4.649 10.287 1.00 89.25 612 ALA A C 1
ATOM 4674 O O . ALA A 1 612 ? -19.276 -3.952 9.642 1.00 89.25 612 ALA A O 1
ATOM 4675 N N . TYR A 1 613 ? -17.330 -5.047 9.768 1.00 94.00 613 TYR A N 1
ATOM 4676 C CA . TYR A 1 613 ? -16.778 -4.598 8.492 1.00 94.00 613 TYR A CA 1
ATOM 4677 C C . TYR A 1 613 ? -17.030 -5.556 7.319 1.00 94.00 613 TYR A C 1
ATOM 4679 O O . TYR A 1 613 ? -16.502 -5.363 6.222 1.00 94.00 613 TYR A O 1
ATOM 4687 N N . THR A 1 614 ? -17.880 -6.574 7.490 1.00 94.88 614 THR A N 1
ATOM 4688 C CA . THR A 1 614 ? -18.118 -7.604 6.456 1.00 94.88 614 THR A CA 1
ATOM 4689 C C . THR A 1 614 ? -18.554 -7.004 5.115 1.00 94.88 614 THR A C 1
ATOM 4691 O O . THR A 1 614 ? -17.959 -7.305 4.079 1.00 94.88 614 THR A O 1
ATOM 4694 N N . LEU A 1 615 ? -19.551 -6.109 5.110 1.00 96.75 615 LEU A N 1
ATOM 4695 C CA . LEU A 1 615 ? -20.016 -5.463 3.873 1.00 96.75 615 LEU A CA 1
ATOM 4696 C C . LEU A 1 615 ? -18.974 -4.518 3.267 1.00 96.75 615 LEU A C 1
ATOM 4698 O O . LEU A 1 615 ? -18.896 -4.405 2.046 1.00 96.75 615 LEU A O 1
ATOM 4702 N N . PHE A 1 616 ? -18.133 -3.892 4.089 1.00 97.75 616 PHE A N 1
ATOM 4703 C CA . PHE A 1 616 ? -17.055 -3.019 3.624 1.00 97.75 616 PHE A CA 1
ATOM 4704 C C . PHE A 1 616 ? -15.947 -3.805 2.917 1.00 97.75 616 PHE A C 1
ATOM 4706 O O . PHE A 1 616 ? -15.387 -3.327 1.929 1.00 97.75 616 PHE A O 1
ATOM 4713 N N . GLY A 1 617 ? -15.660 -5.030 3.370 1.00 98.38 617 GLY A N 1
ATOM 4714 C CA . GLY A 1 617 ? -14.780 -5.963 2.663 1.00 98.38 617 GLY A CA 1
ATOM 4715 C C . GLY A 1 617 ? -15.339 -6.351 1.291 1.00 98.38 617 GLY A C 1
ATOM 4716 O O . GLY A 1 617 ? -14.631 -6.248 0.287 1.00 98.38 617 GLY A O 1
ATOM 4717 N N . TYR A 1 618 ? -16.626 -6.718 1.229 1.00 98.62 618 TYR A N 1
ATOM 4718 C CA . TYR A 1 618 ? -17.309 -7.007 -0.039 1.00 98.62 618 TYR A CA 1
ATOM 4719 C C . TYR A 1 618 ? -17.231 -5.812 -0.997 1.00 98.62 618 TYR A C 1
ATOM 4721 O O . TYR A 1 618 ? -16.805 -5.948 -2.145 1.00 98.62 618 TYR A O 1
ATOM 4729 N N . GLU A 1 619 ? -17.606 -4.627 -0.515 1.00 98.62 619 GLU A N 1
ATOM 4730 C CA . GLU A 1 619 ? -17.664 -3.419 -1.331 1.00 98.62 619 GLU A CA 1
ATOM 4731 C C . GLU A 1 619 ? -16.274 -2.989 -1.820 1.00 98.62 619 GLU A C 1
ATOM 4733 O O . GLU A 1 619 ? -16.132 -2.600 -2.977 1.00 98.62 619 GLU A O 1
ATOM 4738 N N . SER A 1 620 ? -15.236 -3.133 -0.987 1.00 98.81 620 SER A N 1
ATOM 4739 C CA . SER A 1 620 ? -13.844 -2.809 -1.342 1.00 98.81 620 SER A CA 1
ATOM 4740 C C . SER A 1 620 ? -13.350 -3.635 -2.527 1.00 98.81 620 SER A C 1
ATOM 4742 O O . SER A 1 620 ? -12.715 -3.106 -3.443 1.00 98.81 620 SER A O 1
ATOM 4744 N N . MET A 1 621 ? -13.667 -4.931 -2.554 1.00 98.88 621 MET A N 1
ATOM 4745 C CA . MET A 1 621 ? -13.370 -5.770 -3.714 1.00 98.88 621 MET A CA 1
ATOM 4746 C C . MET A 1 621 ? -14.268 -5.406 -4.902 1.00 98.88 621 MET A C 1
ATOM 4748 O O . MET A 1 621 ? -13.767 -5.226 -6.009 1.00 98.88 621 MET A O 1
ATOM 4752 N N . ASN A 1 622 ? -15.575 -5.236 -4.687 1.00 98.75 622 ASN A N 1
ATOM 4753 C CA . ASN A 1 622 ? -16.536 -4.899 -5.740 1.00 98.75 622 ASN A CA 1
ATOM 4754 C C . ASN A 1 622 ? -16.152 -3.612 -6.496 1.00 98.75 622 ASN A C 1
ATOM 4756 O O . ASN A 1 622 ? -16.109 -3.599 -7.728 1.00 98.75 622 ASN A O 1
ATOM 4760 N N . VAL A 1 623 ? -15.818 -2.536 -5.781 1.00 98.81 623 VAL A N 1
ATOM 4761 C CA . VAL A 1 623 ? -15.391 -1.276 -6.400 1.00 98.81 623 VAL A CA 1
ATOM 4762 C C . VAL A 1 623 ? -14.063 -1.432 -7.144 1.00 98.81 623 VAL A C 1
ATOM 4764 O O . VAL A 1 623 ? -13.925 -0.960 -8.274 1.00 98.81 623 VAL A O 1
ATOM 4767 N N . THR A 1 624 ? -13.107 -2.161 -6.560 1.00 98.81 624 THR A N 1
ATOM 4768 C CA . THR A 1 624 ? -11.808 -2.428 -7.189 1.00 98.81 624 THR A CA 1
ATOM 4769 C C . THR A 1 624 ? -11.990 -3.180 -8.510 1.00 98.81 624 THR A C 1
ATOM 4771 O O . THR A 1 624 ? -11.421 -2.794 -9.531 1.00 98.81 624 THR A O 1
ATOM 4774 N N . LEU A 1 625 ? -12.836 -4.212 -8.534 1.00 98.75 625 LEU A N 1
ATOM 4775 C CA . LEU A 1 625 ? -13.125 -4.9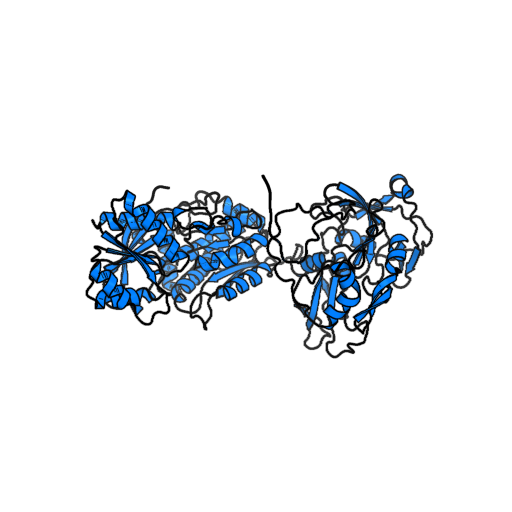93 -9.739 1.00 98.75 625 LEU A CA 1
ATOM 4776 C C . LEU A 1 625 ? -13.890 -4.188 -10.791 1.00 98.75 625 LEU A C 1
ATOM 4778 O O . LEU A 1 625 ? -13.599 -4.327 -11.978 1.00 98.75 625 LEU A O 1
ATOM 4782 N N . ASN A 1 626 ? -14.813 -3.310 -10.385 1.00 98.50 626 ASN A N 1
ATOM 4783 C CA . ASN A 1 626 ? -15.468 -2.376 -11.305 1.00 98.50 626 ASN A CA 1
ATOM 4784 C C . ASN A 1 626 ? -14.455 -1.441 -11.977 1.00 98.50 626 ASN A C 1
ATOM 4786 O O . ASN A 1 626 ? -14.481 -1.294 -13.198 1.00 98.50 626 ASN A O 1
ATOM 4790 N N . ALA A 1 627 ? -13.523 -0.861 -11.215 1.00 98.44 627 ALA A N 1
ATOM 4791 C CA . ALA A 1 627 ? -12.462 -0.024 -11.772 1.00 98.44 627 ALA A CA 1
ATOM 4792 C C . ALA A 1 627 ? -11.574 -0.811 -12.753 1.00 98.44 627 ALA A C 1
ATOM 4794 O O . ALA A 1 627 ? -11.334 -0.355 -13.870 1.00 98.44 627 ALA A O 1
ATOM 4795 N N . ILE A 1 628 ? -11.156 -2.029 -12.389 1.00 97.81 628 ILE A N 1
ATOM 4796 C CA . ILE A 1 628 ? -10.358 -2.911 -13.258 1.00 97.81 628 ILE A CA 1
ATOM 4797 C C . ILE A 1 628 ? -11.119 -3.270 -14.539 1.00 97.81 628 ILE A C 1
ATOM 4799 O O . ILE A 1 628 ? -10.547 -3.218 -15.626 1.00 97.81 628 ILE A O 1
ATOM 4803 N N . LYS A 1 629 ? -12.413 -3.590 -14.434 1.00 97.12 629 LYS A N 1
ATOM 4804 C CA . LYS A 1 629 ? -13.281 -3.871 -15.584 1.00 97.12 629 LYS A CA 1
ATOM 4805 C C . LYS A 1 629 ? -13.393 -2.670 -16.517 1.00 97.12 629 LYS A C 1
ATOM 4807 O O . LYS A 1 629 ? -13.294 -2.851 -17.727 1.00 97.12 629 LYS A O 1
ATOM 4812 N N . ASN A 1 630 ? -13.565 -1.470 -15.968 1.00 95.38 630 ASN A N 1
ATOM 4813 C CA . ASN A 1 630 ? -13.657 -0.239 -16.752 1.00 95.38 630 ASN A CA 1
ATOM 4814 C C . ASN A 1 630 ? -12.348 0.072 -17.491 1.00 95.38 630 ASN A C 1
ATOM 4816 O O . ASN A 1 630 ? -12.380 0.567 -18.613 1.00 95.38 630 ASN A O 1
ATOM 4820 N N . VAL A 1 631 ? -11.202 -0.241 -16.882 1.00 95.62 631 VAL A N 1
ATOM 4821 C CA . VAL A 1 631 ? -9.883 -0.077 -17.510 1.00 95.62 631 VAL A CA 1
ATOM 4822 C C . VAL A 1 631 ? -9.613 -1.165 -18.558 1.00 95.62 631 VAL A C 1
ATOM 4824 O O . VAL A 1 631 ? -9.020 -0.879 -19.596 1.00 95.62 631 VAL A O 1
ATOM 4827 N N . GLY A 1 632 ? -10.021 -2.411 -18.299 1.00 89.12 632 GLY A N 1
ATOM 4828 C CA . GLY A 1 632 ? -9.946 -3.543 -19.235 1.00 89.12 632 GLY A CA 1
ATOM 4829 C C . GLY A 1 632 ? -8.539 -4.094 -19.504 1.00 89.12 632 GLY A C 1
ATOM 4830 O O . GLY A 1 632 ? -8.382 -5.039 -20.271 1.00 89.12 632 GLY A O 1
ATOM 4831 N N . LYS A 1 633 ? -7.505 -3.524 -18.879 1.00 86.06 633 LYS A N 1
ATOM 4832 C CA . LYS A 1 633 ? -6.098 -3.914 -19.032 1.00 86.06 633 LYS A CA 1
ATOM 4833 C C . LYS A 1 633 ? -5.334 -3.720 -17.724 1.00 86.06 633 LYS A C 1
ATOM 4835 O O . LYS A 1 633 ? -5.762 -2.990 -16.833 1.00 86.06 633 LYS A O 1
ATOM 4840 N N . LYS A 1 634 ? -4.161 -4.339 -17.625 1.00 89.19 634 LYS A N 1
ATOM 4841 C CA . LYS A 1 634 ? -3.240 -4.147 -16.503 1.00 89.19 634 LYS A CA 1
ATOM 4842 C C . LYS A 1 634 ? -2.570 -2.769 -16.584 1.00 89.19 634 LYS A C 1
ATOM 4844 O O . LYS A 1 634 ? -1.531 -2.615 -17.222 1.00 89.19 634 LYS A O 1
ATOM 4849 N N . ASP A 1 635 ? -3.180 -1.774 -15.949 1.00 89.81 635 ASP A N 1
ATOM 4850 C CA . ASP A 1 635 ? -2.716 -0.383 -15.949 1.00 89.81 635 ASP A CA 1
ATOM 4851 C C . ASP A 1 635 ? -3.026 0.278 -14.596 1.00 89.81 635 ASP A C 1
ATOM 4853 O O . ASP A 1 635 ? -4.162 0.655 -14.312 1.00 89.81 635 ASP A O 1
ATOM 4857 N N . LYS A 1 636 ? -2.008 0.374 -13.731 1.00 94.81 636 LYS A N 1
ATOM 4858 C CA . LYS A 1 636 ? -2.162 0.862 -12.351 1.00 94.81 636 LYS A CA 1
ATOM 4859 C C . LYS A 1 636 ? -2.633 2.319 -12.297 1.00 94.81 636 LYS A C 1
ATOM 4861 O O . LYS A 1 636 ? -3.509 2.653 -11.504 1.00 94.81 636 LYS A O 1
ATOM 4866 N N . ALA A 1 637 ? -2.081 3.171 -13.162 1.00 92.19 637 ALA A N 1
ATOM 4867 C CA . ALA A 1 637 ? -2.437 4.585 -13.212 1.00 92.19 637 ALA A CA 1
ATOM 4868 C C . ALA A 1 637 ? -3.886 4.770 -13.678 1.00 92.19 637 ALA A C 1
ATOM 4870 O O . ALA A 1 637 ? -4.635 5.537 -13.072 1.00 92.19 637 ALA A O 1
ATOM 4871 N N . ALA A 1 638 ? -4.308 4.012 -14.696 1.00 90.06 638 ALA A N 1
ATOM 4872 C CA . ALA A 1 638 ? -5.693 4.030 -15.151 1.00 90.06 638 ALA A CA 1
ATOM 4873 C C . ALA A 1 638 ? -6.666 3.501 -14.084 1.00 90.06 638 ALA A C 1
ATOM 4875 O O . ALA A 1 638 ? -7.769 4.026 -13.966 1.00 90.06 638 ALA A O 1
ATOM 4876 N N . VAL A 1 639 ? -6.269 2.513 -13.271 1.00 97.81 639 VAL A N 1
ATOM 4877 C CA . VAL A 1 639 ? -7.091 2.031 -12.144 1.00 97.81 639 VAL A CA 1
ATOM 4878 C C . VAL A 1 639 ? -7.244 3.099 -11.061 1.00 97.81 639 VAL A C 1
ATOM 4880 O O . VAL A 1 639 ? -8.364 3.327 -10.609 1.00 97.81 639 VAL A O 1
ATOM 4883 N N . ILE A 1 640 ? -6.170 3.808 -10.689 1.00 98.31 640 ILE A N 1
ATOM 4884 C CA . ILE A 1 640 ? -6.256 4.953 -9.762 1.00 98.31 640 ILE A CA 1
ATOM 4885 C C . ILE A 1 640 ? -7.225 6.009 -10.306 1.00 98.31 640 ILE A C 1
ATOM 4887 O O . ILE A 1 640 ? -8.101 6.472 -9.579 1.00 98.31 640 ILE A O 1
ATOM 4891 N N . GLN A 1 641 ? -7.105 6.355 -11.590 1.00 95.81 641 GLN A N 1
ATOM 4892 C CA . GLN A 1 641 ? -7.978 7.340 -12.225 1.00 95.81 641 GLN A CA 1
ATOM 4893 C C . GLN A 1 641 ? -9.442 6.875 -12.286 1.00 95.81 641 GLN A C 1
ATOM 4895 O O . GLN A 1 641 ? -10.362 7.665 -12.072 1.00 95.81 641 GLN A O 1
ATOM 4900 N N . ALA A 1 642 ? -9.677 5.594 -12.576 1.00 97.88 642 ALA A N 1
ATOM 4901 C CA . ALA A 1 642 ? -11.016 5.019 -12.591 1.00 97.88 642 ALA A CA 1
ATOM 4902 C C . ALA A 1 642 ? -11.663 5.091 -11.202 1.00 97.88 642 ALA A C 1
ATOM 4904 O O . ALA A 1 642 ? -12.829 5.466 -11.106 1.00 97.88 642 ALA A O 1
ATOM 4905 N N . LEU A 1 643 ? -10.902 4.808 -10.138 1.00 98.69 643 LEU A N 1
ATOM 4906 C CA . LEU A 1 643 ? -11.368 4.941 -8.757 1.00 98.69 643 LEU A CA 1
ATOM 4907 C C . LEU A 1 643 ? -11.661 6.404 -8.394 1.00 98.69 643 LEU A C 1
ATOM 4909 O O . LEU A 1 643 ? -12.732 6.692 -7.869 1.00 98.69 643 LEU A O 1
ATOM 4913 N N . SER A 1 644 ? -10.783 7.351 -8.741 1.00 97.69 644 SER A N 1
ATOM 4914 C CA . SER A 1 644 ? -11.007 8.778 -8.448 1.00 97.69 644 SER A CA 1
ATOM 4915 C C . SER A 1 644 ? -12.223 9.379 -9.154 1.00 97.69 644 SER A C 1
ATOM 4917 O O . SER A 1 644 ? -12.741 10.404 -8.723 1.00 97.69 644 SER A O 1
ATOM 4919 N N . ASN A 1 645 ? -12.677 8.751 -10.239 1.00 96.69 645 ASN A N 1
ATOM 4920 C CA . ASN A 1 645 ? -13.829 9.198 -11.018 1.00 96.69 645 ASN A CA 1
ATOM 4921 C C . ASN A 1 645 ? -15.146 8.546 -10.582 1.00 96.69 645 ASN A C 1
ATOM 4923 O O . ASN A 1 645 ? -16.171 8.772 -11.226 1.00 96.69 645 ASN A O 1
ATOM 4927 N N . ILE A 1 646 ? -15.144 7.737 -9.520 1.00 97.94 646 ILE A N 1
ATOM 4928 C CA . ILE A 1 646 ? -16.366 7.105 -9.033 1.00 97.94 646 ILE A CA 1
ATOM 4929 C C . ILE A 1 646 ? -17.339 8.161 -8.526 1.00 97.94 646 ILE A C 1
ATOM 4931 O O . ILE A 1 646 ? -17.076 8.873 -7.555 1.00 97.94 646 ILE A O 1
ATOM 4935 N N . GLN A 1 647 ? -18.494 8.203 -9.179 1.00 97.19 647 GLN A N 1
ATOM 4936 C CA . GLN A 1 647 ? -19.646 8.996 -8.795 1.00 97.19 647 GLN A CA 1
ATOM 4937 C C . GLN A 1 647 ? -20.879 8.105 -8.809 1.00 97.19 647 GLN A C 1
ATOM 4939 O O . GLN A 1 647 ? -21.014 7.276 -9.710 1.00 97.19 647 GLN A O 1
ATOM 4944 N N . ASP A 1 648 ? -21.780 8.307 -7.848 1.00 97.00 648 ASP A N 1
ATOM 4945 C CA . ASP A 1 648 ? -23.095 7.669 -7.838 1.00 97.00 648 ASP A CA 1
ATOM 4946 C C . ASP A 1 648 ? -23.041 6.126 -7.920 1.00 97.00 648 ASP A C 1
ATOM 4948 O O . ASP A 1 648 ? -23.938 5.490 -8.471 1.00 97.00 648 ASP A O 1
ATOM 4952 N N . PHE A 1 649 ? -21.993 5.514 -7.366 1.00 97.56 649 PHE A N 1
ATOM 4953 C CA . PHE A 1 649 ? -21.789 4.071 -7.340 1.00 97.56 649 PHE A CA 1
ATOM 4954 C C . PHE A 1 649 ? -22.877 3.385 -6.525 1.00 97.56 649 PHE A C 1
ATOM 4956 O O . PHE A 1 649 ? -23.051 3.661 -5.340 1.00 97.56 649 PHE A O 1
ATOM 4963 N N . GLU A 1 650 ? -23.592 2.461 -7.157 1.00 95.44 650 GLU A N 1
ATOM 4964 C CA . GLU A 1 650 ? -24.651 1.687 -6.519 1.00 95.44 650 GLU A CA 1
ATOM 4965 C C . GLU A 1 650 ? -24.117 0.341 -6.024 1.00 95.44 650 GLU A C 1
ATOM 4967 O O . GLU A 1 650 ? -24.308 -0.701 -6.656 1.00 95.44 650 GLU A O 1
ATOM 4972 N N . GLY A 1 651 ? -23.518 0.322 -4.838 1.00 95.19 651 GLY A N 1
ATOM 4973 C CA . GLY A 1 651 ? -22.985 -0.902 -4.239 1.00 95.19 651 GLY A CA 1
ATOM 4974 C C . GLY A 1 651 ? -23.682 -1.306 -2.942 1.00 95.19 651 GLY A C 1
ATOM 4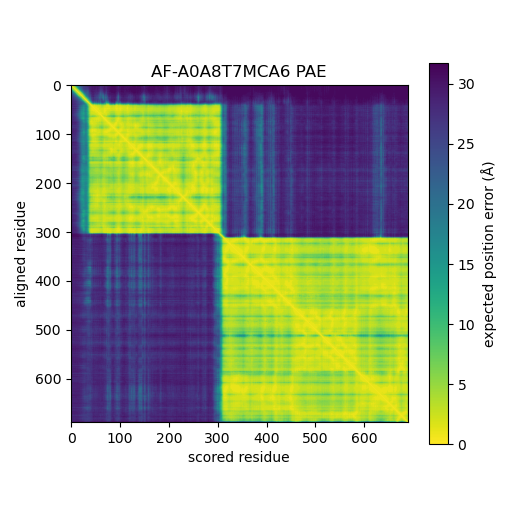975 O O . GLY A 1 651 ? -24.773 -0.818 -2.637 1.00 95.19 651 GLY A O 1
ATOM 4976 N N . VAL A 1 652 ? -23.120 -2.273 -2.212 1.00 96.25 652 VAL A N 1
ATOM 4977 C CA . VAL A 1 652 ? -23.788 -2.879 -1.039 1.00 96.25 652 VAL A CA 1
ATOM 4978 C C . VAL A 1 652 ? -23.871 -1.940 0.165 1.00 96.25 652 VAL A C 1
ATOM 4980 O O . VAL A 1 652 ? -24.637 -2.203 1.085 1.00 96.25 652 VAL A O 1
ATOM 4983 N N . LEU A 1 653 ? -23.136 -0.825 0.143 1.00 95.12 653 LEU A N 1
ATOM 4984 C CA . LEU A 1 653 ? -23.243 0.242 1.143 1.00 95.12 653 LEU A CA 1
ATOM 4985 C C . LEU A 1 653 ? -24.316 1.291 0.785 1.00 95.12 653 LEU A C 1
ATOM 4987 O O . LEU A 1 653 ? -24.457 2.297 1.475 1.00 95.12 653 LEU A O 1
ATOM 4991 N N . GLY A 1 654 ? -25.066 1.076 -0.300 1.00 93.38 654 GLY A N 1
ATOM 4992 C CA . GLY A 1 654 ? -26.001 2.042 -0.871 1.00 93.38 654 GLY A CA 1
ATOM 4993 C C . GLY A 1 654 ? -25.391 2.804 -2.049 1.00 93.38 654 GLY A C 1
ATOM 4994 O O . GLY A 1 654 ? -24.494 2.304 -2.729 1.00 93.38 654 GLY A O 1
ATOM 4995 N N . LYS A 1 655 ? -25.906 4.008 -2.316 1.00 95.06 655 LYS A N 1
ATOM 4996 C CA . LYS A 1 655 ? -25.418 4.887 -3.386 1.00 95.06 655 LYS A CA 1
ATOM 4997 C C . LYS A 1 655 ? -24.376 5.868 -2.844 1.00 95.06 655 LYS A C 1
ATOM 4999 O O . LYS A 1 655 ? -24.686 6.615 -1.917 1.00 95.06 655 LYS A O 1
ATOM 5004 N N . TRP A 1 656 ? -23.176 5.902 -3.422 1.00 96.75 656 TRP A N 1
ATOM 5005 C CA . TRP A 1 656 ? -22.076 6.732 -2.916 1.00 96.75 656 TRP A CA 1
ATOM 5006 C C . TRP A 1 656 ? -21.069 7.167 -3.993 1.00 96.75 656 TRP A C 1
ATOM 5008 O O . TRP A 1 656 ? -20.997 6.589 -5.070 1.00 96.75 656 TRP A O 1
ATOM 5018 N N . SER A 1 657 ? -20.268 8.189 -3.694 1.00 98.25 657 SER A N 1
ATOM 5019 C CA . SER A 1 657 ? -19.168 8.686 -4.538 1.00 98.25 657 SER A CA 1
ATOM 5020 C C . SER A 1 657 ? -17.865 8.753 -3.740 1.00 98.25 657 SER A C 1
ATOM 5022 O O . SER A 1 657 ? -17.912 8.814 -2.510 1.00 98.25 657 SER A O 1
ATOM 5024 N N . PHE A 1 658 ? -16.717 8.817 -4.421 1.00 98.25 658 PHE A N 1
ATOM 5025 C CA . PHE A 1 658 ? -15.486 9.315 -3.799 1.00 98.25 658 PHE A CA 1
ATOM 5026 C C . PHE A 1 658 ? -15.356 10.825 -4.015 1.00 98.25 658 PHE A C 1
ATOM 5028 O O . PHE A 1 658 ? -15.654 11.347 -5.093 1.00 98.25 658 PHE A O 1
ATOM 5035 N N . ASP A 1 659 ? -14.913 11.537 -2.981 1.00 96.88 659 ASP A N 1
ATOM 5036 C CA . ASP A 1 659 ? -14.490 12.926 -3.106 1.00 96.88 659 ASP A CA 1
ATOM 5037 C C . ASP A 1 659 ? -13.082 13.026 -3.725 1.00 96.88 659 ASP A C 1
ATOM 5039 O O . ASP A 1 659 ? -12.395 12.034 -3.979 1.00 96.88 659 ASP A O 1
ATOM 5043 N N . LYS A 1 660 ? -12.613 14.258 -3.952 1.00 95.75 660 LYS A N 1
ATOM 5044 C CA . LYS A 1 660 ? -11.288 14.519 -4.544 1.00 95.75 660 LYS A CA 1
ATOM 5045 C C . LYS A 1 660 ? -10.100 14.000 -3.715 1.00 95.75 660 LYS A C 1
ATOM 5047 O O . LYS A 1 660 ? -8.982 13.974 -4.225 1.00 95.75 660 LYS A O 1
ATOM 5052 N N . ASN A 1 661 ? -10.308 13.680 -2.439 1.00 96.25 661 ASN A N 1
ATOM 5053 C CA . ASN A 1 661 ? -9.284 13.168 -1.534 1.00 96.25 661 ASN A CA 1
ATOM 5054 C C . ASN A 1 661 ? -9.352 11.639 -1.389 1.00 96.25 661 ASN A C 1
ATOM 5056 O O . ASN A 1 661 ? -8.477 11.074 -0.738 1.00 96.25 661 ASN A O 1
ATOM 5060 N N . GLY A 1 662 ? -10.353 10.988 -1.996 1.00 97.56 662 GLY A N 1
ATOM 5061 C CA . GLY A 1 662 ? -10.599 9.552 -1.884 1.00 97.56 662 GLY A CA 1
ATOM 5062 C C . GLY A 1 662 ? -11.508 9.157 -0.716 1.00 97.56 662 GLY A C 1
ATOM 5063 O O . GLY A 1 662 ? -11.591 7.976 -0.381 1.00 97.56 662 GLY A O 1
ATOM 5064 N N . ASP A 1 663 ? -12.194 10.113 -0.085 1.00 97.94 663 ASP A N 1
ATOM 5065 C CA . ASP A 1 663 ? -13.155 9.836 0.985 1.00 97.94 663 ASP A CA 1
ATOM 5066 C C . ASP A 1 663 ? -14.536 9.493 0.410 1.00 97.94 663 ASP A C 1
ATOM 5068 O O . ASP A 1 663 ? -15.011 10.148 -0.519 1.00 97.94 663 ASP A O 1
ATOM 5072 N N . ILE A 1 664 ? -15.203 8.479 0.969 1.00 97.31 664 ILE A N 1
ATOM 5073 C CA . ILE A 1 664 ? -16.586 8.143 0.607 1.00 97.31 664 ILE A CA 1
ATOM 5074 C C . ILE A 1 664 ? -17.556 9.274 0.987 1.00 97.31 664 ILE A C 1
ATOM 5076 O O . ILE A 1 664 ? -17.413 9.929 2.020 1.00 97.31 664 ILE A O 1
ATOM 5080 N N . SER A 1 665 ? -18.593 9.480 0.176 1.00 95.94 665 SER A N 1
ATOM 5081 C CA . SER A 1 665 ? -19.623 10.499 0.411 1.00 95.94 665 SER A CA 1
ATOM 5082 C C . SER A 1 665 ? -20.645 10.140 1.500 1.00 95.94 665 SER A C 1
ATOM 5084 O O . SER A 1 665 ? -21.468 10.985 1.852 1.00 95.94 665 SER A O 1
ATOM 5086 N N . LEU A 1 666 ? -20.647 8.898 1.998 1.00 94.00 666 LEU A N 1
ATOM 5087 C CA . LEU A 1 666 ? -21.573 8.441 3.037 1.00 94.00 666 LEU A CA 1
ATOM 5088 C C . LEU A 1 666 ? -21.181 9.003 4.406 1.00 94.00 666 LEU A C 1
ATOM 5090 O O . LEU A 1 666 ? -20.013 9.012 4.783 1.00 94.00 666 LEU A O 1
ATOM 5094 N N . SER A 1 667 ? -22.183 9.435 5.168 1.00 93.38 667 SER A N 1
ATOM 5095 C CA . SER A 1 667 ? -22.001 10.076 6.476 1.00 93.38 667 SER A CA 1
ATOM 5096 C C . SER A 1 667 ? -23.051 9.641 7.508 1.00 93.38 667 SER A C 1
ATOM 5098 O O . SER A 1 667 ? -23.346 10.372 8.459 1.00 93.38 667 SER A O 1
ATOM 5100 N N . THR A 1 668 ? -23.632 8.455 7.312 1.00 93.56 668 THR A N 1
ATOM 5101 C CA . THR A 1 668 ? -24.538 7.813 8.274 1.00 93.56 668 THR A CA 1
ATOM 5102 C C . THR A 1 668 ? -23.753 6.866 9.173 1.00 93.56 668 THR A C 1
ATOM 5104 O O . THR A 1 668 ? -22.869 6.146 8.709 1.00 93.56 668 THR A O 1
ATOM 5107 N N . PHE A 1 669 ? -24.083 6.891 10.461 1.00 95.69 669 PHE A N 1
ATOM 5108 C CA . PHE A 1 669 ? -23.469 6.080 11.501 1.00 95.69 669 PHE A CA 1
ATOM 5109 C C . PHE A 1 669 ? -24.539 5.319 12.269 1.00 95.69 669 PHE A C 1
ATOM 5111 O O . PHE A 1 669 ? -25.508 5.918 12.733 1.00 95.69 669 PHE A O 1
ATOM 5118 N N . ILE A 1 670 ? -24.345 4.019 12.443 1.00 96.00 670 ILE A N 1
ATOM 5119 C CA . ILE A 1 670 ? -25.190 3.158 13.264 1.00 96.00 670 ILE A CA 1
ATOM 5120 C C . ILE A 1 670 ? -24.726 3.262 14.711 1.00 96.00 670 ILE A C 1
ATOM 5122 O O . ILE A 1 670 ? -23.529 3.224 14.993 1.00 96.00 670 ILE A O 1
ATOM 5126 N N . VAL A 1 671 ? -25.677 3.349 15.634 1.00 97.12 671 VAL A N 1
ATOM 5127 C CA . VAL A 1 671 ? -25.455 3.196 17.068 1.00 97.12 671 VAL A CA 1
ATOM 5128 C C . VAL A 1 671 ? -25.811 1.771 17.466 1.00 97.12 671 VAL A C 1
ATOM 5130 O O . VAL A 1 671 ? -26.943 1.325 17.281 1.00 97.12 671 VAL A O 1
ATOM 5133 N N . ASN A 1 672 ? -24.859 1.083 18.078 1.00 97.56 672 ASN A N 1
ATOM 5134 C CA . ASN A 1 672 ? -24.998 -0.261 18.615 1.00 97.56 672 ASN A CA 1
ATOM 5135 C C . ASN A 1 672 ? -24.961 -0.221 20.138 1.00 97.56 672 ASN A C 1
ATOM 5137 O O . ASN A 1 672 ? -24.298 0.638 20.717 1.00 97.56 672 ASN A O 1
ATOM 5141 N N . GLN A 1 673 ? -25.655 -1.154 20.783 1.00 97.81 673 GLN A N 1
ATOM 5142 C CA . GLN A 1 673 ? -25.638 -1.326 22.232 1.00 97.81 673 GLN A CA 1
ATOM 5143 C C . GLN A 1 673 ? -25.423 -2.793 22.593 1.00 97.81 673 GLN A C 1
ATOM 5145 O O . GLN A 1 673 ? -26.061 -3.663 22.002 1.00 97.81 673 GLN A O 1
ATOM 5150 N N . VAL A 1 674 ? -24.587 -3.069 23.595 1.00 98.12 674 VAL A N 1
ATOM 5151 C CA . VAL A 1 674 ? -24.519 -4.405 24.194 1.00 98.12 674 VAL A CA 1
ATOM 5152 C C . VAL A 1 674 ? -25.799 -4.661 24.984 1.00 98.12 674 VAL A C 1
ATOM 5154 O O . VAL A 1 674 ? -26.065 -3.969 25.973 1.00 98.12 674 VAL A O 1
ATOM 5157 N N . LYS A 1 675 ? -26.576 -5.653 24.548 1.00 97.38 675 LYS A N 1
ATOM 5158 C CA . LYS A 1 675 ? -27.755 -6.170 25.246 1.00 97.38 675 LYS A CA 1
ATOM 5159 C C . LYS A 1 675 ? -27.665 -7.678 25.351 1.00 97.38 675 LYS A C 1
ATOM 5161 O O . LYS A 1 675 ? -27.474 -8.337 24.334 1.00 97.38 675 LYS A O 1
ATOM 5166 N N . GLU A 1 676 ? -27.842 -8.223 26.548 1.00 95.81 676 GLU A N 1
ATOM 5167 C CA . GLU A 1 676 ? -27.768 -9.671 26.790 1.00 95.81 676 GLU A CA 1
ATOM 5168 C C . GLU A 1 676 ? -26.434 -10.272 26.299 1.00 95.81 676 GLU A C 1
ATOM 5170 O O . GLU A 1 676 ? -26.397 -11.367 25.737 1.00 95.81 676 GLU A O 1
ATOM 5175 N N . GLY A 1 677 ? -25.333 -9.530 26.471 1.00 94.44 677 GLY A N 1
ATOM 5176 C CA . GLY A 1 677 ? -24.000 -9.977 26.051 1.00 94.44 677 GLY A CA 1
ATOM 5177 C C . GLY A 1 677 ? -23.787 -10.070 24.534 1.00 94.44 677 GLY A C 1
ATOM 5178 O O . GLY A 1 677 ? -22.925 -10.826 24.099 1.00 94.44 677 GLY A O 1
ATOM 5179 N N . ARG A 1 678 ? -24.549 -9.327 23.723 1.00 94.44 678 ARG A N 1
ATOM 5180 C CA . ARG A 1 678 ? -24.361 -9.211 22.263 1.00 94.44 678 ARG A CA 1
ATOM 5181 C C . ARG A 1 678 ? -24.564 -7.777 21.787 1.00 94.44 678 ARG A C 1
ATOM 5183 O O . ARG A 1 678 ? -25.348 -7.036 22.378 1.00 94.44 678 ARG A O 1
ATOM 5190 N N . TRP A 1 679 ? -23.901 -7.396 20.700 1.00 94.44 679 TRP A N 1
ATOM 5191 C CA . TRP A 1 679 ? -24.153 -6.121 20.028 1.00 94.44 679 TRP A CA 1
ATOM 5192 C C . TRP A 1 679 ? -25.515 -6.135 19.327 1.00 94.44 679 TRP A C 1
ATOM 5194 O O . TRP A 1 679 ? -25.852 -7.082 18.617 1.00 94.44 679 TRP A O 1
ATOM 5204 N N . VAL A 1 680 ? -26.309 -5.088 19.547 1.00 94.88 680 VAL A N 1
ATOM 5205 C CA . VAL A 1 680 ? -27.627 -4.901 18.933 1.00 94.88 680 VAL A CA 1
ATOM 5206 C C . VAL A 1 680 ? -27.733 -3.481 18.390 1.00 94.88 680 VAL A C 1
ATOM 5208 O O . VAL A 1 680 ? -27.628 -2.515 19.155 1.00 94.88 680 VAL A O 1
ATOM 5211 N N . GLU A 1 681 ? -28.008 -3.351 17.094 1.00 94.94 681 GLU A N 1
ATOM 5212 C CA . GLU A 1 681 ? -28.299 -2.068 16.452 1.00 94.94 681 GLU A CA 1
ATOM 5213 C C . GLU A 1 681 ? -29.493 -1.376 17.134 1.00 94.94 681 GLU A C 1
ATOM 5215 O O . GLU A 1 681 ? -30.511 -2.002 17.438 1.00 94.94 681 GLU A O 1
ATOM 5220 N N . GLN A 1 682 ? -29.363 -0.083 17.434 1.00 94.06 682 GLN A N 1
ATOM 5221 C CA . GLN A 1 682 ? -30.390 0.704 18.129 1.00 94.06 682 GLN A CA 1
ATOM 5222 C C . GLN A 1 682 ? -30.990 1.787 17.241 1.00 94.06 682 GLN A C 1
ATOM 5224 O O . GLN A 1 682 ? -32.205 1.973 17.209 1.00 94.06 682 GLN A O 1
ATOM 5229 N N . SER A 1 683 ? -30.132 2.551 16.575 1.00 93.75 683 SER A N 1
ATOM 5230 C CA . SER A 1 683 ? -30.520 3.720 15.793 1.00 93.75 683 SER A CA 1
ATOM 5231 C C . SER A 1 683 ? -29.418 4.082 14.802 1.00 93.75 683 SER A C 1
ATOM 5233 O O . SER A 1 683 ? -28.356 3.462 14.788 1.00 93.75 683 SER A O 1
ATOM 5235 N N . GLN A 1 684 ? -29.660 5.100 13.979 1.00 93.12 684 GLN A N 1
ATOM 5236 C CA . GLN A 1 684 ? -28.653 5.666 13.088 1.00 93.12 684 GLN A CA 1
ATOM 5237 C C . GLN A 1 684 ? -28.687 7.196 13.112 1.00 93.12 684 GLN A C 1
ATOM 5239 O O . GLN A 1 684 ? -29.729 7.804 13.366 1.00 93.12 684 GLN A O 1
ATOM 5244 N N . ILE A 1 685 ? -27.538 7.816 12.857 1.00 93.88 685 ILE A N 1
ATOM 5245 C CA . ILE A 1 685 ? -27.316 9.263 12.886 1.00 93.88 685 ILE A CA 1
ATOM 5246 C C . ILE A 1 685 ? -26.617 9.662 11.593 1.00 93.88 685 ILE A C 1
ATOM 5248 O O . ILE A 1 685 ? -25.540 9.158 11.289 1.00 93.88 685 ILE A O 1
ATOM 5252 N N . SER A 1 686 ? -27.197 10.603 10.853 1.00 92.38 686 SER A N 1
ATOM 5253 C CA . SER A 1 686 ? -26.564 11.172 9.661 1.00 92.38 686 SER A CA 1
ATOM 5254 C C . SER A 1 686 ? -25.950 12.529 9.977 1.00 92.38 686 SER A C 1
ATOM 5256 O O . SER A 1 686 ? -26.630 13.437 10.462 1.00 92.38 686 SER A O 1
ATOM 5258 N N . ILE A 1 687 ? -24.667 12.685 9.662 1.00 91.25 687 ILE A N 1
ATOM 5259 C CA . ILE A 1 687 ? -23.951 13.954 9.781 1.00 91.25 687 ILE A CA 1
ATOM 5260 C C . ILE A 1 687 ? -23.980 14.662 8.432 1.00 91.25 687 ILE A C 1
ATOM 5262 O O . ILE A 1 687 ? -23.634 14.086 7.403 1.00 91.25 687 ILE A O 1
ATOM 5266 N N . ARG A 1 688 ? -24.413 15.924 8.418 1.00 78.00 688 ARG A N 1
ATOM 5267 C CA . ARG A 1 688 ? -24.307 16.755 7.215 1.00 78.00 688 ARG A CA 1
ATOM 5268 C C . ARG A 1 688 ? -22.853 17.199 7.061 1.00 78.00 688 ARG A C 1
ATOM 5270 O O . ARG A 1 688 ? -22.292 17.738 8.016 1.00 78.00 688 ARG A O 1
ATOM 5277 N N . ASN A 1 689 ? -22.278 16.917 5.892 1.00 57.53 689 ASN A N 1
ATOM 5278 C CA . ASN A 1 689 ? -20.945 17.376 5.498 1.00 57.53 689 ASN A CA 1
ATOM 5279 C C . ASN A 1 689 ? -20.892 18.891 5.312 1.00 57.53 689 ASN A C 1
ATOM 5281 O O . ASN A 1 689 ? -21.917 19.465 4.871 1.00 57.53 689 ASN A O 1
#

Radius of gyration: 32.16 Å; Cα contacts (8 Å, |Δi|>4): 1508; chains: 1; bounding box: 80×82×86 Å

Secondary structure (DSSP, 8-state):
---------------------------------PPP-PPPPPPSSHHHHHHHHHHTHHHHTTSS-S--SS-SS-SS--EEEE-TTSGGGEEEEEE-SS-EEEES-TTS-TTSTTSSB---HHHHHHH-EEE-SSS-EEE-PPP-SBSSS-TT-SSSPBTGGGGGG-S-----TT-B--EEE-TT--EEE-HHHHGGG--BEEEEETTTTEEEEHHHHHHHT-EEEEE-TTS-EEEEESSSSTTTTT-SB-S--EEEEEEETTEEEEEEEEEBSS-EEEE-TTS-GGGSEEE-SHHHHHHHHHHS--S-S---EEEEEEEE--SSTTHHHHHHHHHHHHHHHHHHHTTS-EETTEEEEEEEEE-EETTTTEE-HHHHHHHHHHHHT-TTEEEEEE-SSHHHHHHHHHHHHHTT-EEEESS---GGGTS--GGGT--TTTTGGG-TTSS--EEESSPPHHHHHHHHHHHHHHTT--EEEEEE-SSHHHHHHHHHHHHHTGGGT-EEEEEEE--TT-S--HHHHHHHHHH--SEEEEES-GGGTHHHHHHHHHHTT--S-EEE-GGG-SHHHHHHHGGGGTT-EEEEES--GGGS-HHHHHHHHHHHHHH-S--TTHHHHHHHHHHHHHHHHHH-SS-HHHHHHHHHT--SEEETTEEE-B-TTSBBS--EEEEEEEETTEEEEEEEEEPP-